Protein AF-A0A534LWC5-F1 (afdb_monomer)

Structure (mmCIF, N/CA/C/O backbone):
data_AF-A0A534LWC5-F1
#
_entry.id   AF-A0A534LWC5-F1
#
loop_
_atom_site.group_PDB
_atom_site.id
_atom_site.type_symbol
_atom_site.label_atom_id
_atom_site.label_alt_id
_atom_site.label_comp_id
_atom_site.label_asym_id
_atom_site.label_entity_id
_atom_site.label_seq_id
_atom_site.pdbx_PDB_ins_code
_atom_site.Cartn_x
_atom_site.Cartn_y
_atom_site.Cartn_z
_atom_site.occupancy
_atom_site.B_iso_or_equiv
_atom_site.auth_seq_id
_atom_site.auth_comp_id
_atom_site.auth_asym_id
_atom_site.auth_atom_id
_atom_site.pdbx_PDB_model_num
ATOM 1 N N . MET A 1 1 ? -41.044 -26.848 24.454 1.00 25.34 1 MET A N 1
ATOM 2 C CA . MET A 1 1 ? -41.319 -27.778 25.577 1.00 25.34 1 MET A CA 1
ATOM 3 C C . MET A 1 1 ? -40.027 -27.962 26.369 1.00 25.34 1 MET A C 1
ATOM 5 O O . MET A 1 1 ? -39.003 -28.208 25.752 1.00 25.34 1 MET A O 1
ATOM 9 N N . MET A 1 2 ? -40.052 -27.760 27.691 1.00 22.22 2 MET A N 1
ATOM 10 C CA . MET A 1 2 ? -38.874 -27.792 28.579 1.00 22.22 2 MET A CA 1
ATOM 11 C C . MET A 1 2 ? -38.264 -29.193 28.782 1.00 22.22 2 MET A C 1
ATOM 13 O O . MET A 1 2 ? -39.007 -30.155 28.953 1.00 22.22 2 MET A O 1
ATOM 17 N N . ARG A 1 3 ? -36.926 -29.236 28.894 1.00 22.17 3 ARG A N 1
ATOM 18 C CA . ARG A 1 3 ? -36.013 -30.019 29.782 1.00 22.17 3 ARG A CA 1
ATOM 19 C C . ARG A 1 3 ? -34.605 -29.498 29.409 1.00 22.17 3 ARG A C 1
ATOM 21 O O . ARG A 1 3 ? -34.317 -29.458 28.227 1.00 22.17 3 ARG A O 1
ATOM 28 N N . GLY A 1 4 ? -33.718 -28.949 30.239 1.00 23.11 4 GLY A N 1
ATOM 29 C CA . GLY A 1 4 ? -33.165 -29.300 31.551 1.00 23.11 4 GLY A CA 1
ATOM 30 C C . GLY A 1 4 ? -31.747 -28.668 31.621 1.00 23.11 4 GLY A C 1
ATOM 31 O O . GLY A 1 4 ? -31.128 -28.451 30.584 1.00 23.11 4 GLY A O 1
ATOM 32 N N . ARG A 1 5 ? -31.243 -28.314 32.814 1.00 31.66 5 ARG A N 1
ATOM 33 C CA . ARG A 1 5 ? -29.909 -27.701 33.056 1.00 31.66 5 ARG A CA 1
ATOM 34 C C . ARG A 1 5 ? -28.745 -28.508 32.442 1.00 31.66 5 ARG A C 1
ATOM 36 O O . ARG A 1 5 ? -28.634 -29.680 32.778 1.00 31.66 5 ARG A O 1
ATOM 43 N N . SER A 1 6 ? -27.770 -27.840 31.806 1.00 25.55 6 SER A N 1
ATOM 44 C CA . SER A 1 6 ? -26.346 -27.907 32.208 1.00 25.55 6 SER A CA 1
ATOM 45 C C . SER A 1 6 ? -25.444 -26.915 31.453 1.00 25.55 6 SER A C 1
ATOM 47 O O . SER A 1 6 ? -25.399 -26.951 30.233 1.00 25.55 6 SER A O 1
ATOM 49 N N . ARG A 1 7 ? -24.648 -26.173 32.238 1.00 26.48 7 ARG A N 1
ATOM 50 C CA . ARG A 1 7 ? -23.265 -25.708 31.993 1.00 26.48 7 ARG A CA 1
ATOM 51 C C . ARG A 1 7 ? -23.003 -24.691 30.874 1.00 26.48 7 ARG A C 1
ATOM 53 O O . ARG A 1 7 ? -23.405 -24.845 29.734 1.00 26.48 7 ARG A O 1
ATOM 60 N N . GLY A 1 8 ? -22.276 -23.646 31.275 1.00 35.59 8 GLY A N 1
ATOM 61 C CA . GLY A 1 8 ? -21.907 -22.507 30.453 1.00 35.59 8 GLY A CA 1
ATOM 62 C C . GLY A 1 8 ? -21.145 -22.894 29.193 1.00 35.59 8 GLY A C 1
ATOM 63 O O . GLY A 1 8 ? -20.135 -23.589 29.252 1.00 35.59 8 GLY A O 1
ATOM 64 N N . GLY A 1 9 ? -21.626 -22.371 28.076 1.00 23.31 9 GLY A N 1
ATOM 65 C CA . GLY A 1 9 ? -20.808 -22.012 26.933 1.00 23.31 9 GLY A CA 1
ATOM 66 C C . GLY A 1 9 ? -20.885 -20.497 26.813 1.00 23.31 9 GLY A C 1
ATOM 67 O O . GLY A 1 9 ? -21.980 -19.936 26.869 1.00 23.31 9 GLY A O 1
ATOM 68 N N . ARG A 1 10 ? -19.733 -19.830 26.710 1.00 31.91 10 ARG A N 1
ATOM 69 C CA . ARG A 1 10 ? -19.689 -18.487 26.128 1.00 31.91 10 ARG A CA 1
ATOM 70 C C . ARG A 1 10 ? -20.277 -18.606 24.724 1.00 31.91 10 ARG A C 1
ATOM 72 O O . ARG A 1 10 ? -19.839 -19.472 23.970 1.00 31.91 10 ARG A O 1
ATOM 79 N N . ALA A 1 11 ? -21.269 -17.784 24.406 1.00 27.56 11 ALA A N 1
ATOM 80 C CA . ALA A 1 11 ? -21.652 -17.580 23.022 1.00 27.56 11 ALA A CA 1
ATOM 81 C C . ALA A 1 11 ? -20.527 -16.766 22.372 1.00 27.56 11 ALA A C 1
ATOM 83 O O . ALA A 1 11 ? -20.359 -15.586 22.662 1.00 27.56 11 ALA A O 1
ATOM 84 N N . GLU A 1 12 ? -19.695 -17.436 21.583 1.00 35.50 12 GLU A N 1
ATOM 85 C CA . GLU A 1 12 ? -18.938 -16.802 20.510 1.00 35.50 12 GLU A CA 1
ATOM 86 C C . GLU A 1 12 ? -19.719 -17.127 19.235 1.00 35.50 12 GLU A C 1
ATOM 88 O O . GLU A 1 12 ? -19.621 -18.227 18.691 1.00 35.50 12 GLU A O 1
ATOM 93 N N . THR A 1 13 ? -20.591 -16.210 18.826 1.00 29.59 13 THR A N 1
ATOM 94 C CA . THR A 1 13 ? -21.309 -16.253 17.548 1.00 29.59 13 THR A CA 1
ATOM 95 C C . THR A 1 13 ? -20.992 -14.975 16.775 1.00 29.59 13 THR A C 1
ATOM 97 O O . THR A 1 13 ? -20.986 -13.907 17.383 1.00 29.59 13 THR A O 1
ATOM 100 N N . PRO A 1 14 ? -20.704 -15.043 15.462 1.00 34.41 14 PRO A N 1
ATOM 101 C CA . PRO A 1 14 ? -20.518 -13.856 14.645 1.00 34.41 14 PRO A CA 1
ATOM 102 C C . PRO A 1 14 ? -21.869 -13.445 14.044 1.00 34.41 14 PRO A C 1
ATOM 104 O O . PRO A 1 14 ? -22.273 -13.990 13.021 1.00 34.41 14 PRO A O 1
ATOM 107 N N . VAL A 1 15 ? -22.564 -12.511 14.696 1.00 31.22 15 VAL A N 1
ATOM 108 C CA . VAL A 1 15 ? -23.631 -11.654 14.138 1.00 31.22 15 VAL A CA 1
ATOM 109 C C . VAL A 1 15 ? -23.507 -10.280 14.834 1.00 31.22 15 VAL A C 1
ATOM 111 O O . VAL A 1 15 ? -23.062 -10.206 15.978 1.00 31.22 15 VAL A O 1
ATOM 114 N N . SER A 1 16 ? -23.734 -9.181 14.112 1.00 44.19 16 SER A N 1
ATOM 115 C CA . SER A 1 16 ? -23.269 -7.824 14.457 1.00 44.19 16 SER A CA 1
ATOM 116 C C . SER A 1 16 ? -24.207 -7.062 15.405 1.00 44.19 16 SER A C 1
ATOM 118 O O . SER A 1 16 ? -24.909 -6.160 14.975 1.00 44.19 16 SER A O 1
ATOM 120 N N . THR A 1 17 ? -24.161 -7.317 16.713 1.00 48.09 17 THR A N 1
ATOM 121 C CA . THR A 1 17 ? -25.024 -6.586 17.682 1.00 48.09 17 THR A CA 1
ATOM 122 C C . THR A 1 17 ? -24.280 -5.512 18.489 1.00 48.09 17 THR A C 1
ATOM 124 O O . THR A 1 17 ? -24.881 -4.670 19.158 1.00 48.09 17 THR A O 1
ATOM 127 N N . LEU A 1 18 ? -22.950 -5.470 18.391 1.00 41.34 18 LEU A N 1
ATOM 128 C CA . LEU A 1 18 ? -22.113 -4.499 19.093 1.00 41.34 18 LEU A CA 1
ATOM 129 C C . LEU A 1 18 ? -20.899 -4.129 18.241 1.00 41.34 18 LEU A C 1
ATOM 131 O O . LEU A 1 18 ? -20.019 -4.960 18.017 1.00 41.34 18 LEU A O 1
ATOM 135 N N . LEU A 1 19 ? -20.796 -2.861 17.836 1.00 49.31 19 LEU A N 1
ATOM 136 C CA . LEU A 1 19 ? -19.530 -2.329 17.338 1.00 49.31 19 LEU A CA 1
ATOM 137 C C . LEU A 1 19 ? -18.789 -1.666 18.497 1.00 49.31 19 LEU A C 1
ATOM 139 O O . LEU A 1 19 ? -19.265 -0.687 19.070 1.00 49.31 19 LEU A O 1
ATOM 143 N N . VAL A 1 20 ? -17.605 -2.186 18.811 1.00 43.06 20 VAL A N 1
ATOM 144 C CA . VAL A 1 20 ? -16.616 -1.473 19.618 1.00 43.06 20 VAL A CA 1
ATOM 145 C C . VAL A 1 20 ? -15.654 -0.818 18.639 1.00 43.06 20 VAL A C 1
ATOM 147 O O . VAL A 1 20 ? -14.980 -1.510 17.883 1.00 43.06 20 VAL A O 1
ATOM 150 N N . LEU A 1 21 ? -15.600 0.511 18.619 1.00 40.47 21 LEU A N 1
ATOM 151 C CA . LEU A 1 21 ? -14.623 1.246 17.816 1.00 40.47 21 LEU A CA 1
ATOM 152 C C . LEU A 1 21 ? -13.757 2.123 18.723 1.00 40.47 21 LEU A C 1
ATOM 154 O O . LEU A 1 21 ? -14.188 2.595 19.776 1.00 40.47 21 LEU A O 1
ATOM 158 N N . VAL A 1 22 ? -12.508 2.308 18.302 1.00 43.78 22 VAL A N 1
ATOM 159 C CA . VAL A 1 22 ? -11.495 3.148 18.940 1.00 43.78 22 VAL A CA 1
ATOM 160 C C . VAL A 1 22 ? -11.312 4.458 18.162 1.00 43.78 22 VAL A C 1
ATOM 162 O O . VAL A 1 22 ? -11.326 4.455 16.937 1.00 43.78 22 VAL A O 1
ATOM 165 N N . ALA A 1 23 ? -11.011 5.509 18.938 1.00 37.34 23 ALA A N 1
ATOM 166 C CA . ALA A 1 23 ? -10.402 6.810 18.618 1.00 37.34 23 ALA A CA 1
ATOM 167 C C . ALA A 1 23 ? -11.341 8.027 18.475 1.00 37.34 23 ALA A C 1
ATOM 169 O O . ALA A 1 23 ? -11.686 8.457 17.380 1.00 37.34 23 ALA A O 1
ATOM 170 N N . ILE A 1 24 ? -11.558 8.724 19.599 1.00 32.78 24 ILE A N 1
ATOM 171 C CA . ILE A 1 24 ? -11.351 10.180 19.612 1.00 32.78 24 ILE A CA 1
ATOM 172 C C . ILE A 1 24 ? -9.961 10.412 20.206 1.00 32.78 24 ILE A C 1
ATOM 174 O O . ILE A 1 24 ? -9.744 10.220 21.401 1.00 32.78 24 ILE A O 1
ATOM 178 N N . LEU A 1 25 ? -9.013 10.818 19.363 1.00 31.30 25 LEU A N 1
ATOM 179 C CA . LEU A 1 25 ? -7.754 11.397 19.813 1.00 31.30 25 LEU A CA 1
ATOM 180 C C . LEU A 1 25 ? -8.049 12.866 20.160 1.00 31.30 25 LEU A C 1
ATOM 182 O O . LEU A 1 25 ? -8.109 13.709 19.268 1.00 31.30 25 LEU A O 1
ATOM 186 N N . THR A 1 26 ? -8.290 13.203 21.429 1.00 30.58 26 THR A N 1
ATOM 187 C CA . THR A 1 26 ? -8.326 14.621 21.822 1.00 30.58 26 THR A CA 1
ATOM 188 C C . THR A 1 26 ? -6.898 15.156 21.811 1.00 30.58 26 THR A C 1
ATOM 190 O O . THR A 1 26 ? -6.155 14.984 22.776 1.00 30.58 26 THR A O 1
ATOM 193 N N . VAL A 1 27 ? -6.496 15.790 20.708 1.00 28.80 27 VAL A N 1
ATOM 194 C CA . VAL A 1 27 ? -5.288 16.619 20.664 1.00 28.80 27 VAL A CA 1
ATOM 195 C C . VAL A 1 27 ? -5.592 17.901 21.437 1.00 28.80 27 VAL A C 1
ATOM 197 O O . VAL A 1 27 ? -6.169 18.841 20.898 1.00 28.80 27 VAL A O 1
ATOM 200 N N . LEU A 1 28 ? -5.226 17.948 22.717 1.00 26.78 28 LEU A N 1
ATOM 201 C CA . LEU A 1 28 ? -5.046 19.221 23.413 1.00 26.78 28 LEU A CA 1
ATOM 202 C C . LEU A 1 28 ? -3.687 19.781 22.986 1.00 26.78 28 LEU A C 1
ATOM 204 O O . LEU A 1 28 ? -2.667 19.517 23.616 1.00 26.78 28 LEU A O 1
ATOM 208 N N . ALA A 1 29 ? -3.668 20.524 21.881 1.00 25.77 29 ALA A N 1
ATOM 209 C CA . ALA A 1 29 ? -2.580 21.455 21.615 1.00 25.77 29 ALA A CA 1
ATOM 210 C C . ALA A 1 29 ? -2.836 22.731 22.443 1.00 25.77 29 ALA A C 1
ATOM 212 O O . ALA A 1 29 ? -3.968 23.225 22.437 1.00 25.77 29 ALA A O 1
ATOM 213 N N . PRO A 1 30 ? -1.840 23.287 23.156 1.00 26.28 30 PRO A N 1
ATOM 214 C CA . PRO A 1 30 ? -1.983 24.599 23.768 1.00 26.28 30 PRO A CA 1
ATOM 215 C C . PRO A 1 30 ? -2.089 25.644 22.651 1.00 26.28 30 PRO A C 1
ATOM 217 O O . PRO A 1 30 ? -1.119 25.924 21.948 1.00 26.28 30 PRO A O 1
ATOM 220 N N . ILE A 1 31 ? -3.287 26.193 22.458 1.00 31.61 31 ILE A N 1
ATOM 221 C CA . ILE A 1 31 ? -3.511 27.322 21.555 1.00 31.61 31 ILE A CA 1
ATOM 222 C C . ILE A 1 31 ? -2.973 28.566 22.261 1.00 31.61 31 ILE A C 1
ATOM 224 O O . ILE A 1 31 ? -3.487 28.969 23.302 1.00 31.61 31 ILE A O 1
ATOM 228 N N . ALA A 1 32 ? -1.925 29.159 21.691 1.00 29.19 32 ALA A N 1
ATOM 229 C CA . ALA A 1 32 ? -1.548 30.530 21.988 1.00 29.19 32 ALA A CA 1
ATOM 230 C C . ALA A 1 32 ? -2.697 31.454 21.556 1.00 29.19 32 ALA A C 1
ATOM 232 O O . ALA A 1 32 ? -3.181 31.366 20.426 1.00 29.19 32 ALA A O 1
ATOM 233 N N . GLU A 1 33 ? -3.148 32.305 22.476 1.00 28.95 33 GLU A N 1
ATOM 234 C CA . GLU A 1 33 ? -4.216 33.276 22.260 1.00 28.95 33 GLU A CA 1
ATOM 235 C C . GLU A 1 33 ? -3.914 34.179 21.056 1.00 28.95 33 GLU A C 1
ATOM 237 O O . GLU A 1 33 ? -2.937 34.927 21.042 1.00 28.95 33 GLU A O 1
ATOM 242 N N . ALA A 1 34 ? -4.807 34.159 20.069 1.00 27.73 34 ALA A N 1
ATOM 243 C CA . ALA A 1 34 ? -4.979 35.251 19.126 1.00 27.73 34 ALA A CA 1
ATOM 244 C C . ALA A 1 34 ? -6.463 35.625 19.120 1.00 27.73 34 ALA A C 1
ATOM 246 O O . ALA A 1 34 ? -7.342 34.822 18.810 1.00 27.73 34 ALA A O 1
ATOM 247 N N . THR A 1 35 ? -6.730 36.850 19.548 1.00 31.22 35 THR A N 1
ATOM 248 C CA . THR A 1 35 ? -8.044 37.477 19.635 1.00 31.22 35 THR A CA 1
ATOM 249 C C . THR A 1 35 ? -8.612 37.742 18.241 1.00 31.22 35 THR A C 1
ATOM 251 O O . THR A 1 35 ? -7.922 38.348 17.429 1.00 31.22 35 THR A O 1
ATOM 254 N N . MET A 1 36 ? -9.870 37.347 17.972 1.00 28.81 36 MET A N 1
ATOM 255 C CA . MET A 1 36 ? -10.819 38.072 17.099 1.00 28.81 36 MET A CA 1
ATOM 256 C C . MET A 1 36 ? -12.230 37.426 17.041 1.00 28.81 36 MET A C 1
ATOM 258 O O . MET A 1 36 ? -12.385 36.215 17.129 1.00 28.81 36 MET A O 1
ATOM 262 N N . SER A 1 37 ? -13.242 38.299 16.931 1.00 29.31 37 SER A N 1
ATOM 263 C CA . SER A 1 37 ? -14.709 38.173 17.119 1.00 29.31 37 SER A CA 1
ATOM 264 C C . SER A 1 37 ? -15.514 37.171 16.244 1.00 29.31 37 SER A C 1
ATOM 266 O O . SER A 1 37 ? -15.012 36.711 15.222 1.00 29.31 37 SER A O 1
ATOM 268 N N . P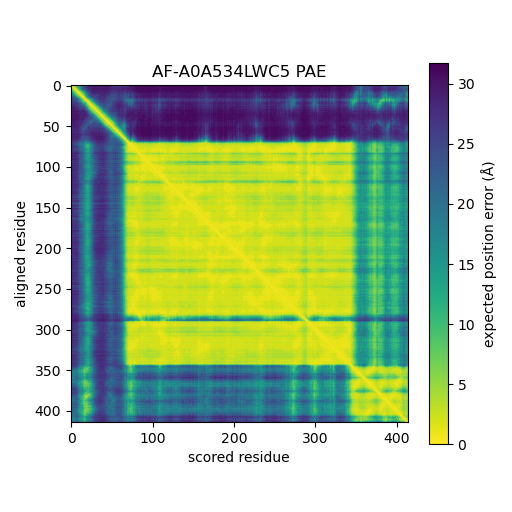RO A 1 38 ? -16.798 36.872 16.589 1.00 32.88 38 PRO A N 1
ATOM 269 C CA . PRO A 1 38 ? -17.558 35.740 16.040 1.00 32.88 38 PRO A CA 1
ATOM 270 C C . PRO A 1 38 ? -18.474 36.097 14.848 1.00 32.88 38 PRO A C 1
ATOM 272 O O . PRO A 1 38 ? -18.996 37.214 14.789 1.00 32.88 38 PRO A O 1
ATOM 275 N N . PRO A 1 39 ? -18.812 35.125 13.975 1.00 31.69 39 PRO A N 1
ATOM 276 C CA . PRO A 1 39 ? -20.043 35.147 13.184 1.00 31.69 39 PRO A CA 1
ATOM 277 C C . PRO A 1 39 ? -21.049 34.056 13.615 1.00 31.69 39 PRO A C 1
ATOM 279 O O . PRO A 1 39 ? -20.679 32.967 14.046 1.00 31.69 39 PRO A O 1
ATOM 282 N N . GLY A 1 40 ? -22.340 34.395 13.513 1.00 30.73 40 GLY A N 1
ATOM 283 C CA . GLY A 1 40 ? -23.493 33.650 14.039 1.00 30.73 40 GLY A CA 1
ATOM 284 C C . GLY A 1 40 ? -23.915 32.369 13.290 1.00 30.73 40 GLY A C 1
ATOM 285 O O . GLY A 1 40 ? -23.222 31.899 12.388 1.00 30.73 40 GLY A O 1
ATOM 286 N N . PRO A 1 41 ? -25.069 31.781 13.668 1.00 30.84 41 PRO A N 1
ATOM 287 C CA . PRO A 1 41 ? -25.407 30.401 13.340 1.00 30.84 41 PRO A CA 1
ATOM 288 C C . PRO A 1 41 ? -25.980 30.267 11.924 1.00 30.84 41 PRO A C 1
ATOM 290 O O . PRO A 1 41 ? -26.928 30.961 11.553 1.00 30.84 41 PRO A O 1
ATOM 293 N N . ARG A 1 42 ? -25.452 29.319 11.141 1.00 29.66 42 ARG A N 1
ATOM 294 C CA . ARG A 1 42 ? -26.101 28.806 9.926 1.00 29.66 42 ARG A CA 1
ATOM 295 C C . ARG A 1 42 ? -26.409 27.322 10.094 1.00 29.66 42 ARG A C 1
ATOM 297 O O . ARG A 1 42 ? -25.538 26.534 10.443 1.00 29.66 42 ARG A O 1
ATOM 304 N N . ALA A 1 43 ? -27.675 26.990 9.859 1.00 30.78 43 ALA A N 1
ATOM 305 C CA . ALA A 1 43 ? -28.228 25.646 9.882 1.00 30.78 43 ALA A CA 1
ATOM 306 C C . ALA A 1 43 ? -27.622 24.765 8.775 1.00 30.78 43 ALA A C 1
ATOM 308 O O . ALA A 1 43 ? -27.444 25.221 7.644 1.00 30.78 43 ALA A O 1
ATOM 309 N N . ALA A 1 44 ? -27.346 23.503 9.103 1.00 27.27 44 ALA A N 1
ATOM 310 C CA . ALA A 1 44 ? -26.957 22.472 8.146 1.00 27.27 44 ALA A CA 1
ATOM 311 C C . ALA A 1 44 ? -28.206 21.780 7.558 1.00 27.27 44 ALA A C 1
ATOM 313 O O . ALA A 1 44 ? -29.181 21.578 8.289 1.00 27.27 44 ALA A O 1
ATOM 314 N N . PRO A 1 45 ? -28.208 21.402 6.265 1.00 24.70 45 PRO A N 1
ATOM 315 C CA . PRO A 1 45 ? -29.294 20.635 5.669 1.00 24.70 45 PRO A CA 1
ATOM 316 C C . PRO A 1 45 ? -29.193 19.154 6.067 1.00 24.70 45 PRO A C 1
ATOM 318 O O . PRO A 1 45 ? -28.111 18.571 6.085 1.00 24.70 45 PRO A O 1
ATOM 321 N N . ILE A 1 46 ? -30.340 18.547 6.373 1.00 23.33 46 ILE A N 1
ATOM 322 C CA . ILE A 1 46 ? -30.491 17.112 6.634 1.00 23.33 46 ILE A CA 1
ATOM 323 C C . ILE A 1 46 ? -30.762 16.421 5.293 1.00 23.33 46 ILE A C 1
ATOM 325 O O . ILE A 1 46 ? -31.760 16.720 4.639 1.00 23.33 46 ILE A O 1
ATOM 329 N N . ALA A 1 47 ? -29.899 15.487 4.896 1.00 21.23 47 ALA A N 1
ATOM 330 C CA . ALA A 1 47 ? -30.176 14.554 3.809 1.00 21.23 47 ALA A CA 1
ATOM 331 C C . ALA A 1 47 ? -30.733 13.250 4.403 1.00 21.23 47 ALA A C 1
ATOM 333 O O . ALA A 1 47 ? -30.018 12.520 5.087 1.00 21.23 47 ALA A O 1
ATOM 334 N N . LEU A 1 48 ? -32.019 12.975 4.162 1.00 23.67 48 LEU A N 1
ATOM 335 C CA . LEU A 1 48 ? -32.630 11.666 4.402 1.00 23.67 48 LEU A CA 1
ATOM 336 C C . LEU A 1 48 ? -32.278 10.731 3.237 1.00 23.67 48 LEU A C 1
ATOM 338 O O . LEU A 1 48 ? -32.622 11.033 2.094 1.00 23.67 48 LEU A O 1
ATOM 342 N N . LEU A 1 49 ? -31.712 9.560 3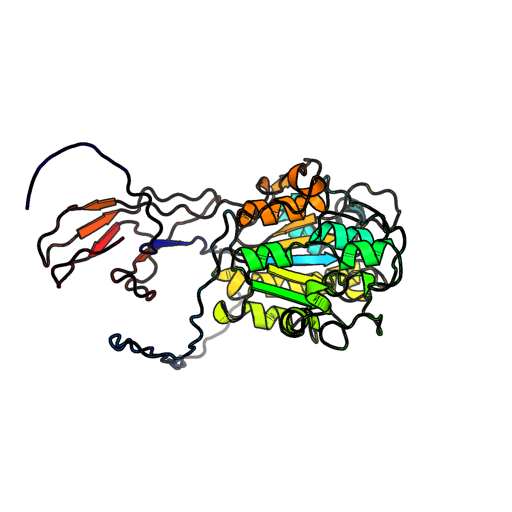.532 1.00 21.34 49 LEU A N 1
ATOM 343 C CA . LEU A 1 49 ? -31.873 8.377 2.687 1.00 21.34 49 LEU A CA 1
ATOM 344 C C . LEU A 1 49 ? -32.596 7.291 3.486 1.00 21.34 49 LEU A C 1
ATOM 346 O O . LEU A 1 49 ? -32.208 6.946 4.596 1.00 21.34 49 LEU A O 1
ATOM 350 N N . SER A 1 50 ? -33.684 6.802 2.894 1.00 24.27 50 SER A N 1
ATOM 351 C CA . SER A 1 50 ? -34.554 5.741 3.388 1.00 24.27 50 SER A CA 1
ATOM 352 C C . SER A 1 50 ? -34.316 4.489 2.552 1.00 24.27 50 SER A C 1
ATOM 354 O O . SER A 1 50 ? -34.312 4.567 1.324 1.00 24.27 50 SER A O 1
ATOM 356 N N . THR A 1 51 ? -34.213 3.334 3.202 1.00 24.53 51 THR A N 1
ATOM 357 C CA . THR A 1 51 ? -34.458 2.036 2.571 1.00 24.53 51 THR A CA 1
ATOM 358 C C . THR A 1 51 ? -35.617 1.364 3.308 1.00 24.53 51 THR A C 1
ATOM 360 O O . THR A 1 51 ? -35.610 1.203 4.524 1.00 24.53 51 THR A O 1
ATOM 363 N N . ARG A 1 52 ? -36.691 1.055 2.571 1.00 25.86 52 ARG A N 1
ATOM 364 C CA . ARG A 1 52 ? -37.842 0.280 3.056 1.00 25.86 52 ARG A CA 1
ATOM 365 C C . ARG A 1 52 ? -37.565 -1.203 2.820 1.00 25.86 52 ARG A C 1
ATOM 367 O O . ARG A 1 52 ? -37.352 -1.587 1.674 1.00 25.86 52 ARG A O 1
ATOM 374 N N . GLY A 1 53 ? -37.669 -2.033 3.855 1.00 25.50 53 GLY A N 1
ATOM 375 C CA . GLY A 1 53 ? -37.823 -3.480 3.700 1.00 25.50 53 GLY A CA 1
ATOM 376 C C . GLY A 1 53 ? -39.290 -3.838 3.453 1.00 25.50 53 GLY A C 1
ATOM 377 O O . GLY A 1 53 ? -40.143 -3.576 4.301 1.00 25.50 53 GLY A O 1
ATOM 378 N N . VAL A 1 54 ? -39.601 -4.424 2.294 1.00 25.19 54 VAL A N 1
ATOM 379 C CA . VAL A 1 54 ? -40.875 -5.118 2.040 1.00 25.19 54 VAL A CA 1
ATOM 380 C C . VAL A 1 54 ? -40.618 -6.624 2.070 1.00 25.19 54 VAL A C 1
ATOM 382 O O . VAL A 1 54 ? -39.585 -7.099 1.608 1.00 25.19 54 VAL A O 1
ATOM 385 N N . ARG A 1 55 ? -41.582 -7.342 2.658 1.00 26.55 55 ARG A N 1
ATOM 386 C CA . ARG A 1 55 ? -41.684 -8.801 2.799 1.00 26.55 55 ARG A CA 1
ATOM 387 C C . ARG A 1 55 ? -41.342 -9.567 1.517 1.00 26.55 55 ARG A C 1
ATOM 389 O O . ARG A 1 55 ? -41.768 -9.183 0.434 1.00 26.55 55 ARG A O 1
ATOM 396 N N . ALA A 1 56 ? -40.656 -10.691 1.705 1.00 27.14 56 ALA A N 1
ATOM 397 C CA . ALA A 1 56 ? -40.292 -11.645 0.669 1.00 27.14 56 ALA A CA 1
ATOM 398 C C . ALA A 1 56 ? -41.514 -12.350 0.051 1.00 27.14 56 ALA A C 1
ATOM 400 O O . ALA A 1 56 ? -42.321 -12.927 0.778 1.00 27.14 56 ALA A O 1
ATOM 401 N N . ASP A 1 57 ? -41.554 -12.359 -1.280 1.00 26.73 57 ASP A N 1
ATOM 402 C CA . ASP A 1 57 ? -42.100 -13.430 -2.120 1.00 26.73 57 ASP A CA 1
ATOM 403 C C . ASP A 1 57 ? -41.059 -13.741 -3.219 1.00 26.73 57 ASP A C 1
ATOM 405 O O . ASP A 1 57 ? -40.232 -12.878 -3.536 1.00 26.73 57 ASP A O 1
ATOM 409 N N . PRO A 1 58 ? -41.029 -14.963 -3.785 1.00 37.84 58 PRO A N 1
ATOM 410 C CA . PRO A 1 58 ? -39.865 -15.456 -4.507 1.00 37.84 58 PRO A CA 1
ATOM 411 C C . PRO A 1 58 ? -39.989 -15.204 -6.013 1.00 37.84 58 PRO A C 1
ATOM 413 O O . PRO A 1 58 ? -40.545 -16.036 -6.717 1.00 37.84 58 PRO A O 1
ATOM 416 N N . PHE A 1 59 ? -39.428 -14.104 -6.522 1.00 25.62 59 PHE A N 1
ATOM 417 C CA . PHE A 1 59 ? -39.015 -13.999 -7.928 1.00 25.62 59 PHE A CA 1
ATOM 418 C C . PHE A 1 59 ? -37.772 -13.110 -8.086 1.00 25.62 59 PHE A C 1
ATOM 420 O O . PHE A 1 59 ? -37.623 -12.082 -7.434 1.00 25.62 59 PHE A O 1
ATOM 427 N N . ASP A 1 60 ? -36.894 -13.588 -8.963 1.00 36.91 60 ASP A N 1
ATOM 428 C CA . ASP A 1 60 ? -35.667 -13.009 -9.511 1.00 36.91 60 ASP A CA 1
ATOM 429 C C . ASP A 1 60 ? -35.686 -11.480 -9.709 1.00 36.91 60 ASP A C 1
ATOM 431 O O . ASP A 1 60 ? -36.483 -10.979 -10.497 1.00 36.91 60 ASP A O 1
ATOM 435 N N . THR A 1 61 ? -34.763 -10.767 -9.046 1.00 24.66 61 THR A N 1
ATOM 436 C CA . THR A 1 61 ? -34.080 -9.582 -9.595 1.00 24.66 61 THR A CA 1
ATOM 437 C C . THR A 1 61 ? -32.770 -9.326 -8.849 1.00 24.66 61 THR A C 1
ATOM 439 O O . THR A 1 61 ? -32.746 -9.120 -7.635 1.00 24.66 61 THR A O 1
ATOM 442 N N . SER A 1 62 ? -31.685 -9.270 -9.613 1.00 33.75 62 SER A N 1
ATOM 443 C CA . SER A 1 62 ? -30.392 -8.674 -9.284 1.00 33.75 62 SER A CA 1
ATOM 444 C C . SER A 1 62 ? -30.520 -7.287 -8.632 1.00 33.75 62 SER A C 1
ATOM 446 O O . SER A 1 62 ? -30.934 -6.326 -9.282 1.00 33.75 62 SER A O 1
ATOM 448 N N . GLY A 1 63 ? -30.104 -7.183 -7.368 1.00 23.39 63 GLY A N 1
ATOM 449 C CA . GLY A 1 63 ? -29.945 -5.938 -6.619 1.00 23.39 63 GLY A CA 1
ATOM 450 C C . GLY A 1 63 ? -28.640 -5.980 -5.825 1.00 23.39 63 GLY A C 1
ATOM 451 O O . GLY A 1 63 ? -28.404 -6.909 -5.059 1.00 23.39 63 GLY A O 1
ATOM 452 N N . VAL A 1 64 ? -27.771 -4.996 -6.058 1.00 27.20 64 VAL A N 1
ATOM 453 C CA . VAL A 1 64 ? -26.461 -4.847 -5.411 1.00 27.20 64 VAL A CA 1
ATOM 454 C C . VAL A 1 64 ? -26.669 -4.554 -3.924 1.00 27.20 64 VAL A C 1
ATOM 456 O O . VAL A 1 64 ? -26.950 -3.422 -3.539 1.00 27.20 64 VAL A O 1
ATOM 459 N N . GLY A 1 65 ? -26.538 -5.581 -3.086 1.00 25.05 65 GLY A N 1
ATOM 460 C CA . GLY A 1 65 ? -26.288 -5.407 -1.661 1.00 25.05 65 GLY A CA 1
ATOM 461 C C . GLY A 1 65 ? -24.840 -4.969 -1.480 1.00 25.05 65 GLY A C 1
ATOM 462 O O . GLY A 1 65 ? -23.926 -5.719 -1.817 1.00 25.05 65 GLY A O 1
ATOM 463 N N . ILE A 1 66 ? -24.613 -3.749 -0.991 1.00 31.70 66 ILE A N 1
ATOM 464 C CA . ILE A 1 66 ? -23.274 -3.314 -0.583 1.00 31.70 66 ILE A CA 1
ATOM 465 C C . ILE A 1 66 ? -22.993 -3.964 0.771 1.00 31.70 66 ILE A C 1
ATOM 467 O O . ILE A 1 66 ? -23.280 -3.402 1.824 1.00 31.70 66 ILE A O 1
ATOM 471 N N . THR A 1 67 ? -22.479 -5.189 0.737 1.00 33.22 67 THR A N 1
ATOM 472 C CA . THR A 1 67 ? -21.852 -5.816 1.898 1.00 33.22 67 THR A CA 1
ATOM 473 C C . THR A 1 67 ? -20.477 -5.180 2.071 1.00 33.22 67 THR A C 1
ATOM 475 O O . THR A 1 67 ? -19.651 -5.255 1.159 1.00 33.22 67 THR A O 1
ATOM 478 N N . SER A 1 68 ? -20.205 -4.561 3.222 1.00 45.75 68 SER A N 1
ATOM 479 C CA . SER A 1 68 ? -18.821 -4.332 3.646 1.00 45.75 68 SER A CA 1
ATOM 480 C C . SER A 1 68 ? -18.089 -5.676 3.582 1.00 45.75 68 SER A C 1
ATOM 482 O O . SER A 1 68 ? -18.588 -6.649 4.149 1.00 45.75 68 SER A O 1
ATOM 484 N N . GLY A 1 69 ? -16.973 -5.753 2.849 1.00 55.53 69 GLY A N 1
ATOM 485 C CA . GLY A 1 69 ? -16.182 -6.985 2.733 1.00 55.53 69 GLY A CA 1
ATOM 486 C C . GLY A 1 69 ? -15.776 -7.545 4.107 1.00 55.53 69 GLY A C 1
ATOM 487 O O . GLY A 1 69 ? -15.872 -6.828 5.109 1.00 55.53 69 GLY A O 1
ATOM 488 N N . PRO A 1 70 ? -15.340 -8.813 4.186 1.00 72.06 70 PRO A N 1
ATOM 489 C CA . PRO A 1 70 ? -15.008 -9.436 5.462 1.00 72.06 70 PRO A CA 1
ATOM 490 C C . PRO A 1 70 ? -13.949 -8.635 6.231 1.00 72.06 70 PRO A C 1
ATOM 492 O O . PRO A 1 70 ? -12.975 -8.140 5.661 1.00 72.06 70 PRO A O 1
ATOM 495 N N . SER A 1 71 ? -14.162 -8.502 7.541 1.00 84.31 71 SER A N 1
ATOM 496 C CA . SER A 1 71 ? -13.246 -7.788 8.431 1.00 84.31 71 SER A CA 1
ATOM 497 C C . SER A 1 71 ? -11.922 -8.542 8.566 1.00 84.31 71 SER A C 1
ATOM 499 O O . SER A 1 71 ? -11.908 -9.773 8.627 1.00 84.31 71 SER A O 1
ATOM 501 N N . GLY A 1 72 ? -10.810 -7.808 8.613 1.00 89.31 72 GLY A N 1
ATOM 502 C CA . GLY A 1 72 ? -9.490 -8.390 8.858 1.00 89.31 72 GLY A CA 1
ATOM 503 C C . GLY A 1 72 ? -9.155 -8.495 10.348 1.00 89.31 72 GLY A C 1
ATOM 504 O O . GLY A 1 72 ? -9.819 -7.907 11.207 1.00 89.31 72 GLY A O 1
ATOM 505 N N . LEU A 1 73 ? -8.082 -9.212 10.678 1.00 89.44 73 LEU A N 1
ATOM 506 C CA . LEU A 1 73 ? -7.547 -9.348 12.037 1.00 89.44 73 LEU A CA 1
ATOM 507 C C . LEU A 1 73 ? -6.996 -8.022 12.572 1.00 89.44 73 LEU A C 1
ATOM 509 O O . LEU A 1 73 ? -7.256 -7.649 13.715 1.00 89.44 73 LEU A O 1
ATOM 513 N N . PHE A 1 74 ? -6.296 -7.264 11.729 1.00 90.06 74 PHE A N 1
ATOM 514 C CA . PHE A 1 74 ? -5.640 -6.009 12.091 1.00 90.06 74 PHE A CA 1
ATOM 515 C C . PHE A 1 74 ? -6.355 -4.805 11.475 1.00 90.06 74 PHE A C 1
ATOM 517 O O . PHE A 1 74 ? -6.741 -3.889 12.199 1.00 90.06 74 PHE A O 1
ATOM 524 N N . PHE A 1 75 ? -6.674 -4.845 10.184 1.00 92.62 75 PHE A N 1
ATOM 525 C CA . PHE A 1 75 ? -7.376 -3.776 9.468 1.00 92.62 75 PHE A CA 1
ATOM 526 C C . PHE A 1 75 ? -8.405 -4.325 8.473 1.00 92.62 75 PHE A C 1
ATOM 528 O O . PHE A 1 75 ? -8.272 -5.430 7.957 1.00 92.62 75 PHE A O 1
ATOM 535 N N . ASP A 1 76 ? -9.412 -3.514 8.168 1.00 93.81 76 ASP A N 1
ATOM 536 C CA . ASP A 1 76 ? -10.426 -3.791 7.143 1.00 93.81 76 ASP A CA 1
ATOM 537 C C . ASP A 1 76 ? -10.066 -3.135 5.802 1.00 93.81 76 ASP A C 1
ATOM 539 O O . ASP A 1 76 ? -10.490 -3.596 4.739 1.00 93.81 76 ASP A O 1
ATOM 543 N N . TYR A 1 77 ? -9.261 -2.068 5.867 1.00 97.50 77 TYR A N 1
ATOM 544 C CA . TYR A 1 77 ? -8.799 -1.283 4.727 1.00 97.50 77 TYR A CA 1
ATOM 545 C C . TYR A 1 77 ? -7.292 -1.058 4.814 1.00 97.50 77 TYR A C 1
ATOM 547 O O . TYR A 1 77 ? -6.774 -0.698 5.872 1.00 97.50 77 TYR A O 1
ATOM 555 N N . VAL A 1 78 ? -6.586 -1.198 3.698 1.00 98.69 78 VAL A N 1
ATOM 556 C CA . VAL A 1 78 ? -5.173 -0.827 3.602 1.00 98.69 78 VAL A CA 1
ATOM 557 C C . VAL A 1 78 ? -4.903 -0.052 2.326 1.00 98.69 78 VAL A C 1
ATOM 559 O O . VAL A 1 78 ? -5.383 -0.417 1.253 1.00 98.69 78 VAL A O 1
ATOM 562 N N . VAL A 1 79 ? -4.127 1.020 2.457 1.00 98.94 79 VAL A N 1
ATOM 563 C CA . VAL A 1 79 ? -3.467 1.678 1.329 1.00 98.94 79 VAL A CA 1
ATOM 564 C C . VAL A 1 79 ? -2.003 1.258 1.348 1.00 98.94 79 VAL A C 1
ATOM 566 O O . VAL A 1 79 ? -1.332 1.428 2.362 1.00 98.94 79 VAL A O 1
ATOM 569 N N . THR A 1 80 ? -1.508 0.717 0.243 1.00 98.88 80 THR A N 1
ATOM 570 C CA . THR A 1 80 ? -0.092 0.424 0.019 1.00 98.88 80 THR A CA 1
ATOM 571 C C . THR A 1 80 ? 0.449 1.404 -1.010 1.00 98.88 80 THR A C 1
ATOM 573 O O . THR A 1 80 ? -0.049 1.448 -2.131 1.00 98.88 80 THR A O 1
ATOM 576 N N . ILE A 1 81 ? 1.452 2.188 -0.621 1.00 98.94 81 ILE A N 1
ATOM 577 C CA . ILE A 1 81 ? 2.195 3.089 -1.501 1.00 98.94 81 ILE A CA 1
ATOM 578 C C . ILE A 1 81 ? 3.586 2.497 -1.706 1.00 98.94 81 ILE A C 1
ATOM 580 O O . ILE A 1 81 ? 4.290 2.230 -0.725 1.00 98.94 81 ILE A O 1
ATOM 584 N N . VAL A 1 82 ? 3.974 2.301 -2.963 1.00 98.75 82 VAL A N 1
ATOM 585 C CA . VAL A 1 82 ? 5.324 1.851 -3.320 1.00 98.75 82 VAL A CA 1
ATOM 586 C C . VAL A 1 82 ? 6.055 2.983 -4.020 1.00 98.75 82 VAL A C 1
ATOM 588 O O . VAL A 1 82 ? 5.575 3.521 -5.013 1.00 98.75 82 VAL A O 1
ATOM 591 N N . MET A 1 83 ? 7.183 3.359 -3.429 1.00 98.38 83 MET A N 1
ATOM 592 C CA . MET A 1 83 ? 8.106 4.388 -3.896 1.00 98.38 83 MET A CA 1
ATOM 593 C C . MET A 1 83 ? 9.347 3.728 -4.514 1.00 98.38 83 MET A C 1
ATOM 595 O O . MET A 1 83 ? 9.535 2.517 -4.392 1.00 98.38 83 MET A O 1
ATOM 599 N N . GLU A 1 84 ? 10.230 4.518 -5.118 1.00 95.31 84 GLU A N 1
ATOM 600 C CA . GLU A 1 84 ? 11.343 3.998 -5.910 1.00 95.31 84 GLU A CA 1
ATOM 601 C C . GLU A 1 84 ? 12.727 4.262 -5.315 1.00 95.31 84 GLU A C 1
ATOM 603 O O . GLU A 1 84 ? 13.097 5.391 -4.964 1.00 95.31 84 GLU A O 1
ATOM 608 N N . ASN A 1 85 ? 13.555 3.216 -5.324 1.00 89.81 85 ASN A N 1
ATOM 609 C CA . ASN A 1 85 ? 15.010 3.307 -5.358 1.00 89.81 85 ASN A CA 1
ATOM 610 C C . ASN A 1 85 ? 15.652 4.116 -4.212 1.00 89.81 85 ASN A C 1
ATOM 612 O O . ASN A 1 85 ? 16.470 5.011 -4.477 1.00 89.81 85 ASN A O 1
ATOM 616 N N . LYS A 1 86 ? 15.282 3.847 -2.947 1.00 93.50 86 LYS A N 1
ATOM 617 C CA . LYS A 1 86 ? 15.882 4.496 -1.761 1.00 93.50 86 LYS A CA 1
ATOM 618 C C . LYS A 1 86 ? 16.091 3.547 -0.586 1.00 93.50 86 LYS A C 1
ATOM 620 O O . LYS A 1 86 ? 15.150 3.003 -0.000 1.00 93.50 86 LYS A O 1
ATOM 625 N N . GLY A 1 87 ? 17.341 3.495 -0.135 1.00 94.00 87 GLY A N 1
ATOM 626 C CA . GLY A 1 87 ? 17.675 2.982 1.184 1.00 94.00 87 GLY A CA 1
ATOM 627 C C . GLY A 1 87 ? 17.122 3.874 2.299 1.00 94.00 87 GLY A C 1
ATOM 628 O O . GLY A 1 87 ? 16.912 5.080 2.142 1.00 94.00 87 GLY A O 1
ATOM 629 N N . ILE A 1 88 ? 16.946 3.297 3.485 1.00 95.19 88 ILE A N 1
ATOM 630 C CA . ILE A 1 88 ? 16.357 3.967 4.649 1.00 95.19 88 ILE A CA 1
ATOM 631 C C . ILE A 1 88 ? 17.092 5.264 5.024 1.00 95.19 88 ILE A C 1
ATOM 633 O O . ILE A 1 88 ? 16.452 6.246 5.397 1.00 95.19 88 ILE A O 1
ATOM 637 N N . CYS A 1 89 ? 18.419 5.310 4.868 1.00 94.44 89 CYS A N 1
ATOM 638 C CA . CYS A 1 89 ? 19.229 6.490 5.186 1.00 94.44 89 CYS A CA 1
ATOM 639 C C . CYS A 1 89 ? 19.312 7.538 4.077 1.00 94.44 89 CYS A C 1
ATOM 641 O O . CYS A 1 89 ? 19.821 8.626 4.322 1.00 94.44 89 CYS A O 1
ATOM 643 N N . GLU A 1 90 ? 18.765 7.267 2.895 1.00 94.56 90 GLU A N 1
ATOM 644 C CA . GLU A 1 90 ? 18.526 8.313 1.895 1.00 94.56 90 GLU A CA 1
ATOM 645 C C . GLU A 1 90 ? 17.255 9.109 2.219 1.00 94.56 90 GLU A C 1
ATOM 647 O O . GLU A 1 90 ? 17.134 10.277 1.847 1.00 94.56 90 GLU A O 1
ATOM 652 N N . ILE A 1 91 ? 16.333 8.497 2.968 1.00 96.81 91 ILE A N 1
ATOM 653 C CA . ILE A 1 91 ? 15.092 9.120 3.429 1.00 96.81 91 ILE A CA 1
ATOM 654 C C . ILE A 1 91 ? 15.300 9.793 4.787 1.00 96.81 91 ILE A C 1
ATOM 656 O O . ILE A 1 91 ? 15.108 11.003 4.923 1.00 96.81 91 ILE A O 1
ATOM 660 N N . LEU A 1 92 ? 15.728 9.031 5.797 1.00 97.12 92 LEU A N 1
ATOM 661 C CA . LEU A 1 92 ? 15.775 9.512 7.175 1.00 97.12 92 LEU A CA 1
ATOM 662 C C . LEU A 1 92 ? 16.839 10.596 7.377 1.00 97.12 92 LEU A C 1
ATOM 664 O O . LEU A 1 92 ? 18.041 10.336 7.281 1.00 97.12 92 LEU A O 1
ATOM 668 N N . THR A 1 93 ? 16.410 11.789 7.795 1.00 97.94 93 THR A N 1
ATOM 669 C CA . THR A 1 93 ? 17.324 12.902 8.109 1.00 97.94 93 THR A CA 1
ATOM 670 C C . THR A 1 93 ? 18.262 12.580 9.275 1.00 97.94 93 THR A C 1
ATOM 672 O O . THR A 1 93 ? 19.346 13.148 9.381 1.00 97.94 93 THR A O 1
ATOM 675 N N . THR A 1 94 ? 17.910 11.599 10.112 1.00 94.94 94 THR A N 1
ATOM 676 C CA . THR A 1 94 ? 18.736 11.119 11.230 1.00 94.94 94 THR A CA 1
ATOM 677 C C . THR A 1 94 ? 19.969 10.320 10.805 1.00 94.94 94 THR A C 1
ATOM 679 O O . THR A 1 94 ? 20.832 10.075 11.644 1.00 94.94 94 THR A O 1
ATOM 682 N N . CYS A 1 95 ? 20.065 9.886 9.544 1.00 93.12 95 CYS A N 1
ATOM 683 C CA . CYS A 1 95 ? 21.254 9.199 9.028 1.00 93.12 95 CYS A CA 1
ATOM 684 C C . CYS A 1 95 ? 21.697 9.670 7.632 1.00 93.12 95 CYS A C 1
ATOM 686 O O . CYS A 1 95 ? 22.352 8.921 6.913 1.00 93.12 95 CYS A O 1
ATOM 688 N N . GLY A 1 96 ? 21.411 10.934 7.291 1.00 91.44 96 GLY A N 1
ATOM 689 C CA . GLY A 1 96 ? 21.949 11.604 6.098 1.00 91.44 96 GLY A CA 1
ATOM 690 C C . GLY A 1 96 ? 20.943 11.859 4.974 1.00 91.44 96 GLY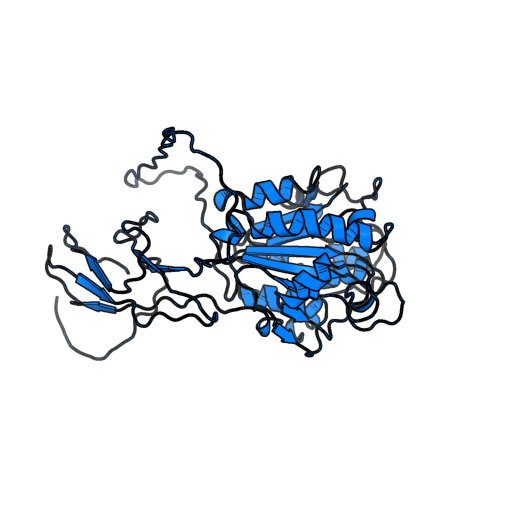 A C 1
ATOM 691 O O . GLY A 1 96 ? 21.315 12.451 3.963 1.00 91.44 96 GLY A O 1
ATOM 692 N N . GLY A 1 97 ? 19.686 11.451 5.155 1.00 95.19 97 GLY A N 1
ATOM 693 C CA . GLY A 1 97 ? 18.615 11.663 4.191 1.00 95.19 97 GLY A CA 1
ATOM 694 C C . GLY A 1 97 ? 18.066 13.089 4.185 1.00 95.19 97 GLY A C 1
ATOM 695 O O . GLY A 1 97 ? 18.381 13.911 5.048 1.00 95.19 97 GLY A O 1
ATOM 696 N N . ALA A 1 98 ? 17.216 13.379 3.201 1.00 95.75 98 ALA A N 1
ATOM 697 C CA . ALA A 1 98 ? 16.675 14.719 2.956 1.00 95.75 98 ALA A CA 1
ATOM 698 C C . ALA A 1 98 ? 15.136 14.773 2.965 1.00 95.75 98 ALA A C 1
ATOM 700 O O . ALA A 1 98 ? 14.559 15.690 2.385 1.00 95.75 98 ALA A O 1
ATOM 701 N N . ALA A 1 99 ? 14.478 13.803 3.609 1.00 98.38 99 ALA A N 1
ATOM 702 C CA . ALA A 1 99 ? 13.021 13.691 3.666 1.00 98.38 99 ALA A CA 1
ATOM 703 C C . ALA A 1 99 ? 12.488 14.008 5.082 1.00 98.38 99 ALA A C 1
ATOM 705 O O . ALA A 1 99 ? 12.254 13.089 5.881 1.00 98.38 99 ALA A O 1
ATOM 706 N N . PRO A 1 100 ? 12.371 15.291 5.480 1.00 98.56 100 PRO A N 1
ATOM 707 C CA . PRO A 1 100 ? 11.900 15.655 6.815 1.00 98.56 100 PRO A CA 1
ATOM 708 C C . PRO A 1 100 ? 10.484 15.150 7.118 1.00 98.56 100 PRO A C 1
ATOM 710 O O . PRO A 1 100 ? 10.246 14.715 8.249 1.00 98.56 100 PRO A O 1
ATOM 713 N N . TYR A 1 101 ? 9.564 15.150 6.147 1.00 98.81 101 TYR A N 1
ATOM 714 C CA . TYR A 1 101 ? 8.205 14.656 6.372 1.00 98.81 101 TYR A CA 1
ATOM 715 C C . TYR A 1 101 ? 8.190 13.145 6.617 1.00 98.81 101 TYR A C 1
ATOM 717 O O . TYR A 1 101 ? 7.685 12.697 7.649 1.00 98.81 101 TYR A O 1
ATOM 725 N N . LEU A 1 102 ? 8.811 12.355 5.739 1.00 98.75 102 LEU A N 1
ATOM 726 C CA . LEU A 1 102 ? 8.912 10.903 5.914 1.00 98.75 102 LEU A CA 1
ATOM 727 C C . LEU A 1 102 ? 9.705 10.530 7.177 1.00 98.75 102 LEU A C 1
ATOM 729 O O . LEU A 1 102 ? 9.394 9.533 7.833 1.00 98.75 102 LEU A O 1
ATOM 733 N N . THR A 1 103 ? 10.681 11.342 7.588 1.00 98.69 103 THR A N 1
ATOM 734 C CA . THR A 1 103 ? 11.360 11.147 8.880 1.00 98.69 103 THR A CA 1
ATOM 735 C C . THR A 1 103 ? 10.403 11.348 10.055 1.00 98.69 103 THR A C 1
ATOM 737 O O . THR A 1 103 ? 10.376 10.520 10.967 1.00 98.69 103 THR A O 1
ATOM 740 N N . SER A 1 104 ? 9.596 12.414 10.037 1.00 98.31 104 SER A N 1
ATOM 741 C CA . SER A 1 104 ? 8.576 12.651 11.067 1.00 98.31 104 SER A CA 1
ATOM 742 C C . SER A 1 104 ? 7.552 11.520 11.100 1.00 98.31 104 SER A C 1
ATOM 744 O O . SER A 1 104 ? 7.267 10.981 12.166 1.00 98.31 104 SER A O 1
ATOM 746 N N . LEU A 1 105 ? 7.068 11.092 9.931 1.00 98.38 105 LEU A N 1
ATOM 747 C CA . LEU A 1 105 ? 6.110 9.998 9.815 1.00 98.38 105 LEU A CA 1
ATOM 748 C C . LEU A 1 105 ? 6.652 8.706 10.436 1.00 98.38 105 LEU A C 1
ATOM 750 O O . LEU A 1 105 ? 5.940 8.050 11.194 1.00 98.38 105 LEU A O 1
ATOM 754 N N . ALA A 1 106 ? 7.916 8.366 10.172 1.00 97.38 106 ALA A N 1
ATOM 755 C CA . ALA A 1 106 ? 8.570 7.196 10.754 1.00 97.38 106 ALA A CA 1
ATOM 756 C C . ALA A 1 106 ? 8.726 7.288 12.280 1.00 97.38 106 ALA A C 1
ATOM 758 O O . ALA A 1 106 ? 8.672 6.265 12.960 1.00 97.38 106 ALA A O 1
ATOM 759 N N . ASN A 1 107 ? 8.923 8.492 12.827 1.00 95.12 107 ASN A N 1
ATOM 760 C CA . ASN A 1 107 ? 9.001 8.703 14.273 1.00 95.12 107 ASN A CA 1
ATOM 761 C C . ASN A 1 107 ? 7.638 8.539 14.958 1.00 95.12 107 ASN A C 1
ATOM 763 O O . ASN A 1 107 ? 7.586 8.027 16.075 1.00 95.12 107 ASN A O 1
ATOM 767 N N . ASP A 1 108 ? 6.555 8.926 14.285 1.00 91.50 108 ASP A N 1
ATOM 768 C CA . ASP A 1 108 ? 5.192 8.858 14.824 1.00 91.50 108 ASP A CA 1
ATOM 769 C C . ASP A 1 108 ? 4.500 7.513 14.567 1.00 91.50 108 ASP A C 1
ATOM 771 O O . ASP A 1 108 ? 3.460 7.223 15.161 1.00 91.50 108 ASP A O 1
ATOM 775 N N . SER A 1 109 ? 5.078 6.673 13.710 1.00 95.88 109 SER A N 1
ATOM 776 C CA . SER A 1 109 ? 4.463 5.444 13.202 1.00 95.88 109 SER A CA 1
ATOM 777 C C . SER A 1 109 ? 5.329 4.212 13.507 1.00 95.88 109 SER A C 1
ATOM 779 O O . SER A 1 109 ? 6.195 4.248 14.384 1.00 95.88 109 SER A O 1
ATOM 781 N N . GLY A 1 110 ? 5.069 3.096 12.826 1.00 96.38 110 GLY A N 1
ATOM 782 C CA . GLY A 1 110 ? 5.842 1.870 12.951 1.00 96.38 110 GLY A CA 1
ATOM 783 C C . GLY A 1 110 ? 6.890 1.749 11.844 1.00 96.38 110 GLY A C 1
ATOM 784 O O . GLY A 1 110 ? 6.514 1.540 10.697 1.00 96.38 110 G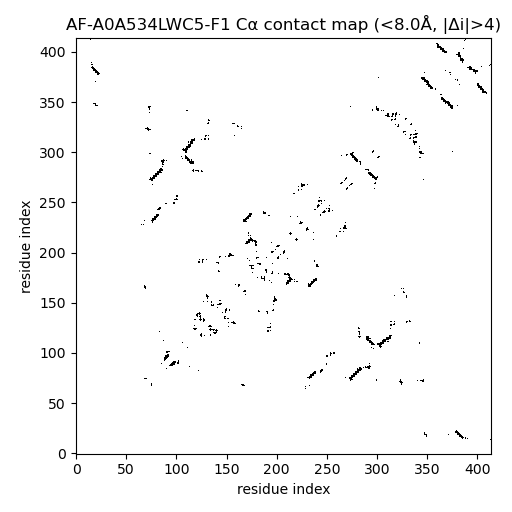LY A O 1
ATOM 785 N N . LEU A 1 111 ? 8.184 1.833 12.167 1.00 98.25 111 LEU A N 1
ATOM 786 C CA . LEU A 1 111 ? 9.293 1.761 11.201 1.00 98.25 111 LEU A CA 1
ATOM 787 C C . LEU A 1 111 ? 10.032 0.414 11.248 1.00 98.25 111 LEU A C 1
ATOM 789 O O . LEU A 1 111 ? 10.566 0.018 12.292 1.00 98.25 111 LEU A O 1
ATOM 793 N N . ALA A 1 112 ? 10.118 -0.267 10.105 1.00 98.06 112 ALA A N 1
ATOM 794 C CA . ALA A 1 112 ? 11.012 -1.406 9.933 1.00 98.06 112 ALA A CA 1
ATOM 795 C C . ALA A 1 112 ? 12.435 -0.902 9.676 1.00 98.06 112 ALA A C 1
ATOM 797 O O . ALA A 1 112 ? 12.676 -0.154 8.732 1.00 98.06 112 ALA A O 1
ATOM 798 N N . THR A 1 113 ? 13.385 -1.284 10.530 1.00 96.62 113 THR A N 1
ATOM 799 C CA . THR A 1 113 ? 14.788 -0.857 10.396 1.00 96.62 113 THR A CA 1
ATOM 800 C C . THR A 1 113 ? 15.654 -1.873 9.658 1.00 96.62 113 THR A C 1
ATOM 802 O O . THR A 1 113 ? 16.792 -1.550 9.334 1.00 96.62 113 THR A O 1
ATOM 805 N N . HIS A 1 114 ? 15.121 -3.075 9.410 1.00 95.94 114 HIS A N 1
ATOM 806 C CA . HIS A 1 114 ? 15.777 -4.198 8.733 1.00 95.94 114 HIS A CA 1
ATOM 807 C C . HIS A 1 114 ? 14.852 -4.799 7.659 1.00 95.94 114 HIS A C 1
ATOM 809 O O . HIS A 1 114 ? 14.451 -5.956 7.749 1.00 95.94 114 HIS A O 1
ATOM 815 N N . PHE A 1 115 ? 14.443 -3.975 6.690 1.00 97.31 115 PHE A N 1
ATOM 816 C CA . PHE A 1 115 ? 13.577 -4.384 5.581 1.00 97.31 115 PHE A CA 1
ATOM 817 C C . PHE A 1 115 ? 14.368 -4.416 4.274 1.00 97.31 115 PHE A C 1
ATOM 819 O O . PHE A 1 115 ? 14.819 -3.363 3.845 1.00 97.31 115 PHE A O 1
ATOM 826 N N . THR A 1 116 ? 14.520 -5.562 3.621 1.00 95.69 116 THR A N 1
ATOM 827 C CA . THR A 1 116 ? 15.333 -5.706 2.402 1.00 95.69 116 THR A CA 1
ATOM 828 C C . THR A 1 116 ? 14.475 -5.893 1.152 1.00 95.69 116 THR A C 1
ATOM 830 O O . THR A 1 116 ? 13.347 -6.374 1.227 1.00 95.69 116 THR A O 1
ATOM 833 N N . GLN A 1 117 ? 15.014 -5.571 -0.023 1.00 93.75 117 GLN A N 1
ATOM 834 C CA . GLN A 1 117 ? 14.374 -5.943 -1.289 1.00 93.75 117 GLN A CA 1
ATOM 835 C C . GLN A 1 117 ? 14.416 -7.458 -1.524 1.00 93.75 117 GLN A C 1
ATOM 837 O O . GLN A 1 117 ? 15.364 -8.123 -1.098 1.00 93.75 117 GLN A O 1
ATOM 842 N N . CYS A 1 118 ? 13.427 -8.013 -2.227 1.00 92.88 118 CYS A N 1
ATOM 843 C CA . CYS A 1 118 ? 13.459 -9.431 -2.596 1.00 92.88 118 CYS A CA 1
ATOM 844 C C . CYS A 1 118 ? 14.439 -9.710 -3.751 1.00 92.88 118 CYS A C 1
ATOM 846 O O . CYS A 1 118 ? 14.958 -10.821 -3.880 1.00 92.88 118 CYS A O 1
ATOM 848 N N . SER A 1 119 ? 14.630 -8.741 -4.654 1.00 90.56 119 SER A N 1
ATOM 849 C CA . SER A 1 119 ? 15.336 -8.936 -5.918 1.00 90.56 119 SER A CA 1
ATOM 850 C C . SER A 1 119 ? 15.735 -7.596 -6.549 1.00 90.56 119 SER A C 1
ATOM 852 O O . SER A 1 119 ? 15.578 -6.539 -5.950 1.00 90.56 119 SER A O 1
ATOM 854 N N . VAL A 1 120 ? 16.293 -7.658 -7.754 1.00 89.00 120 VAL A N 1
ATOM 855 C CA . VAL A 1 120 ? 16.548 -6.519 -8.647 1.00 89.00 120 VAL A CA 1
ATOM 856 C C . VAL A 1 120 ? 16.290 -6.988 -10.082 1.00 89.00 120 VAL A C 1
ATOM 858 O O . VAL A 1 120 ? 16.549 -8.162 -10.378 1.00 89.00 120 VAL A O 1
ATOM 861 N N . PRO A 1 121 ? 15.829 -6.128 -11.006 1.00 93.31 121 PRO A N 1
ATOM 862 C CA . PRO A 1 121 ? 15.491 -4.703 -10.846 1.00 93.31 121 PRO A CA 1
ATOM 863 C C . PRO A 1 121 ? 14.057 -4.477 -10.321 1.00 93.31 121 PRO A C 1
ATOM 865 O O . PRO A 1 121 ? 13.343 -5.452 -10.082 1.00 93.31 121 PRO A O 1
ATOM 868 N N . SER A 1 122 ? 13.611 -3.215 -10.249 1.00 95.06 122 SER A N 1
ATOM 869 C CA . SER A 1 122 ? 12.270 -2.774 -9.818 1.00 95.06 122 SER A CA 1
ATOM 870 C C . SER A 1 122 ? 11.127 -3.736 -10.127 1.00 95.06 122 SER A C 1
ATOM 872 O O . SER A 1 122 ? 10.451 -4.177 -9.201 1.00 95.06 122 SER A O 1
ATOM 874 N N . LEU A 1 123 ? 10.923 -4.132 -11.395 1.00 97.69 123 LEU A N 1
ATOM 875 C CA . LEU A 1 123 ? 9.825 -5.034 -11.785 1.00 97.69 123 LEU A CA 1
ATOM 876 C C . LEU A 1 123 ? 9.732 -6.269 -10.873 1.00 97.69 123 LEU A C 1
ATOM 878 O O . LEU A 1 123 ? 8.646 -6.646 -10.433 1.00 97.69 123 LEU A O 1
ATOM 882 N N . SER A 1 124 ? 10.872 -6.879 -10.560 1.00 96.88 124 SER A N 1
ATOM 883 C CA . SER A 1 124 ? 10.940 -8.069 -9.716 1.00 96.88 124 SER A CA 1
ATOM 884 C C . SER A 1 124 ? 10.420 -7.807 -8.304 1.00 96.88 124 SER A C 1
ATOM 886 O O . SER A 1 124 ? 9.731 -8.660 -7.752 1.00 96.88 124 SER A O 1
ATOM 888 N N . ASN A 1 125 ? 10.676 -6.624 -7.747 1.00 97.06 125 ASN A N 1
ATOM 889 C CA . ASN A 1 125 ? 10.205 -6.219 -6.423 1.00 97.06 125 ASN A CA 1
ATOM 890 C C . ASN A 1 125 ? 8.685 -5.990 -6.392 1.00 97.06 125 ASN A C 1
ATOM 892 O O . ASN A 1 125 ? 8.009 -6.479 -5.484 1.00 97.06 125 ASN A O 1
ATOM 896 N N . TYR A 1 126 ? 8.108 -5.370 -7.428 1.00 98.44 126 TYR A N 1
ATOM 897 C CA . TYR A 1 126 ? 6.645 -5.250 -7.558 1.00 98.44 126 TYR A CA 1
ATOM 898 C C . TYR A 1 126 ? 5.958 -6.618 -7.686 1.00 98.44 126 TYR A C 1
ATOM 900 O O . TYR A 1 126 ? 4.894 -6.837 -7.095 1.00 98.44 126 TYR A O 1
ATOM 908 N N . LEU A 1 127 ? 6.565 -7.562 -8.416 1.00 98.69 127 LEU A N 1
ATOM 909 C CA . LEU A 1 127 ? 6.071 -8.940 -8.516 1.00 98.69 127 LEU A CA 1
ATOM 910 C C . LEU A 1 127 ? 6.214 -9.690 -7.183 1.00 98.69 127 LEU A C 1
ATOM 912 O O . LEU A 1 127 ? 5.301 -10.411 -6.788 1.00 98.69 127 LEU A O 1
ATOM 916 N N . CYS A 1 128 ? 7.280 -9.462 -6.414 1.00 98.12 128 CYS A N 1
ATOM 917 C CA . CYS A 1 128 ? 7.388 -10.008 -5.061 1.00 98.12 128 CYS A CA 1
ATOM 918 C C . CYS A 1 128 ? 6.302 -9.480 -4.125 1.00 98.12 128 CYS A C 1
ATOM 920 O O . CYS A 1 128 ? 5.705 -10.274 -3.405 1.00 98.12 128 CYS A O 1
ATOM 922 N N . LEU A 1 129 ? 6.003 -8.179 -4.176 1.00 98.38 129 LEU A N 1
ATOM 923 C CA . LEU A 1 129 ? 4.967 -7.536 -3.362 1.00 98.38 129 LEU A CA 1
ATOM 924 C C . LEU A 1 129 ? 3.540 -7.990 -3.695 1.00 98.38 129 LEU A C 1
ATOM 926 O O . LEU A 1 129 ? 2.635 -7.752 -2.900 1.00 98.38 129 LEU A O 1
ATOM 930 N N . THR A 1 130 ? 3.310 -8.600 -4.862 1.00 98.62 130 THR A N 1
ATOM 931 C CA . THR A 1 130 ? 1.949 -8.916 -5.337 1.00 98.62 130 THR A CA 1
ATOM 932 C C . THR A 1 130 ? 1.735 -10.367 -5.766 1.00 98.62 130 THR A C 1
ATOM 934 O O . THR A 1 130 ? 0.586 -10.792 -5.877 1.00 98.62 130 THR A O 1
ATOM 937 N N . ALA A 1 131 ? 2.797 -11.150 -5.959 1.00 98.31 131 ALA A N 1
ATOM 938 C CA . ALA A 1 131 ? 2.739 -12.564 -6.328 1.00 98.31 131 ALA A CA 1
ATOM 939 C C . ALA A 1 131 ? 3.739 -13.466 -5.574 1.00 98.31 131 ALA A C 1
ATOM 941 O O . ALA A 1 131 ? 3.909 -14.637 -5.923 1.00 98.31 131 ALA A O 1
ATOM 942 N N . ALA A 1 132 ? 4.421 -12.928 -4.557 1.00 98.00 132 ALA A N 1
ATOM 943 C CA . ALA A 1 132 ? 5.420 -13.629 -3.753 1.00 98.00 132 ALA A CA 1
ATOM 944 C C . ALA A 1 132 ? 6.535 -14.289 -4.585 1.00 98.00 132 ALA A C 1
ATOM 946 O O . ALA A 1 132 ? 7.075 -15.333 -4.220 1.00 98.00 132 ALA A O 1
ATOM 947 N N . SER A 1 133 ? 6.876 -13.720 -5.742 1.00 98.19 133 SER A N 1
ATOM 948 C CA . SER A 1 133 ? 7.914 -14.246 -6.627 1.00 98.19 133 SER A CA 1
ATOM 949 C C . SER A 1 133 ? 8.429 -13.157 -7.559 1.00 98.19 133 SER A C 1
ATOM 951 O O . SER A 1 133 ? 7.643 -12.390 -8.103 1.00 98.19 133 SER A O 1
ATOM 953 N N . SER A 1 134 ? 9.738 -13.139 -7.814 1.00 97.12 134 SER A N 1
ATOM 954 C CA . SER A 1 134 ? 10.315 -12.356 -8.916 1.00 97.12 134 SER A CA 1
ATOM 955 C C . SER A 1 134 ? 10.137 -13.036 -10.276 1.00 97.12 134 SER A C 1
ATOM 957 O O . SER A 1 134 ? 10.469 -12.458 -11.306 1.00 97.12 134 SER A O 1
ATOM 959 N N . PHE A 1 135 ? 9.698 -14.301 -10.287 1.00 98.00 135 PHE A N 1
ATOM 960 C CA . PHE A 1 135 ? 9.638 -15.178 -11.462 1.00 98.00 135 PHE A CA 1
ATOM 961 C C . PHE A 1 135 ? 10.972 -15.326 -12.211 1.00 98.00 135 PHE A C 1
ATOM 963 O O . PHE A 1 135 ? 10.999 -15.738 -13.370 1.00 98.00 135 PHE A O 1
ATOM 970 N N . GLY A 1 136 ? 12.089 -15.003 -11.549 1.00 96.75 136 GLY A N 1
ATOM 971 C CA . GLY A 1 136 ? 13.407 -14.967 -12.176 1.00 96.75 136 GLY A CA 1
ATOM 972 C C . GLY A 1 136 ? 13.590 -13.801 -13.149 1.00 96.75 136 GLY A C 1
ATOM 973 O O . GLY A 1 136 ? 14.468 -13.873 -14.005 1.00 96.75 136 GLY A O 1
ATOM 974 N N . CYS A 1 137 ? 12.778 -12.744 -13.054 1.00 96.75 137 CYS A N 1
ATOM 975 C CA . CYS A 1 137 ? 12.990 -11.540 -13.842 1.00 96.75 137 CYS A CA 1
ATOM 976 C C . CYS A 1 137 ? 14.298 -10.851 -13.440 1.00 96.75 137 CYS A C 1
ATOM 978 O O . CYS A 1 137 ? 14.538 -10.547 -12.275 1.00 96.75 137 CYS A O 1
ATOM 980 N N . THR A 1 138 ? 15.150 -10.604 -14.433 1.00 95.25 138 THR A N 1
ATOM 981 C CA . THR A 1 138 ? 16.436 -9.903 -14.275 1.00 95.25 138 THR A CA 1
ATOM 982 C C . THR A 1 138 ? 16.483 -8.604 -15.081 1.00 95.25 138 THR A C 1
ATOM 984 O O . THR A 1 138 ? 17.536 -7.985 -15.209 1.00 95.25 138 THR A O 1
ATOM 987 N N . ALA A 1 139 ? 15.358 -8.211 -15.680 1.00 95.12 139 ALA A N 1
ATOM 988 C CA . ALA A 1 139 ? 15.205 -7.013 -16.491 1.00 95.12 139 ALA A CA 1
ATOM 989 C C . ALA A 1 139 ? 13.794 -6.436 -16.313 1.00 95.12 139 ALA A C 1
ATOM 991 O O . ALA A 1 139 ? 12.855 -7.157 -15.983 1.00 95.12 139 ALA A O 1
ATOM 992 N N . ASN A 1 140 ? 13.644 -5.138 -16.583 1.00 95.62 140 ASN A N 1
ATOM 993 C CA . ASN A 1 140 ? 12.360 -4.432 -16.564 1.00 95.62 140 ASN A CA 1
ATOM 994 C C . ASN A 1 140 ? 11.594 -4.636 -17.884 1.00 95.62 140 ASN A C 1
ATOM 996 O O . ASN A 1 140 ? 11.298 -3.682 -18.606 1.00 95.62 140 ASN A O 1
ATOM 1000 N N . SER A 1 141 ? 11.347 -5.896 -18.235 1.00 97.06 141 SER A N 1
ATOM 1001 C CA . SER A 1 141 ? 10.667 -6.284 -19.471 1.00 97.06 141 SER A CA 1
ATOM 1002 C C . SER A 1 141 ? 9.193 -5.868 -19.459 1.00 97.06 141 SER A C 1
ATOM 1004 O O . SER A 1 141 ? 8.564 -5.775 -18.405 1.00 97.06 141 SER A O 1
ATOM 1006 N N . HIS A 1 142 ? 8.620 -5.620 -20.638 1.00 98.06 142 HIS A N 1
ATOM 1007 C CA . HIS A 1 142 ? 7.191 -5.309 -20.764 1.00 98.06 142 HIS A CA 1
ATOM 1008 C C . HIS A 1 142 ? 6.333 -6.531 -20.394 1.00 98.06 142 HIS A C 1
ATOM 1010 O O . HIS A 1 142 ? 6.824 -7.665 -20.470 1.00 98.06 142 HIS A O 1
ATOM 1016 N N . PRO A 1 143 ? 5.050 -6.343 -20.042 1.00 98.19 143 PRO A N 1
ATOM 1017 C CA . PRO A 1 143 ? 4.149 -7.460 -19.791 1.00 98.19 143 PRO A CA 1
ATOM 1018 C C . PRO A 1 143 ? 4.161 -8.484 -20.932 1.00 98.19 143 PRO A C 1
ATOM 1020 O O . PRO A 1 143 ? 4.088 -8.118 -22.106 1.00 98.19 143 PRO A O 1
ATOM 1023 N N . ARG A 1 144 ? 4.244 -9.777 -20.582 1.00 96.81 144 ARG A N 1
ATOM 1024 C CA . ARG A 1 144 ? 4.143 -10.906 -21.528 1.00 96.81 144 ARG A CA 1
ATOM 1025 C C . ARG A 1 144 ? 5.147 -10.842 -22.698 1.00 96.81 144 ARG A C 1
ATOM 1027 O O . ARG A 1 144 ? 4.832 -11.247 -23.819 1.00 96.81 144 ARG A O 1
ATOM 1034 N N . SER A 1 145 ? 6.351 -10.325 -22.461 1.00 97.56 145 SER A N 1
ATOM 1035 C CA . SER A 1 145 ? 7.349 -10.110 -23.524 1.00 97.56 145 SER A CA 1
ATOM 1036 C C . SER A 1 145 ? 8.519 -11.095 -23.500 1.00 97.56 145 SER A C 1
ATOM 1038 O O . SER A 1 145 ? 9.159 -11.307 -24.528 1.00 97.56 145 SER A O 1
ATOM 1040 N N . ASP A 1 146 ? 8.766 -11.753 -22.369 1.00 97.88 146 ASP A N 1
ATOM 1041 C CA . ASP A 1 146 ? 9.845 -12.723 -22.185 1.00 97.88 146 ASP A CA 1
ATOM 1042 C C . ASP A 1 146 ? 9.430 -13.870 -21.250 1.00 97.88 146 ASP A C 1
ATOM 1044 O O . ASP A 1 146 ? 8.314 -13.903 -20.737 1.00 97.88 146 ASP A O 1
ATOM 1048 N N . ALA A 1 147 ? 10.322 -14.840 -21.036 1.00 98.12 147 ALA A N 1
ATOM 1049 C CA . ALA A 1 147 ? 10.007 -16.031 -20.250 1.00 98.12 147 ALA A CA 1
ATOM 1050 C C . ALA A 1 147 ? 9.566 -15.713 -18.807 1.00 98.12 147 ALA A C 1
ATOM 1052 O O . ALA A 1 147 ? 8.637 -16.348 -18.308 1.00 98.12 147 ALA A O 1
ATOM 1053 N N . CYS A 1 148 ? 10.193 -14.732 -18.148 1.00 98.00 148 CYS A N 1
ATOM 1054 C CA . CYS A 1 148 ? 9.874 -14.404 -16.759 1.00 98.00 148 CYS A CA 1
ATOM 1055 C C . CYS A 1 148 ? 8.518 -13.682 -16.656 1.00 98.00 148 CYS A C 1
ATOM 1057 O O . CYS A 1 148 ? 7.675 -14.048 -15.837 1.00 98.00 148 CYS A O 1
ATOM 1059 N N . THR A 1 149 ? 8.242 -12.731 -17.555 1.00 98.44 149 THR A N 1
ATOM 1060 C CA . THR A 1 149 ? 6.965 -12.002 -17.594 1.00 98.44 149 THR A CA 1
ATOM 1061 C C . THR A 1 149 ? 5.824 -12.876 -18.109 1.00 98.44 149 THR A C 1
ATOM 1063 O O . THR A 1 149 ? 4.675 -12.659 -17.736 1.00 98.44 149 THR A O 1
ATOM 1066 N N . TRP A 1 150 ? 6.115 -13.919 -18.893 1.00 98.38 150 TRP A N 1
ATOM 1067 C CA . TRP A 1 150 ? 5.164 -14.987 -19.210 1.00 98.38 150 TRP A CA 1
ATOM 1068 C C . TRP A 1 150 ? 4.861 -15.898 -18.018 1.00 98.38 150 TRP A C 1
ATOM 1070 O O . TRP A 1 150 ? 3.726 -16.359 -17.885 1.00 98.38 150 TRP A O 1
ATOM 1080 N N . ALA A 1 151 ? 5.839 -16.166 -17.152 1.00 98.50 151 ALA A N 1
ATOM 1081 C CA . ALA A 1 151 ? 5.589 -16.893 -15.912 1.00 98.50 151 ALA A CA 1
ATOM 1082 C C . ALA A 1 151 ? 4.689 -16.070 -14.975 1.00 98.50 151 ALA A C 1
ATOM 1084 O O . ALA A 1 151 ? 3.684 -16.598 -14.503 1.00 98.50 151 ALA A O 1
ATOM 1085 N N . ALA A 1 152 ? 4.974 -14.772 -14.810 1.00 98.44 152 ALA A N 1
ATOM 1086 C CA . ALA A 1 152 ? 4.108 -13.846 -14.078 1.00 98.44 152 ALA A CA 1
ATOM 1087 C C . ALA A 1 152 ? 2.689 -13.787 -14.676 1.00 98.44 152 ALA A C 1
ATOM 1089 O O . ALA A 1 152 ? 1.709 -13.902 -13.946 1.00 98.44 152 ALA A O 1
ATOM 1090 N N . TRP A 1 153 ? 2.562 -13.730 -16.008 1.00 98.62 153 TRP A N 1
ATOM 1091 C CA . TRP A 1 153 ? 1.269 -13.688 -16.707 1.00 98.62 153 TRP A CA 1
ATOM 1092 C C . TRP A 1 153 ? 0.329 -14.843 -16.360 1.00 98.62 153 TRP A C 1
ATOM 1094 O O . TRP A 1 153 ? -0.888 -14.667 -16.370 1.00 98.62 153 TRP A O 1
ATOM 1104 N N . ASN A 1 154 ? 0.878 -16.014 -16.044 1.00 98.19 154 ASN A N 1
ATOM 1105 C CA . ASN A 1 154 ? 0.105 -17.209 -15.711 1.00 98.19 154 ASN A CA 1
ATOM 1106 C C . ASN A 1 154 ? 0.018 -17.472 -14.198 1.00 98.19 154 ASN A C 1
ATOM 1108 O O . ASN A 1 154 ? -0.496 -18.515 -13.792 1.00 98.19 154 ASN A O 1
ATOM 1112 N N . ALA A 1 155 ? 0.545 -16.573 -13.368 1.00 98.06 155 ALA A N 1
ATOM 1113 C CA . ALA A 1 155 ? 0.641 -16.778 -11.934 1.00 98.06 155 ALA A CA 1
ATOM 1114 C C . ALA A 1 155 ? -0.606 -16.308 -11.180 1.00 98.06 155 ALA A C 1
ATOM 1116 O O . ALA A 1 155 ? -1.243 -15.310 -11.519 1.00 98.06 155 ALA A O 1
ATOM 1117 N N . THR A 1 156 ? -0.894 -17.000 -10.079 1.00 97.75 156 THR A N 1
ATOM 1118 C CA . THR A 1 156 ? -1.793 -16.486 -9.045 1.00 97.75 156 THR A CA 1
ATOM 1119 C C . THR A 1 156 ? -1.119 -15.327 -8.317 1.00 97.75 156 THR A C 1
ATOM 1121 O O . THR A 1 156 ? 0.072 -15.373 -8.021 1.00 97.75 156 THR A O 1
ATOM 1124 N N . ASN A 1 157 ? -1.902 -14.307 -7.993 1.00 98.44 157 ASN A N 1
ATOM 1125 C CA . ASN A 1 157 ? -1.459 -13.086 -7.333 1.00 98.44 157 ASN A CA 1
ATOM 1126 C C . ASN A 1 157 ? -2.395 -12.741 -6.160 1.00 98.44 157 ASN A C 1
ATOM 1128 O O . ASN A 1 157 ? -3.462 -13.345 -5.991 1.00 98.44 157 ASN A O 1
ATOM 1132 N N . ILE A 1 158 ? -2.008 -11.749 -5.360 1.00 98.31 158 ILE A N 1
ATOM 1133 C CA . ILE A 1 158 ? -2.743 -11.315 -4.167 1.00 98.31 158 ILE A CA 1
ATOM 1134 C C . ILE A 1 158 ? -4.175 -10.880 -4.485 1.00 98.31 158 ILE A C 1
ATOM 1136 O O . ILE A 1 158 ? -5.083 -11.144 -3.703 1.00 98.31 158 ILE A O 1
ATOM 1140 N N . VAL A 1 159 ? -4.422 -10.287 -5.658 1.00 98.31 159 VAL A N 1
ATOM 1141 C CA . VAL A 1 159 ? -5.774 -9.880 -6.062 1.00 98.31 159 VAL A CA 1
ATOM 1142 C C . VAL A 1 159 ? -6.696 -11.086 -6.191 1.00 98.31 159 VAL A C 1
ATOM 1144 O O . VAL A 1 159 ? -7.839 -11.020 -5.741 1.00 98.31 159 VAL A O 1
ATOM 1147 N N . SER A 1 160 ? -6.215 -12.195 -6.750 1.00 96.56 160 SER A N 1
ATOM 1148 C CA . SER A 1 160 ? -7.010 -13.423 -6.810 1.00 96.56 160 SER A CA 1
ATOM 1149 C C . SER A 1 160 ? -7.349 -13.947 -5.410 1.00 96.56 160 SER A C 1
ATOM 1151 O O . SER A 1 160 ? -8.504 -14.276 -5.164 1.00 96.56 160 SER A O 1
ATOM 1153 N N . ARG A 1 161 ? -6.410 -13.899 -4.452 1.00 97.38 161 ARG A N 1
ATOM 1154 C CA . ARG A 1 161 ? -6.687 -14.262 -3.048 1.00 97.38 161 ARG A CA 1
ATOM 1155 C C . ARG A 1 161 ? -7.725 -13.360 -2.390 1.00 97.38 161 ARG A C 1
ATOM 1157 O O . ARG A 1 161 ? -8.619 -13.856 -1.713 1.00 97.38 161 ARG A O 1
ATOM 1164 N N . LEU A 1 162 ? -7.623 -12.052 -2.609 1.00 98.00 162 LEU A N 1
ATOM 1165 C CA . LEU A 1 162 ? -8.576 -11.078 -2.083 1.00 98.00 162 LEU A CA 1
ATOM 1166 C C . LEU A 1 162 ? -9.984 -11.336 -2.636 1.00 98.00 162 LEU A C 1
ATOM 1168 O O . LEU A 1 162 ? -10.940 -11.426 -1.871 1.00 98.00 162 LEU A O 1
ATOM 1172 N N . VAL A 1 163 ? -10.112 -11.502 -3.954 1.00 96.44 163 VAL A N 1
ATOM 1173 C CA . VAL A 1 163 ? -11.411 -11.724 -4.606 1.00 96.44 163 VAL A CA 1
ATOM 1174 C C . VAL A 1 163 ? -12.035 -13.056 -4.187 1.00 96.44 163 VAL A C 1
ATOM 1176 O O . VAL A 1 163 ? -13.233 -13.084 -3.908 1.00 96.44 163 VAL A O 1
ATOM 1179 N N . ASP A 1 164 ? -11.248 -14.131 -4.082 1.00 95.56 164 ASP A N 1
ATOM 1180 C CA . ASP A 1 164 ? -11.731 -15.439 -3.612 1.00 95.56 164 ASP A CA 1
ATOM 1181 C C . ASP A 1 164 ? -12.259 -15.374 -2.167 1.00 95.56 164 ASP A C 1
ATOM 1183 O O . ASP A 1 164 ? -13.187 -16.097 -1.807 1.00 95.56 164 ASP A O 1
ATOM 1187 N N . ALA A 1 165 ? -11.711 -14.468 -1.352 1.00 95.56 165 ALA A N 1
ATOM 1188 C CA . ALA A 1 165 ? -12.175 -14.182 0.002 1.00 95.56 165 ALA A CA 1
ATOM 1189 C C . ALA A 1 165 ? -13.332 -13.162 0.062 1.00 95.56 165 ALA A C 1
ATOM 1191 O O . ALA A 1 165 ? -13.744 -12.773 1.150 1.00 95.56 165 ALA A O 1
ATOM 1192 N N . GLY A 1 166 ? -13.866 -12.702 -1.075 1.00 95.62 166 GLY A N 1
ATOM 1193 C CA . GLY A 1 166 ? -14.946 -11.709 -1.117 1.00 95.62 166 GLY A CA 1
ATOM 1194 C C . GLY A 1 166 ? -14.505 -10.274 -0.798 1.00 95.62 166 GLY A C 1
ATOM 1195 O O . GLY A 1 166 ? -15.346 -9.428 -0.493 1.00 95.62 166 GLY A O 1
ATOM 1196 N N . LEU A 1 167 ? -13.203 -9.982 -0.861 1.00 97.44 167 LEU A N 1
ATOM 1197 C CA . LEU A 1 167 ? -12.647 -8.644 -0.656 1.00 97.44 167 LEU A CA 1
ATOM 1198 C C . LEU A 1 167 ? -12.578 -7.859 -1.966 1.00 97.44 167 LEU A C 1
ATOM 1200 O O . LEU A 1 167 ? -12.459 -8.398 -3.070 1.00 97.44 167 LEU A O 1
ATOM 1204 N N . THR A 1 168 ? -12.604 -6.539 -1.828 1.00 97.94 168 THR A N 1
ATOM 1205 C CA . THR A 1 168 ? -12.463 -5.603 -2.945 1.00 97.94 168 THR A CA 1
ATOM 1206 C C . THR A 1 168 ? -11.050 -5.031 -3.007 1.00 97.94 168 THR A C 1
ATOM 1208 O O . THR A 1 168 ? -10.383 -4.851 -1.990 1.00 97.94 168 THR A O 1
ATOM 1211 N N . TRP A 1 169 ? -10.587 -4.703 -4.211 1.00 98.62 169 TRP A N 1
ATOM 1212 C CA . TRP A 1 169 ? -9.247 -4.154 -4.428 1.00 98.62 169 TRP A CA 1
ATOM 1213 C C . TRP A 1 169 ? -9.272 -3.025 -5.456 1.00 98.62 169 TRP A C 1
ATOM 1215 O O . TRP A 1 169 ? -10.177 -2.999 -6.282 1.00 98.62 169 TRP A O 1
ATOM 1225 N N . LYS A 1 170 ? -8.320 -2.097 -5.467 1.00 98.81 170 LYS A N 1
ATOM 1226 C CA . LYS A 1 170 ? -8.182 -1.128 -6.566 1.00 98.81 170 LYS A CA 1
ATOM 1227 C C . LYS A 1 170 ? -6.759 -0.587 -6.632 1.00 98.81 170 LYS A C 1
ATOM 1229 O O . LYS A 1 170 ? -6.181 -0.282 -5.595 1.00 98.81 170 LYS A O 1
ATOM 1234 N N . ALA A 1 171 ? -6.220 -0.458 -7.837 1.00 98.88 171 ALA A N 1
ATOM 1235 C CA . ALA A 1 171 ? -4.892 0.090 -8.072 1.00 98.88 171 ALA A CA 1
ATOM 1236 C C . ALA A 1 171 ? -4.990 1.451 -8.761 1.00 98.88 171 ALA A C 1
ATOM 1238 O O . ALA A 1 171 ? -5.714 1.605 -9.746 1.00 98.88 171 ALA A O 1
ATOM 1239 N N . TYR A 1 172 ? -4.256 2.418 -8.227 1.00 98.88 172 TYR A N 1
ATOM 1240 C CA . TYR A 1 172 ? -4.160 3.790 -8.695 1.00 98.88 172 TYR A CA 1
ATOM 1241 C C . TYR A 1 172 ? -2.718 4.034 -9.140 1.00 98.88 172 TYR A C 1
ATOM 1243 O O . TYR A 1 172 ? -1.783 3.775 -8.386 1.00 98.88 172 TYR A O 1
ATOM 1251 N N . LEU A 1 173 ? -2.528 4.447 -10.388 1.00 98.88 173 LEU A N 1
ATOM 1252 C CA . LEU A 1 173 ? -1.202 4.633 -10.976 1.00 98.88 173 LEU A CA 1
ATOM 1253 C C . LEU A 1 173 ? -1.109 6.067 -11.498 1.00 98.88 173 LEU A C 1
ATOM 1255 O O . LEU A 1 173 ? -1.892 6.453 -12.375 1.00 98.88 173 LEU A O 1
ATOM 1259 N N . GLU A 1 174 ? -0.203 6.879 -10.958 1.00 98.81 174 GLU A N 1
ATOM 1260 C CA . GLU A 1 174 ? 0.004 8.232 -11.480 1.00 98.81 174 GLU A CA 1
ATOM 1261 C C . GLU A 1 174 ? 0.543 8.195 -12.917 1.00 98.81 174 GLU A C 1
ATOM 1263 O O . GLU A 1 174 ? 1.216 7.256 -13.346 1.00 98.81 174 GLU A O 1
ATOM 1268 N N . ALA A 1 175 ? 0.185 9.225 -13.688 1.00 98.38 175 ALA A N 1
ATOM 1269 C CA . ALA A 1 175 ? 0.506 9.387 -15.108 1.00 98.38 175 ALA A CA 1
ATOM 1270 C C . ALA A 1 175 ? 0.046 8.252 -16.054 1.00 98.38 175 ALA A C 1
ATOM 1272 O O . ALA A 1 175 ? 0.247 8.377 -17.265 1.00 98.38 175 ALA A O 1
ATOM 1273 N N . MET A 1 176 ? -0.591 7.181 -15.560 1.00 98.56 176 MET A N 1
ATOM 1274 C CA . MET A 1 176 ? -1.099 6.105 -16.411 1.00 98.56 176 MET A CA 1
ATOM 1275 C C . MET A 1 176 ? -2.150 6.668 -17.386 1.00 98.56 176 MET A C 1
ATOM 1277 O O . MET A 1 176 ? -3.114 7.288 -16.931 1.00 98.56 176 MET A O 1
ATOM 1281 N N . PRO A 1 177 ? -2.006 6.489 -18.714 1.00 97.94 177 PRO A N 1
ATOM 1282 C CA . PRO A 1 177 ? -2.884 7.158 -19.679 1.00 97.94 177 PRO A CA 1
ATOM 1283 C C . PRO A 1 177 ? -4.328 6.663 -19.644 1.00 97.94 177 PRO A C 1
ATOM 1285 O O . PRO A 1 177 ? -5.273 7.449 -19.719 1.00 97.94 177 PRO A O 1
ATOM 1288 N N . THR A 1 178 ? -4.501 5.345 -19.565 1.00 98.00 178 THR A N 1
ATOM 1289 C CA . THR A 1 178 ? -5.801 4.674 -19.601 1.00 98.00 178 THR A CA 1
ATOM 1290 C C . THR A 1 178 ? -5.813 3.485 -18.647 1.00 98.00 178 THR A C 1
ATOM 1292 O O . THR A 1 178 ? -4.764 3.045 -18.179 1.00 98.00 178 THR A O 1
ATOM 1295 N N . ASN A 1 179 ? -7.000 2.976 -18.310 1.00 98.50 179 ASN A N 1
ATOM 1296 C CA . ASN A 1 179 ? -7.109 1.810 -17.434 1.00 98.50 179 ASN A CA 1
ATOM 1297 C C . ASN A 1 179 ? -6.328 0.619 -18.019 1.00 98.50 179 ASN A C 1
ATOM 1299 O O . ASN A 1 179 ? -6.498 0.294 -19.192 1.00 98.50 179 ASN A O 1
ATOM 1303 N N . CYS A 1 180 ? -5.512 -0.034 -17.188 1.00 97.56 180 CYS A N 1
ATOM 1304 C CA . CYS A 1 180 ? -4.565 -1.090 -17.583 1.00 97.56 180 CYS A CA 1
ATOM 1305 C C . CYS A 1 180 ? -3.635 -0.758 -18.746 1.00 97.56 180 CYS A C 1
ATOM 1307 O O . CYS A 1 180 ? -3.327 -1.643 -19.554 1.00 97.56 180 CYS A O 1
ATOM 1309 N N . ASP A 1 181 ? -3.173 0.483 -18.856 1.00 97.81 181 ASP A N 1
ATOM 1310 C CA . ASP A 1 181 ? -2.116 0.741 -19.819 1.00 97.81 181 ASP A CA 1
ATOM 1311 C C . ASP A 1 181 ? -0.912 -0.171 -19.524 1.00 97.81 181 ASP A C 1
ATOM 1313 O O . ASP A 1 181 ? -0.469 -0.308 -18.383 1.00 97.81 181 ASP A O 1
ATOM 1317 N N . SER A 1 182 ? -0.440 -0.865 -20.556 1.00 96.88 182 SER A N 1
ATOM 1318 C CA . SER A 1 182 ? 0.634 -1.865 -20.468 1.00 96.88 182 SER A CA 1
ATOM 1319 C C . SER A 1 182 ? 1.920 -1.376 -21.133 1.00 96.88 182 SER A C 1
ATOM 1321 O O . SER A 1 182 ? 2.825 -2.164 -21.417 1.00 96.88 182 SER A O 1
ATOM 1323 N N . SER A 1 183 ? 2.006 -0.072 -21.399 1.00 97.38 183 SER A N 1
ATOM 1324 C CA . SER A 1 183 ? 3.149 0.581 -22.028 1.00 97.38 183 SER A CA 1
ATOM 1325 C C . SER A 1 183 ? 3.596 1.802 -21.233 1.00 97.38 183 SER A C 1
ATOM 1327 O O . SER A 1 183 ? 2.811 2.449 -20.546 1.00 97.38 183 SER A O 1
ATOM 1329 N N . ASN A 1 184 ? 4.882 2.138 -21.338 1.00 97.94 184 ASN A N 1
ATOM 1330 C CA . ASN A 1 184 ? 5.397 3.378 -20.758 1.00 97.94 184 ASN A CA 1
ATOM 1331 C C . ASN A 1 184 ? 4.773 4.596 -21.454 1.00 97.94 184 ASN A C 1
ATOM 1333 O O . ASN A 1 184 ? 4.626 4.604 -22.679 1.00 97.94 184 ASN A O 1
ATOM 1337 N N . ALA A 1 185 ? 4.478 5.647 -20.691 1.00 97.62 185 ALA A N 1
ATOM 1338 C CA . ALA A 1 185 ? 3.923 6.883 -21.234 1.00 97.62 185 ALA A CA 1
ATOM 1339 C C . ALA A 1 185 ? 4.279 8.093 -20.365 1.00 97.62 185 ALA A C 1
ATOM 1341 O O . ALA A 1 185 ? 3.844 8.207 -19.224 1.00 97.62 185 ALA A O 1
ATOM 1342 N N . GLY A 1 186 ? 5.047 9.042 -20.907 1.00 97.06 186 GLY A N 1
ATOM 1343 C CA . GLY A 1 186 ? 5.493 10.200 -20.129 1.00 97.06 186 GLY A CA 1
ATOM 1344 C C . GLY A 1 186 ? 6.251 9.758 -18.873 1.00 97.06 186 GLY A C 1
ATOM 1345 O O . GLY A 1 186 ? 7.301 9.135 -18.990 1.00 97.06 186 GLY A O 1
ATOM 1346 N N . ARG A 1 187 ? 5.707 10.072 -17.689 1.00 97.75 187 ARG A N 1
ATOM 1347 C CA . ARG A 1 187 ? 6.256 9.664 -16.382 1.00 97.75 187 ARG A CA 1
ATOM 1348 C C . ARG A 1 187 ? 5.686 8.351 -15.839 1.00 97.75 187 ARG A C 1
ATOM 1350 O O . ARG A 1 187 ? 6.074 7.927 -14.758 1.00 97.75 187 ARG A O 1
ATOM 1357 N N . TYR A 1 188 ? 4.775 7.713 -16.566 1.00 98.62 188 TYR A N 1
ATOM 1358 C CA . TYR A 1 188 ? 4.278 6.390 -16.225 1.00 98.62 188 TYR A CA 1
ATOM 1359 C C . TYR A 1 188 ? 5.254 5.316 -16.706 1.00 98.62 188 TYR A C 1
ATOM 1361 O O . TYR A 1 188 ? 5.533 5.209 -17.906 1.00 98.62 188 TYR A O 1
ATOM 1369 N N . ALA A 1 189 ? 5.737 4.505 -15.764 1.00 98.38 189 ALA A N 1
ATOM 1370 C CA . ALA A 1 189 ? 6.577 3.348 -16.025 1.00 98.38 189 ALA A CA 1
ATOM 1371 C C . ALA A 1 189 ? 5.783 2.058 -15.781 1.00 98.38 189 ALA A C 1
ATOM 1373 O O . ALA A 1 189 ? 5.421 1.747 -14.647 1.00 98.38 189 ALA A O 1
ATOM 1374 N N . VAL A 1 190 ? 5.550 1.266 -16.833 1.00 98.44 190 VAL A N 1
ATOM 1375 C CA . VAL A 1 190 ? 4.742 0.036 -16.729 1.00 98.44 190 VAL A CA 1
ATOM 1376 C C . VAL A 1 190 ? 5.336 -0.960 -15.732 1.00 98.44 190 VAL A C 1
ATOM 1378 O O . VAL A 1 190 ? 4.597 -1.636 -15.025 1.00 98.44 190 VAL A O 1
ATOM 1381 N N . LYS A 1 191 ? 6.669 -0.984 -15.597 1.00 98.00 191 LYS A N 1
ATOM 1382 C CA . LYS A 1 191 ? 7.401 -1.819 -14.632 1.00 98.00 191 LYS A CA 1
ATOM 1383 C C . LYS A 1 191 ? 6.992 -1.585 -13.164 1.00 98.00 191 LYS A C 1
ATOM 1385 O O . LYS A 1 191 ? 7.192 -2.486 -12.359 1.00 98.00 191 LYS A O 1
ATOM 1390 N N . HIS A 1 192 ? 6.395 -0.433 -12.829 1.00 98.38 192 HIS A N 1
ATOM 1391 C CA . HIS A 1 192 ? 5.883 -0.118 -11.484 1.00 98.38 192 HIS A CA 1
ATOM 1392 C C . HIS A 1 192 ? 4.383 -0.452 -11.309 1.00 98.38 192 HIS A C 1
ATOM 1394 O O . HIS A 1 192 ? 3.769 -0.127 -10.289 1.00 98.38 192 HIS A O 1
ATOM 1400 N N . ASN A 1 193 ? 3.754 -1.073 -12.313 1.00 98.62 193 ASN A N 1
ATOM 1401 C CA . ASN A 1 193 ? 2.365 -1.524 -12.282 1.00 98.62 193 ASN A CA 1
ATOM 1402 C C . ASN A 1 193 ? 2.315 -3.057 -12.393 1.00 98.62 193 ASN A C 1
ATOM 1404 O O . ASN A 1 193 ? 2.173 -3.587 -13.496 1.00 98.62 193 ASN A O 1
ATOM 1408 N N . PRO A 1 194 ? 2.388 -3.803 -11.278 1.00 98.38 194 PRO A N 1
ATOM 1409 C CA . PRO A 1 194 ? 2.396 -5.263 -11.334 1.00 98.38 194 PRO A CA 1
ATOM 1410 C C . PRO A 1 194 ? 1.085 -5.835 -11.884 1.00 98.38 194 PRO A C 1
ATOM 1412 O O . PRO A 1 194 ? 1.071 -6.917 -12.462 1.00 98.38 194 PRO A O 1
ATOM 1415 N N . PHE A 1 195 ? -0.031 -5.113 -11.755 1.00 98.75 195 PHE A N 1
ATOM 1416 C CA . PHE A 1 195 ? -1.355 -5.635 -12.091 1.00 98.75 195 PHE A CA 1
ATOM 1417 C C . PHE A 1 195 ? -1.543 -5.900 -13.589 1.00 98.75 195 PHE A C 1
ATOM 1419 O O . PHE A 1 195 ? -2.342 -6.760 -13.953 1.00 98.75 195 PHE A O 1
ATOM 1426 N N . VAL A 1 196 ? -0.791 -5.219 -14.461 1.00 98.69 196 VAL A N 1
ATOM 1427 C CA . VAL A 1 196 ? -0.814 -5.487 -15.911 1.00 98.69 196 VAL A CA 1
ATOM 1428 C C . VAL A 1 196 ? 0.106 -6.635 -16.333 1.00 98.69 196 VAL A C 1
ATOM 1430 O O . VAL A 1 196 ? 0.084 -7.025 -17.497 1.00 98.69 196 VAL A O 1
ATOM 1433 N N . TYR A 1 197 ? 0.875 -7.214 -15.404 1.00 98.75 197 TYR A N 1
ATOM 1434 C CA . TYR A 1 197 ? 1.697 -8.403 -15.649 1.00 98.75 197 TYR A CA 1
ATOM 1435 C C . TYR A 1 197 ? 0.952 -9.713 -15.399 1.00 98.75 197 TYR A C 1
ATOM 1437 O O . TYR A 1 197 ? 1.480 -10.755 -15.769 1.00 98.75 197 TYR A O 1
ATOM 1445 N N . TYR A 1 198 ? -0.256 -9.679 -14.829 1.00 98.75 198 TYR A N 1
ATOM 1446 C CA . TYR A 1 198 ? -1.070 -10.865 -14.558 1.00 98.75 198 TYR A CA 1
ATOM 1447 C C . TYR A 1 198 ? -2.185 -11.017 -15.595 1.00 98.75 198 TYR A C 1
ATOM 1449 O O . TYR A 1 198 ? -3.013 -10.121 -15.780 1.00 98.75 198 TYR A O 1
ATOM 1457 N N . GLY A 1 199 ? -2.233 -12.161 -16.278 1.00 98.25 199 GLY A N 1
ATOM 1458 C CA . GLY A 1 199 ? -3.161 -12.392 -17.382 1.00 98.25 199 GLY A CA 1
ATOM 1459 C C . GLY A 1 199 ? -4.625 -12.478 -16.961 1.00 98.25 199 GLY A C 1
ATOM 1460 O O . GLY A 1 199 ? -5.503 -12.084 -17.729 1.00 98.25 199 GLY A O 1
ATOM 1461 N N . ASP A 1 200 ? -4.898 -12.931 -15.738 1.00 97.56 200 ASP A N 1
ATOM 1462 C CA . ASP A 1 200 ? -6.238 -12.951 -15.146 1.00 97.56 200 ASP A CA 1
ATOM 1463 C C . ASP A 1 200 ? -6.778 -11.540 -14.856 1.00 97.56 200 ASP A C 1
ATOM 1465 O O . ASP A 1 200 ? -7.995 -11.354 -14.815 1.00 97.56 200 ASP A O 1
ATOM 1469 N N . LEU A 1 201 ? -5.899 -10.547 -14.680 1.00 98.06 201 LEU A N 1
ATOM 1470 C CA . LEU A 1 201 ? -6.260 -9.141 -14.496 1.00 98.06 201 LEU A CA 1
ATOM 1471 C C . LEU A 1 201 ? -6.293 -8.400 -15.834 1.00 98.06 201 LEU A C 1
ATOM 1473 O O . LEU A 1 201 ? -7.338 -7.877 -16.223 1.00 98.06 201 LEU A O 1
ATOM 1477 N N . ALA A 1 202 ? -5.173 -8.394 -16.559 1.00 97.38 202 ALA A N 1
ATOM 1478 C CA . ALA A 1 202 ? -5.012 -7.657 -17.809 1.00 97.38 202 ALA A CA 1
ATOM 1479 C C . ALA A 1 202 ? -5.914 -8.195 -18.934 1.00 97.38 202 ALA A C 1
ATOM 1481 O O . ALA A 1 202 ? -6.384 -7.434 -19.777 1.00 97.38 202 ALA A O 1
ATOM 1482 N N . GLY A 1 203 ? -6.197 -9.502 -18.940 1.00 97.38 203 GLY A N 1
ATOM 1483 C CA . GLY A 1 203 ? -7.094 -10.145 -19.903 1.00 97.38 203 GLY A CA 1
ATOM 1484 C C . GLY A 1 203 ? -8.584 -10.058 -19.552 1.00 97.38 203 GLY A C 1
ATOM 1485 O O . GLY A 1 203 ? -9.412 -10.536 -20.327 1.00 97.38 203 GLY A O 1
ATOM 1486 N N . ASN A 1 204 ? -8.953 -9.476 -18.405 1.00 98.06 204 ASN A N 1
ATOM 1487 C CA . ASN A 1 204 ? -10.333 -9.415 -17.925 1.00 98.06 204 ASN A CA 1
ATOM 1488 C C . ASN A 1 204 ? -10.804 -7.962 -17.796 1.00 98.06 204 ASN A C 1
ATOM 1490 O O . ASN A 1 204 ? -10.363 -7.245 -16.906 1.00 98.06 204 ASN A O 1
ATOM 1494 N N . ALA A 1 205 ? -11.759 -7.538 -18.629 1.00 97.56 205 ALA A N 1
ATOM 1495 C CA . ALA A 1 205 ? -12.224 -6.147 -18.669 1.00 97.56 205 ALA A CA 1
ATOM 1496 C C . ALA A 1 205 ? -12.720 -5.612 -17.307 1.00 97.56 205 ALA A C 1
ATOM 1498 O O . ALA A 1 205 ? -12.440 -4.467 -16.952 1.00 97.56 205 ALA A O 1
ATOM 1499 N N . THR A 1 206 ? -13.408 -6.437 -16.512 1.00 97.00 206 THR A N 1
ATOM 1500 C CA . THR A 1 206 ? -13.924 -6.038 -15.193 1.00 97.00 206 THR A CA 1
ATOM 1501 C C . THR A 1 206 ? -12.793 -5.820 -14.197 1.00 97.00 206 THR A C 1
ATOM 1503 O O . THR A 1 206 ? -12.760 -4.789 -13.527 1.00 97.00 206 THR A O 1
ATOM 1506 N N . ARG A 1 207 ? -11.841 -6.754 -14.106 1.00 97.75 207 ARG A N 1
ATOM 1507 C CA . ARG A 1 207 ? -10.672 -6.604 -13.223 1.00 97.75 207 ARG A CA 1
ATOM 1508 C C . ARG A 1 207 ? -9.779 -5.464 -13.694 1.00 97.75 207 ARG A C 1
ATOM 1510 O O . ARG A 1 207 ? -9.340 -4.649 -12.890 1.00 97.75 207 ARG A O 1
ATOM 1517 N N . CYS A 1 208 ? -9.616 -5.352 -15.001 1.00 97.69 208 CYS A N 1
ATOM 1518 C CA . CYS A 1 208 ? -8.845 -4.303 -15.617 1.00 97.69 208 CYS A CA 1
ATOM 1519 C C . CYS A 1 208 ? -9.412 -2.897 -15.338 1.00 97.69 208 CYS A C 1
ATOM 1521 O O . CYS A 1 208 ? -8.672 -1.964 -15.036 1.00 97.69 208 CYS A O 1
ATOM 1523 N N . SER A 1 209 ? -10.738 -2.740 -15.293 1.00 98.25 209 SER A N 1
ATOM 1524 C CA . SER A 1 209 ? -11.360 -1.464 -14.908 1.00 98.25 209 SER A CA 1
ATOM 1525 C C . SER A 1 209 ? -11.017 -0.984 -13.483 1.00 98.25 209 SER A C 1
ATOM 1527 O O . SER A 1 209 ? -11.352 0.144 -13.120 1.00 98.25 209 SER A O 1
ATOM 1529 N N . ARG A 1 210 ? -10.352 -1.820 -12.669 1.00 98.56 210 ARG A N 1
ATOM 1530 C CA . ARG A 1 210 ? -9.887 -1.509 -11.308 1.00 98.56 210 ARG A CA 1
ATOM 1531 C C . ARG A 1 210 ? -8.396 -1.155 -11.233 1.00 98.56 210 ARG A C 1
ATOM 1533 O O . ARG A 1 210 ? -7.919 -0.837 -10.148 1.00 98.56 210 ARG A O 1
ATOM 1540 N N . VAL A 1 211 ? -7.686 -1.168 -12.359 1.00 98.81 211 VAL A N 1
ATOM 1541 C CA . VAL A 1 211 ? -6.337 -0.606 -12.512 1.00 98.81 211 VAL A CA 1
ATOM 1542 C C . VAL A 1 211 ? -6.506 0.720 -13.237 1.00 98.81 211 VAL A C 1
ATOM 1544 O O . VAL A 1 211 ? -6.702 0.746 -14.452 1.00 98.81 211 VAL A O 1
ATOM 1547 N N . VAL A 1 212 ? -6.517 1.821 -12.489 1.00 98.81 212 VAL A N 1
ATOM 1548 C CA . VAL A 1 212 ? -6.967 3.129 -12.987 1.00 98.81 212 VAL A CA 1
ATOM 1549 C C . VAL A 1 212 ? -5.887 4.199 -12.855 1.00 98.81 212 VAL A C 1
ATOM 1551 O O . VAL A 1 212 ? -5.040 4.109 -11.962 1.00 98.81 212 VAL A O 1
ATOM 1554 N N . PRO A 1 213 ? -5.905 5.236 -13.709 1.00 98.81 213 PRO A N 1
ATOM 1555 C CA . PRO A 1 213 ? -5.099 6.423 -13.477 1.00 98.81 213 PRO A CA 1
ATOM 1556 C C . PRO A 1 213 ? -5.420 7.012 -12.098 1.00 98.81 213 PRO A C 1
ATOM 1558 O O . PRO A 1 213 ? -6.594 7.139 -11.738 1.00 98.81 213 PRO A O 1
ATOM 1561 N N . ALA A 1 214 ? -4.399 7.397 -11.332 1.00 98.50 214 ALA A N 1
ATOM 1562 C CA . ALA A 1 214 ? -4.589 8.056 -10.034 1.00 98.50 214 ALA A CA 1
ATOM 1563 C C . ALA A 1 214 ? -5.258 9.441 -10.176 1.00 98.50 214 ALA A C 1
ATOM 1565 O O . ALA A 1 214 ? -5.887 9.945 -9.243 1.00 98.50 214 ALA A O 1
ATOM 1566 N N . GLY A 1 215 ? -5.199 10.017 -11.382 1.00 97.38 215 GLY A N 1
ATOM 1567 C CA . GLY A 1 215 ? -5.706 11.349 -11.686 1.00 97.38 215 GLY A CA 1
ATOM 1568 C C . GLY A 1 215 ? -4.774 12.451 -11.170 1.00 97.38 215 GLY A C 1
ATOM 1569 O O . GLY A 1 215 ? -3.745 12.163 -10.565 1.00 97.38 215 GLY A O 1
ATOM 1570 N N . PRO A 1 216 ? -5.100 13.727 -11.428 1.00 95.56 216 PRO A N 1
ATOM 1571 C CA . PRO A 1 216 ? -4.314 14.844 -10.916 1.00 95.56 216 PRO A CA 1
ATOM 1572 C C . PRO A 1 216 ? -4.267 14.818 -9.385 1.00 95.56 216 PRO A C 1
ATOM 1574 O O . PRO A 1 216 ? -5.323 14.752 -8.752 1.00 95.56 216 PRO A O 1
ATOM 1577 N N . SER A 1 217 ? -3.062 14.883 -8.811 1.00 95.56 217 SER A N 1
ATOM 1578 C CA . SER A 1 217 ? -2.843 14.896 -7.354 1.00 95.56 217 SER A CA 1
ATOM 1579 C C 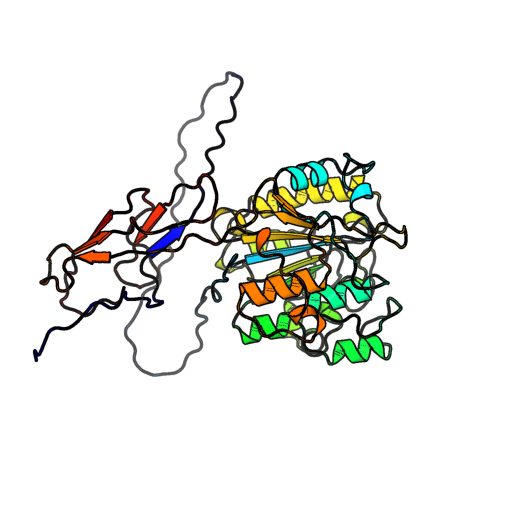. SER A 1 217 ? -3.547 13.743 -6.621 1.00 95.56 217 SER A C 1
ATOM 1581 O O . SER A 1 217 ? -4.142 13.950 -5.565 1.00 95.56 217 SER A O 1
ATOM 1583 N N . ASP A 1 218 ? -3.547 12.553 -7.228 1.00 98.44 218 ASP A N 1
ATOM 1584 C CA . ASP A 1 218 ? -4.119 11.316 -6.676 1.00 98.44 218 ASP A CA 1
ATOM 1585 C C . ASP A 1 218 ? -5.611 11.381 -6.310 1.00 98.44 218 ASP A C 1
ATOM 1587 O O . ASP A 1 218 ? -6.116 10.577 -5.516 1.00 98.44 218 ASP A O 1
ATOM 1591 N N . GLN A 1 219 ? -6.360 12.317 -6.904 1.00 98.00 219 GLN A N 1
ATOM 1592 C CA . GLN A 1 219 ? -7.759 12.555 -6.547 1.00 98.00 219 GLN A CA 1
ATOM 1593 C C . GLN A 1 219 ? -8.641 11.305 -6.706 1.00 98.00 219 GLN A C 1
ATOM 1595 O O . GLN A 1 219 ? -9.635 11.162 -5.994 1.00 98.00 219 GLN A O 1
ATOM 1600 N N . ALA A 1 220 ? -8.305 10.371 -7.604 1.00 98.50 220 ALA A N 1
ATOM 1601 C CA . ALA A 1 220 ? -9.066 9.132 -7.751 1.00 98.50 220 ALA A CA 1
ATOM 1602 C C . ALA A 1 220 ? -8.970 8.232 -6.507 1.00 98.50 220 ALA A C 1
ATOM 1604 O O . ALA A 1 220 ? -9.977 7.624 -6.132 1.00 98.50 220 ALA A O 1
ATOM 1605 N N . LEU A 1 221 ? -7.797 8.164 -5.863 1.00 98.69 221 LEU A N 1
ATOM 1606 C CA . LEU A 1 221 ? -7.618 7.463 -4.589 1.00 98.69 221 LEU A CA 1
ATOM 1607 C C . LEU A 1 221 ? -8.347 8.212 -3.473 1.00 98.69 221 LEU A C 1
ATOM 1609 O O . LEU A 1 221 ? -9.126 7.601 -2.743 1.00 98.69 221 LEU A O 1
ATOM 1613 N N . LEU A 1 222 ? -8.143 9.529 -3.373 1.00 98.62 222 LEU A N 1
ATOM 1614 C CA . LEU A 1 222 ? -8.743 10.353 -2.318 1.00 98.62 222 LEU A CA 1
ATOM 1615 C C . LEU A 1 222 ? -10.280 10.290 -2.345 1.00 98.62 222 LEU A C 1
ATOM 1617 O O . LEU A 1 222 ? -10.895 10.003 -1.321 1.00 98.62 222 LEU A O 1
ATOM 1621 N N . ASN A 1 223 ? -10.898 10.379 -3.528 1.00 97.94 223 ASN A N 1
ATOM 1622 C CA . ASN A 1 223 ? -12.345 10.186 -3.700 1.00 97.94 223 ASN A CA 1
ATOM 1623 C C . ASN A 1 223 ? -12.821 8.792 -3.253 1.00 97.94 223 ASN A C 1
ATOM 1625 O O . ASN A 1 223 ? -13.941 8.631 -2.763 1.00 97.94 223 ASN A O 1
ATOM 1629 N N . GLY A 1 224 ? -11.990 7.765 -3.456 1.00 96.62 224 GLY A N 1
ATOM 1630 C CA . GLY A 1 224 ? -12.267 6.409 -2.985 1.00 96.62 224 GLY A CA 1
ATOM 1631 C C . GLY A 1 224 ? -12.245 6.302 -1.459 1.00 96.62 224 GLY A C 1
ATOM 1632 O O . GLY A 1 224 ? -12.992 5.508 -0.895 1.00 96.62 224 GLY A O 1
ATOM 1633 N N . LEU A 1 225 ? -11.436 7.127 -0.791 1.00 97.88 225 LEU A N 1
ATOM 1634 C CA . LEU A 1 225 ? -11.290 7.160 0.665 1.00 97.88 225 LEU A CA 1
ATOM 1635 C C . LEU A 1 225 ? -12.304 8.085 1.370 1.00 97.88 225 LEU A C 1
ATOM 1637 O O . LEU A 1 225 ? -12.455 8.020 2.594 1.00 97.88 225 LEU A O 1
ATOM 1641 N N . ASP A 1 226 ? -13.031 8.921 0.625 1.00 93.25 226 ASP A N 1
ATOM 1642 C CA . ASP A 1 226 ? -14.015 9.864 1.175 1.00 93.25 226 ASP A CA 1
ATOM 1643 C C . ASP A 1 226 ? -15.319 9.202 1.645 1.00 93.25 226 ASP A C 1
ATOM 1645 O O . ASP A 1 226 ? -16.077 9.806 2.410 1.00 93.25 226 ASP A O 1
ATOM 1649 N N . SER A 1 227 ? -15.588 7.949 1.262 1.00 88.50 227 SER A N 1
ATOM 1650 C CA . SER A 1 227 ? -16.714 7.184 1.807 1.00 88.50 227 SER A CA 1
ATOM 1651 C C . SER A 1 227 ? -16.445 5.682 1.847 1.00 88.50 227 SER A C 1
ATOM 1653 O O . SER A 1 227 ? -15.816 5.121 0.953 1.00 88.50 227 SER A O 1
ATOM 1655 N N . VAL A 1 228 ? -17.003 5.013 2.858 1.00 86.06 228 VAL A N 1
ATOM 1656 C CA . VAL A 1 228 ? -16.911 3.551 3.019 1.00 86.06 228 VAL A CA 1
ATOM 1657 C C . VAL A 1 228 ? -17.563 2.808 1.848 1.00 86.06 228 VAL A C 1
ATOM 1659 O O . VAL A 1 228 ? -17.082 1.756 1.452 1.00 86.06 228 VAL A O 1
ATOM 1662 N N . ALA A 1 229 ? -18.615 3.374 1.247 1.00 86.69 229 ALA A N 1
ATOM 1663 C CA . ALA A 1 229 ? -19.315 2.769 0.112 1.00 86.69 229 ALA A CA 1
ATOM 1664 C C . ALA A 1 229 ? -18.463 2.697 -1.171 1.00 86.69 229 ALA A C 1
ATOM 1666 O O . ALA A 1 229 ? -18.702 1.834 -2.013 1.00 86.69 229 ALA A O 1
ATOM 1667 N N . ASN A 1 230 ? -17.480 3.591 -1.322 1.00 89.75 230 ASN A N 1
ATOM 1668 C CA . ASN A 1 230 ? -16.602 3.645 -2.496 1.00 89.75 230 ASN A CA 1
ATOM 1669 C C . ASN A 1 230 ? -15.245 2.967 -2.263 1.00 89.75 230 ASN A C 1
ATOM 1671 O O . ASN A 1 230 ? -14.542 2.641 -3.226 1.00 89.75 230 ASN A O 1
ATOM 1675 N N . ALA A 1 231 ? -14.858 2.802 -1.000 1.00 94.38 231 ALA A N 1
ATOM 1676 C CA . ALA A 1 231 ? -13.557 2.291 -0.615 1.00 94.38 231 ALA A CA 1
ATOM 1677 C C . ALA A 1 231 ? -13.389 0.822 -1.016 1.00 94.38 231 ALA A C 1
ATOM 1679 O O . ALA A 1 231 ? -14.328 0.031 -0.975 1.00 94.38 231 ALA A O 1
ATOM 1680 N N . SER A 1 232 ? -12.167 0.450 -1.398 1.00 97.75 232 SER A N 1
ATOM 1681 C CA . SER A 1 232 ? -11.794 -0.957 -1.572 1.00 97.75 232 SER A CA 1
ATOM 1682 C C . SER A 1 232 ? -11.004 -1.437 -0.363 1.00 97.75 232 SER A C 1
ATOM 1684 O O . SER A 1 232 ? -10.255 -0.649 0.202 1.00 97.75 232 SER A O 1
ATOM 1686 N N . ASN A 1 233 ? -11.121 -2.708 0.021 1.00 98.06 233 ASN A N 1
ATOM 1687 C CA . ASN A 1 233 ? -10.362 -3.259 1.153 1.00 98.06 233 ASN A CA 1
ATOM 1688 C C . ASN A 1 233 ? -8.845 -3.145 0.929 1.00 98.06 233 ASN A C 1
ATOM 1690 O O . ASN A 1 233 ? -8.113 -2.734 1.825 1.00 98.06 233 ASN A O 1
ATOM 1694 N N . TYR A 1 234 ? -8.380 -3.460 -0.281 1.00 98.75 234 TYR A N 1
ATOM 1695 C CA . TYR A 1 234 ? -6.980 -3.324 -0.680 1.00 98.75 234 TYR A CA 1
ATOM 1696 C C . TYR A 1 234 ? -6.812 -2.220 -1.724 1.00 98.75 234 TYR A C 1
ATOM 1698 O O . TYR A 1 234 ? -7.350 -2.305 -2.827 1.00 98.75 234 TYR A O 1
ATOM 1706 N N . MET A 1 235 ? -6.071 -1.169 -1.397 1.00 98.88 235 MET A N 1
ATOM 1707 C CA . MET A 1 235 ? -5.813 -0.053 -2.301 1.00 98.88 235 MET A CA 1
ATOM 1708 C C . MET A 1 235 ? -4.317 0.073 -2.536 1.00 98.88 235 MET A C 1
ATOM 1710 O O . MET A 1 235 ? -3.539 0.133 -1.592 1.00 98.88 235 MET A O 1
ATOM 1714 N N . TRP A 1 236 ? -3.921 0.126 -3.799 1.00 98.94 236 TRP A N 1
ATOM 1715 C CA . TRP A 1 236 ? -2.531 0.285 -4.205 1.00 98.94 236 TRP A CA 1
ATOM 1716 C C . TRP A 1 236 ? -2.332 1.642 -4.863 1.00 98.94 236 TRP A C 1
ATOM 1718 O O . TRP A 1 236 ? -3.142 2.019 -5.708 1.00 98.94 236 TRP A O 1
ATOM 1728 N N . LEU A 1 237 ? -1.249 2.336 -4.533 1.00 98.94 237 LEU A N 1
ATOM 1729 C CA . LEU A 1 237 ? -0.796 3.526 -5.238 1.00 98.94 237 LEU A CA 1
ATOM 1730 C C . LEU A 1 237 ? 0.668 3.369 -5.658 1.00 98.94 237 LEU A C 1
ATOM 1732 O O . LEU A 1 237 ? 1.528 3.117 -4.816 1.00 98.94 237 LEU A O 1
ATOM 1736 N N . THR A 1 238 ? 0.940 3.593 -6.941 1.00 98.69 238 THR A N 1
ATOM 1737 C CA . THR A 1 238 ? 2.294 3.895 -7.423 1.00 98.69 238 THR A CA 1
ATOM 1738 C C . THR A 1 238 ? 2.304 5.337 -7.940 1.00 98.69 238 THR A C 1
ATOM 1740 O O . THR A 1 238 ? 1.562 5.625 -8.890 1.00 98.69 238 THR A O 1
ATOM 1743 N N . PRO A 1 239 ? 3.109 6.236 -7.347 1.00 98.75 239 PRO A N 1
ATOM 1744 C CA . PRO A 1 239 ? 3.344 7.566 -7.901 1.00 98.75 239 PRO A CA 1
ATOM 1745 C C . PRO A 1 239 ? 4.096 7.519 -9.243 1.00 98.75 239 PRO A C 1
ATOM 1747 O O . PRO A 1 239 ? 4.570 6.467 -9.674 1.00 98.75 239 PRO A O 1
ATOM 1750 N N . ASP A 1 240 ? 4.175 8.654 -9.938 1.00 98.56 240 ASP A N 1
ATOM 1751 C CA . ASP A 1 240 ? 4.910 8.751 -11.201 1.00 98.56 240 ASP A CA 1
ATOM 1752 C C . ASP A 1 240 ? 6.424 8.794 -10.954 1.00 98.56 240 ASP A C 1
ATOM 1754 O O . ASP A 1 240 ? 6.861 9.051 -9.834 1.00 98.56 240 ASP A O 1
ATOM 1758 N N . LEU A 1 241 ? 7.224 8.624 -12.014 1.00 98.44 241 LEU A N 1
ATOM 1759 C CA . LEU A 1 241 ? 8.694 8.597 -11.932 1.00 98.44 241 LEU A CA 1
ATOM 1760 C C . LEU A 1 241 ? 9.336 9.808 -11.224 1.00 98.44 241 LEU A C 1
ATOM 1762 O O . LEU A 1 241 ? 10.511 9.772 -10.871 1.00 98.44 241 LEU A O 1
ATOM 1766 N N . CYS A 1 242 ? 8.630 10.928 -11.066 1.00 98.38 242 CYS A N 1
ATOM 1767 C CA . CYS A 1 242 ? 9.128 12.053 -10.284 1.00 98.38 242 CYS A CA 1
ATOM 1768 C C . CYS A 1 242 ? 8.690 11.941 -8.820 1.00 98.38 242 CYS A C 1
ATOM 1770 O O . CYS A 1 242 ? 9.516 12.046 -7.911 1.00 98.38 242 CYS A O 1
ATOM 1772 N N . ASN A 1 243 ? 7.399 11.729 -8.581 1.00 98.50 243 ASN A N 1
ATOM 1773 C CA . ASN A 1 243 ? 6.844 11.677 -7.233 1.00 98.50 243 ASN A CA 1
ATOM 1774 C C . ASN A 1 243 ? 7.342 10.457 -6.440 1.00 98.50 243 ASN A C 1
ATOM 1776 O O . ASN A 1 243 ? 7.537 10.570 -5.229 1.00 98.50 243 ASN A O 1
ATOM 1780 N N . ASP A 1 244 ? 7.633 9.338 -7.110 1.00 98.06 244 ASP A N 1
ATOM 1781 C CA . ASP A 1 244 ? 8.188 8.117 -6.512 1.00 98.06 244 ASP A CA 1
ATOM 1782 C C . ASP A 1 244 ? 9.684 8.229 -6.145 1.00 98.06 244 ASP A C 1
ATOM 1784 O O . ASP A 1 244 ? 10.202 7.362 -5.445 1.00 98.06 244 ASP A O 1
ATOM 1788 N N . MET A 1 245 ? 10.352 9.330 -6.528 1.00 97.56 245 MET A N 1
ATOM 1789 C CA . MET A 1 245 ? 11.788 9.611 -6.357 1.00 97.56 245 MET A CA 1
ATOM 1790 C C . MET A 1 245 ? 12.747 8.836 -7.278 1.00 97.56 245 MET A C 1
ATOM 1792 O O . MET A 1 245 ? 13.954 8.784 -6.991 1.00 97.56 245 MET A O 1
ATOM 1796 N N . HIS A 1 246 ? 12.266 8.251 -8.373 1.00 96.19 246 HIS A N 1
ATOM 1797 C CA . HIS A 1 246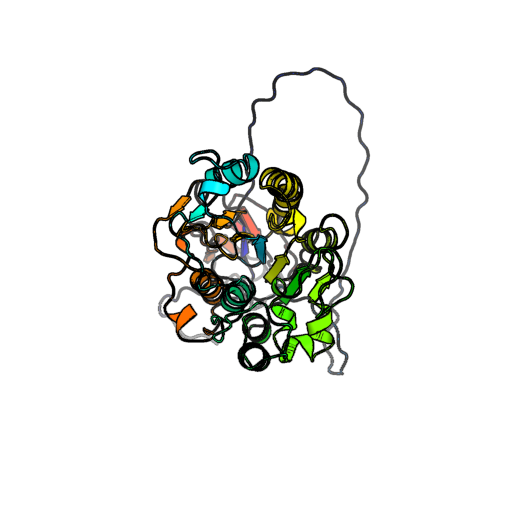 ? 13.125 7.600 -9.361 1.00 96.19 246 HIS A CA 1
ATOM 1798 C C . HIS A 1 246 ? 13.939 8.637 -10.158 1.00 96.19 246 HIS A C 1
ATOM 1800 O O . HIS A 1 246 ? 15.171 8.611 -10.149 1.00 96.19 246 HIS A O 1
ATOM 1806 N N . ASP A 1 247 ? 13.257 9.590 -10.797 1.00 96.75 247 ASP A N 1
ATOM 1807 C CA . ASP A 1 247 ? 13.847 10.627 -11.657 1.00 96.75 247 ASP A CA 1
ATOM 1808 C C . ASP A 1 247 ? 14.042 11.963 -10.924 1.00 96.75 247 ASP A C 1
ATOM 1810 O O . ASP A 1 247 ? 14.909 12.764 -11.288 1.00 96.75 247 ASP A O 1
ATOM 1814 N N . CYS A 1 248 ? 13.237 12.225 -9.892 1.00 97.56 248 CYS A N 1
ATOM 1815 C CA . CYS A 1 248 ? 13.329 13.433 -9.078 1.00 97.56 248 CYS A CA 1
ATOM 1816 C C . CYS A 1 248 ? 14.006 13.161 -7.731 1.00 97.56 248 CYS A C 1
ATOM 1818 O O . CYS A 1 248 ? 14.088 12.039 -7.238 1.00 97.56 248 CYS A O 1
ATOM 1820 N N . ASN A 1 249 ? 14.534 14.223 -7.125 1.00 96.44 249 ASN A N 1
ATOM 1821 C CA . ASN A 1 249 ? 15.253 14.115 -5.862 1.00 96.44 249 ASN A CA 1
ATOM 1822 C C . ASN A 1 249 ? 14.319 13.790 -4.681 1.00 96.44 249 ASN A C 1
ATOM 1824 O O . ASN A 1 249 ? 13.118 14.055 -4.708 1.00 96.44 249 ASN A O 1
ATOM 1828 N N . VAL A 1 250 ? 14.911 13.272 -3.601 1.00 97.56 250 VAL A N 1
ATOM 1829 C CA . VAL A 1 250 ? 14.193 12.888 -2.373 1.00 97.56 250 VAL A CA 1
ATOM 1830 C C . VAL A 1 250 ? 13.335 14.028 -1.818 1.00 97.56 250 VAL A C 1
ATOM 1832 O O . VAL A 1 250 ? 12.237 13.787 -1.338 1.00 97.56 250 VAL A O 1
ATOM 1835 N N . THR A 1 251 ? 13.784 15.280 -1.924 1.00 98.25 251 THR A N 1
ATOM 1836 C CA . THR A 1 251 ? 13.016 16.441 -1.447 1.00 98.25 251 THR A CA 1
ATOM 1837 C C . THR A 1 251 ? 11.714 16.671 -2.218 1.00 98.25 251 THR A C 1
ATOM 1839 O O . THR A 1 251 ? 10.742 17.131 -1.627 1.00 98.25 251 THR A O 1
ATOM 1842 N N . VAL A 1 252 ? 11.670 16.356 -3.520 1.00 98.44 252 VAL A N 1
ATOM 1843 C CA . VAL A 1 252 ? 10.439 16.453 -4.322 1.00 98.44 252 VAL A CA 1
ATOM 1844 C C . VAL A 1 252 ? 9.452 15.369 -3.903 1.00 98.44 252 VAL A C 1
ATOM 1846 O O . VAL A 1 252 ? 8.301 15.690 -3.614 1.00 98.44 252 VAL A O 1
ATOM 1849 N N . GLY A 1 253 ? 9.906 14.119 -3.781 1.00 98.56 253 GLY A N 1
ATOM 1850 C CA . GLY A 1 253 ? 9.046 13.039 -3.295 1.00 98.56 253 GLY A CA 1
ATOM 1851 C C . GLY A 1 253 ? 8.592 13.248 -1.845 1.00 98.56 253 GLY A C 1
ATOM 1852 O O . GLY A 1 253 ? 7.451 12.955 -1.512 1.00 98.56 253 GLY A O 1
ATOM 1853 N N . ASP A 1 254 ? 9.430 13.822 -0.974 1.00 98.81 254 ASP A N 1
ATOM 1854 C CA . ASP A 1 254 ? 9.042 14.127 0.410 1.00 98.81 254 ASP A CA 1
ATOM 1855 C C . ASP A 1 254 ? 7.951 15.202 0.455 1.00 98.81 254 ASP A C 1
ATOM 1857 O O . ASP A 1 254 ? 6.984 15.058 1.198 1.00 98.81 254 ASP A O 1
ATOM 1861 N N . ALA A 1 255 ? 8.051 16.236 -0.389 1.00 98.88 255 ALA A N 1
ATOM 1862 C CA . ALA A 1 255 ? 7.012 17.255 -0.524 1.00 98.88 255 ALA A CA 1
ATOM 1863 C C . ALA A 1 255 ? 5.701 16.679 -1.087 1.00 98.88 255 ALA A C 1
ATOM 1865 O O . ALA A 1 255 ? 4.623 17.032 -0.606 1.00 98.88 255 ALA A O 1
ATOM 1866 N N . PHE A 1 256 ? 5.787 15.770 -2.063 1.00 98.75 256 PHE A N 1
ATOM 1867 C CA . PHE A 1 256 ? 4.636 15.019 -2.567 1.00 98.75 256 PHE A CA 1
ATOM 1868 C C . PHE A 1 256 ? 3.964 14.215 -1.442 1.00 98.75 256 PHE A C 1
ATOM 1870 O O . PHE A 1 256 ? 2.772 14.391 -1.177 1.00 98.75 256 PHE A O 1
ATOM 1877 N N . MET A 1 257 ? 4.739 13.423 -0.695 1.00 98.81 257 MET A N 1
ATOM 1878 C CA . MET A 1 257 ? 4.232 12.626 0.425 1.00 98.81 257 MET A CA 1
ATOM 1879 C C . MET A 1 257 ? 3.663 13.500 1.550 1.00 98.81 257 MET A C 1
ATOM 1881 O O . MET A 1 257 ? 2.631 13.152 2.126 1.00 98.81 257 MET A O 1
ATOM 1885 N N . ALA A 1 258 ? 4.265 14.663 1.817 1.00 98.75 258 ALA A N 1
ATOM 1886 C CA . ALA A 1 258 ? 3.763 15.645 2.777 1.00 98.75 258 ALA A CA 1
ATOM 1887 C C . ALA A 1 258 ? 2.409 16.244 2.370 1.00 98.75 258 ALA A C 1
ATOM 1889 O O . ALA A 1 258 ? 1.625 16.630 3.237 1.00 98.75 258 ALA A O 1
ATOM 1890 N N . GLY A 1 259 ? 2.118 16.320 1.069 1.00 98.62 259 GLY A N 1
ATOM 1891 C CA . GLY A 1 259 ? 0.812 16.725 0.555 1.00 98.62 259 GLY A CA 1
ATOM 1892 C C . GLY A 1 259 ? -0.216 15.593 0.592 1.00 98.62 259 GLY A C 1
ATOM 1893 O O . GLY A 1 259 ? -1.355 15.807 1.009 1.00 98.62 259 GLY A O 1
ATOM 1894 N N . LEU A 1 260 ? 0.170 14.389 0.171 1.00 98.88 260 LEU A N 1
ATOM 1895 C CA . LEU A 1 260 ? -0.744 13.262 -0.016 1.00 98.88 260 LEU A CA 1
ATOM 1896 C C . LEU A 1 260 ? -1.103 12.546 1.293 1.00 98.88 260 LEU A C 1
ATOM 1898 O O . LEU A 1 260 ? -2.281 12.340 1.598 1.00 98.88 260 LEU A O 1
ATOM 1902 N N . VAL A 1 261 ? -0.103 12.151 2.083 1.00 98.88 261 VAL A N 1
ATOM 1903 C CA . VAL A 1 261 ? -0.313 11.270 3.241 1.00 98.88 261 VAL A CA 1
ATOM 1904 C C . VAL A 1 261 ? -1.245 11.897 4.286 1.00 98.88 261 VAL A C 1
ATOM 1906 O O . VAL A 1 261 ? -2.146 11.194 4.749 1.00 98.88 261 VAL A O 1
ATOM 1909 N N . PRO A 1 262 ? -1.159 13.199 4.632 1.00 98.62 262 PRO A N 1
ATOM 1910 C CA . PRO A 1 262 ? -2.126 13.802 5.547 1.00 98.62 262 PRO A CA 1
ATOM 1911 C C . PRO A 1 262 ? -3.567 13.767 5.029 1.00 98.62 262 PRO A C 1
ATOM 1913 O O . PRO A 1 262 ? -4.488 13.676 5.839 1.00 98.62 262 PRO A O 1
ATOM 1916 N N . GLN A 1 263 ? -3.786 13.819 3.713 1.00 98.62 263 GLN A N 1
ATOM 1917 C CA . GLN A 1 263 ? -5.126 13.701 3.129 1.00 98.62 263 GLN A CA 1
ATOM 1918 C C . GLN A 1 263 ? -5.653 12.268 3.246 1.00 98.62 263 GLN A C 1
ATOM 1920 O O . GLN A 1 263 ? -6.794 12.077 3.661 1.00 98.62 263 GLN A O 1
ATOM 1925 N N . ILE A 1 264 ? -4.804 11.262 3.000 1.00 98.75 264 ILE A N 1
ATOM 1926 C CA . ILE A 1 264 ? -5.142 9.847 3.232 1.00 98.75 264 ILE A CA 1
ATOM 1927 C C . ILE A 1 264 ? -5.516 9.630 4.702 1.00 98.75 264 ILE A C 1
ATOM 1929 O O . ILE A 1 264 ? -6.601 9.127 4.990 1.00 98.75 264 ILE A O 1
ATOM 1933 N N . LEU A 1 265 ? -4.662 10.060 5.637 1.00 95.31 265 LEU A N 1
ATOM 1934 C CA . LEU A 1 265 ? -4.873 9.872 7.076 1.00 95.31 265 LEU A CA 1
ATOM 1935 C C . LEU A 1 265 ? -6.097 10.638 7.614 1.00 95.31 265 LEU A C 1
ATOM 1937 O O . LEU A 1 265 ? -6.710 10.200 8.586 1.00 95.31 265 LEU A O 1
ATOM 1941 N N . ASN A 1 266 ? -6.482 11.749 6.975 1.00 93.00 266 ASN A N 1
ATOM 1942 C CA . ASN A 1 266 ? -7.683 12.522 7.307 1.00 93.00 266 ASN A CA 1
ATOM 1943 C C . ASN A 1 266 ? -8.909 12.166 6.450 1.00 93.00 266 ASN A C 1
ATOM 1945 O O . ASN A 1 266 ? -9.952 12.816 6.576 1.00 93.00 266 ASN A O 1
ATOM 1949 N N . SER A 1 267 ? -8.841 11.139 5.610 1.00 94.69 267 SER A N 1
ATOM 1950 C CA . SER A 1 267 ? -10.001 10.675 4.845 1.00 94.69 267 SER A CA 1
ATOM 1951 C C . SER A 1 267 ? -11.083 10.076 5.752 1.00 94.69 267 SER A C 1
ATOM 1953 O O . SER A 1 267 ? -10.834 9.725 6.913 1.00 94.69 267 SER A O 1
ATOM 1955 N N . THR A 1 268 ? -12.306 9.946 5.235 1.00 88.31 268 THR A N 1
ATOM 1956 C CA . THR A 1 268 ? -13.412 9.309 5.967 1.00 88.31 268 THR A CA 1
ATOM 1957 C C . THR A 1 268 ? -13.063 7.877 6.357 1.00 88.31 268 THR A C 1
ATOM 1959 O O . THR A 1 268 ? -13.288 7.489 7.503 1.00 88.31 268 THR A O 1
ATOM 1962 N N . VAL A 1 269 ? -12.478 7.097 5.444 1.00 90.69 269 VAL A N 1
ATOM 1963 C CA . VAL A 1 269 ? -12.083 5.707 5.718 1.00 90.69 269 VAL A CA 1
ATOM 1964 C C . VAL A 1 269 ? -11.064 5.645 6.855 1.00 90.69 269 VAL A C 1
ATOM 1966 O O . VAL A 1 269 ? -11.295 4.931 7.826 1.00 90.69 269 VAL A O 1
ATOM 1969 N N . PHE A 1 270 ? -9.994 6.445 6.813 1.00 92.06 270 PHE A N 1
ATOM 1970 C CA . PHE A 1 270 ? -8.960 6.410 7.857 1.00 92.06 270 PHE A CA 1
ATOM 1971 C C . PHE A 1 270 ? -9.409 6.976 9.205 1.00 92.06 270 PHE A C 1
ATOM 1973 O O . PHE A 1 270 ? -8.863 6.589 10.235 1.00 92.06 270 PHE A O 1
ATOM 1980 N N . ARG A 1 271 ? -10.402 7.869 9.236 1.00 84.06 271 ARG A N 1
ATOM 1981 C CA . ARG A 1 271 ? -10.929 8.411 10.499 1.00 84.06 271 ARG A CA 1
ATOM 1982 C C . ARG A 1 271 ? -12.037 7.573 11.126 1.00 84.06 271 ARG A C 1
ATOM 1984 O O . ARG A 1 271 ? -12.293 7.736 12.314 1.00 84.06 271 ARG A O 1
ATOM 1991 N N . THR A 1 272 ? -12.724 6.734 10.350 1.00 79.44 272 THR A N 1
ATOM 1992 C CA . THR A 1 272 ? -13.935 6.035 10.821 1.00 79.44 272 THR A CA 1
ATOM 1993 C C . THR A 1 272 ? -13.847 4.517 10.768 1.00 79.44 272 THR A C 1
ATOM 1995 O O . THR A 1 272 ? -14.682 3.856 11.378 1.00 79.44 272 THR A O 1
ATOM 1998 N N . GLN A 1 273 ? -12.868 3.960 10.054 1.00 85.62 273 GLN A N 1
ATOM 1999 C CA . GLN A 1 273 ? -12.698 2.520 9.878 1.00 85.62 273 GLN A CA 1
ATOM 2000 C C . GLN A 1 273 ? -11.347 2.055 10.416 1.00 85.62 273 GLN A C 1
ATOM 2002 O O . GLN A 1 273 ? -10.428 2.844 10.652 1.00 85.62 273 GLN A O 1
ATOM 2007 N N . ARG A 1 274 ? -11.204 0.737 10.568 1.00 88.56 274 ARG A N 1
ATOM 2008 C CA . ARG A 1 274 ? -9.923 0.098 10.869 1.00 88.56 274 ARG A CA 1
ATOM 2009 C C . ARG A 1 274 ? -9.048 0.114 9.617 1.00 88.56 274 ARG A C 1
ATOM 2011 O O . ARG A 1 274 ? -9.045 -0.843 8.848 1.00 88.56 274 ARG A O 1
ATOM 2018 N N . ALA A 1 275 ? -8.348 1.220 9.391 1.00 94.12 275 ALA A N 1
ATOM 2019 C CA . ALA A 1 275 ? -7.500 1.414 8.221 1.00 94.12 275 ALA A CA 1
ATOM 2020 C C . ALA A 1 275 ? -6.001 1.398 8.563 1.00 94.12 275 ALA A C 1
ATOM 2022 O O . ALA A 1 275 ? -5.583 1.831 9.639 1.00 94.12 275 ALA A O 1
ATOM 2023 N N . ALA A 1 276 ? -5.178 0.950 7.623 1.00 97.69 276 ALA A N 1
ATOM 2024 C CA . ALA A 1 276 ? -3.726 1.021 7.715 1.00 97.69 276 ALA A CA 1
ATOM 2025 C C . ALA A 1 276 ? -3.125 1.627 6.440 1.00 97.69 276 ALA A C 1
ATOM 2027 O O . ALA A 1 276 ? -3.661 1.479 5.343 1.00 97.69 276 ALA A O 1
ATOM 2028 N N . LEU A 1 277 ? -2.001 2.319 6.587 1.00 98.88 277 LEU A N 1
ATOM 2029 C CA . LEU A 1 277 ? -1.192 2.821 5.482 1.00 98.88 277 LEU A CA 1
ATOM 2030 C C . LEU A 1 277 ? 0.169 2.136 5.542 1.00 98.88 277 LEU A C 1
ATOM 2032 O O . LEU A 1 277 ? 0.866 2.255 6.545 1.00 98.88 277 LEU A O 1
ATOM 2036 N N . LEU A 1 278 ? 0.548 1.453 4.471 1.00 98.94 278 LEU A N 1
ATOM 2037 C CA . LEU A 1 278 ? 1.894 0.944 4.260 1.00 98.94 278 LEU A CA 1
ATOM 2038 C C . LEU A 1 278 ? 2.589 1.821 3.220 1.00 98.94 278 LEU A C 1
ATOM 2040 O O . LEU A 1 278 ? 2.071 1.992 2.120 1.00 98.94 278 LEU A O 1
ATOM 2044 N N . ILE A 1 279 ? 3.765 2.340 3.557 1.00 98.88 279 ILE A N 1
ATOM 2045 C CA . ILE A 1 279 ? 4.674 2.985 2.605 1.00 98.88 279 ILE A CA 1
ATOM 2046 C C . ILE A 1 279 ? 5.959 2.169 2.587 1.00 98.88 279 ILE A C 1
ATOM 2048 O O . ILE A 1 279 ? 6.549 1.939 3.645 1.00 98.88 279 ILE A O 1
ATOM 2052 N N . THR A 1 280 ? 6.389 1.741 1.407 1.00 98.12 280 THR A N 1
ATOM 2053 C CA . THR A 1 280 ? 7.641 1.000 1.209 1.00 98.12 280 THR A CA 1
ATOM 2054 C C . THR A 1 280 ? 8.337 1.457 -0.073 1.00 98.12 280 THR A C 1
ATOM 2056 O O . THR A 1 280 ? 7.796 2.278 -0.815 1.00 98.12 280 THR A O 1
ATOM 2059 N N . TYR A 1 281 ? 9.541 0.946 -0.304 1.00 97.62 281 TYR A N 1
ATOM 2060 C CA . TYR A 1 281 ? 10.317 1.170 -1.518 1.00 97.62 281 TYR A CA 1
ATOM 2061 C C . TYR A 1 281 ? 10.556 -0.167 -2.226 1.00 97.62 281 TYR A C 1
ATOM 2063 O O . TYR A 1 281 ? 10.559 -1.229 -1.592 1.00 97.62 281 TYR A O 1
ATOM 2071 N N . ASP A 1 282 ? 10.727 -0.120 -3.540 1.00 95.50 282 ASP A N 1
ATOM 2072 C CA . ASP A 1 282 ? 11.008 -1.299 -4.353 1.00 95.50 282 ASP A CA 1
ATOM 2073 C C . ASP A 1 282 ? 12.450 -1.798 -4.149 1.00 95.50 282 ASP A C 1
ATOM 2075 O O . ASP A 1 282 ? 12.653 -2.967 -3.868 1.00 95.50 282 ASP A O 1
ATOM 2079 N N . GLU A 1 283 ? 13.459 -0.937 -4.222 1.00 92.44 283 GLU A N 1
ATOM 2080 C CA . GLU A 1 283 ? 14.866 -1.307 -4.086 1.00 92.44 283 GLU A CA 1
ATOM 2081 C C . GLU A 1 283 ? 15.724 -0.124 -3.610 1.00 92.44 283 GLU A C 1
ATOM 2083 O O . GLU A 1 283 ? 15.231 0.976 -3.351 1.00 92.44 283 GLU A O 1
ATOM 2088 N N . ASP A 1 284 ? 17.024 -0.350 -3.430 1.00 85.69 284 ASP A N 1
ATOM 2089 C CA . ASP A 1 284 ? 17.993 0.659 -2.986 1.00 85.69 284 ASP A CA 1
ATOM 2090 C C . ASP A 1 284 ? 18.739 1.357 -4.143 1.00 85.69 284 ASP A C 1
ATOM 2092 O O . ASP A 1 284 ? 19.673 2.133 -3.918 1.00 85.69 284 ASP A O 1
ATOM 2096 N N . GLY A 1 285 ? 18.380 1.059 -5.394 1.00 82.31 285 GLY A N 1
ATOM 2097 C CA . GLY A 1 285 ? 19.083 1.539 -6.585 1.00 82.31 285 GLY A CA 1
ATOM 2098 C C . GLY A 1 285 ? 20.498 0.986 -6.753 1.00 82.31 285 GLY A C 1
ATOM 2099 O O . GLY A 1 285 ? 21.333 1.634 -7.388 1.00 82.31 285 GLY A O 1
ATOM 2100 N N . GLY A 1 286 ? 20.800 -0.177 -6.163 1.00 72.69 286 GLY A N 1
ATOM 2101 C CA . GLY A 1 286 ? 22.107 -0.832 -6.249 1.00 72.69 286 GLY A CA 1
ATOM 2102 C C . GLY A 1 286 ? 23.193 -0.154 -5.410 1.00 72.69 286 GLY A C 1
ATOM 2103 O O . GLY A 1 286 ? 24.383 -0.327 -5.683 1.00 72.69 286 GLY A O 1
ATOM 2104 N N . LYS A 1 287 ? 22.803 0.643 -4.408 1.00 71.44 287 LYS A N 1
ATOM 2105 C CA . LYS A 1 287 ? 23.716 1.451 -3.582 1.00 71.44 287 LYS A CA 1
ATOM 2106 C C . LYS A 1 287 ? 24.284 0.695 -2.378 1.00 71.44 287 LYS A C 1
ATOM 2108 O O . LYS A 1 287 ? 25.102 1.248 -1.643 1.00 71.44 287 LYS A O 1
ATOM 2113 N N . GLY A 1 288 ? 23.892 -0.563 -2.188 1.00 66.88 288 GLY A N 1
ATOM 2114 C CA . GLY A 1 288 ? 24.362 -1.421 -1.105 1.00 66.88 288 GLY A CA 1
ATOM 2115 C C . GLY A 1 288 ? 23.760 -1.066 0.255 1.00 66.88 288 GLY A C 1
ATOM 2116 O O . GLY A 1 288 ? 24.352 -1.408 1.280 1.00 66.88 288 GLY A O 1
ATOM 2117 N N . SER A 1 289 ? 22.616 -0.374 0.286 1.00 73.88 289 SER A N 1
ATOM 2118 C CA . SER A 1 289 ? 21.839 -0.196 1.510 1.00 73.88 289 SER A CA 1
ATOM 2119 C C . SER A 1 289 ? 20.953 -1.427 1.681 1.00 73.88 289 SER A C 1
ATOM 2121 O O . SER A 1 289 ? 19.988 -1.577 0.937 1.00 73.88 289 SER A O 1
ATOM 2123 N N . PRO A 1 290 ? 21.231 -2.327 2.644 1.00 69.75 290 PRO A N 1
ATOM 2124 C CA . PRO A 1 290 ? 20.419 -3.531 2.777 1.00 69.75 290 PRO A CA 1
ATOM 2125 C C . PRO A 1 290 ? 18.982 -3.197 3.185 1.00 69.75 290 PRO A C 1
ATOM 2127 O O . PRO A 1 290 ? 18.095 -4.005 2.959 1.00 69.75 290 PRO A O 1
ATOM 2130 N N . ASN A 1 291 ? 18.753 -2.022 3.782 1.00 93.06 291 ASN A N 1
ATOM 2131 C CA . ASN A 1 291 ? 17.491 -1.687 4.416 1.00 93.06 291 ASN A CA 1
ATOM 2132 C C . ASN A 1 291 ? 16.785 -0.547 3.686 1.00 93.06 291 ASN A C 1
ATOM 2134 O O . ASN A 1 291 ? 17.331 0.547 3.560 1.00 93.06 291 ASN A O 1
ATOM 2138 N N . LEU A 1 292 ? 15.545 -0.785 3.288 1.00 96.25 292 LEU A N 1
ATOM 2139 C CA . LEU A 1 292 ? 14.638 0.164 2.663 1.00 96.25 292 LEU A CA 1
ATOM 2140 C C . LEU A 1 292 ? 13.814 0.896 3.722 1.00 96.25 292 LEU A C 1
ATOM 2142 O O . LEU A 1 292 ? 13.525 0.364 4.798 1.00 96.25 292 LEU A O 1
ATOM 2146 N N . TYR A 1 293 ? 13.391 2.120 3.411 1.00 97.31 293 TYR A N 1
ATOM 2147 C CA . TYR A 1 293 ? 12.399 2.802 4.236 1.00 97.31 293 TYR A CA 1
ATOM 2148 C C . TYR A 1 293 ? 11.059 2.061 4.123 1.00 97.31 293 TYR A C 1
ATOM 2150 O O . TYR A 1 293 ? 10.475 2.004 3.047 1.00 97.31 293 TYR A O 1
ATOM 2158 N N . THR A 1 294 ? 10.561 1.495 5.224 1.00 98.31 294 THR A N 1
ATOM 2159 C CA . THR A 1 294 ? 9.233 0.863 5.262 1.00 98.31 294 THR A CA 1
ATOM 2160 C C . THR A 1 294 ? 8.507 1.217 6.550 1.00 98.31 294 THR A C 1
ATOM 2162 O O . THR A 1 294 ? 8.995 0.931 7.648 1.00 98.31 294 THR A O 1
ATOM 2165 N N . VAL A 1 295 ? 7.335 1.839 6.416 1.00 98.62 295 VAL A N 1
ATOM 2166 C CA . VAL A 1 295 ? 6.529 2.331 7.536 1.00 98.62 295 VAL A CA 1
ATOM 2167 C C . VAL A 1 295 ? 5.086 1.857 7.432 1.00 98.62 295 VAL A C 1
ATOM 2169 O O . VAL A 1 295 ? 4.438 2.021 6.401 1.00 98.62 295 VAL A O 1
ATOM 2172 N N . TRP A 1 296 ? 4.571 1.352 8.551 1.00 98.69 296 TRP A N 1
ATOM 2173 C CA . TRP A 1 296 ? 3.140 1.218 8.805 1.00 98.69 296 TRP A CA 1
ATOM 2174 C C . TRP A 1 296 ? 2.648 2.436 9.580 1.00 98.69 296 TRP A C 1
ATOM 2176 O O . TRP A 1 296 ? 3.167 2.723 10.657 1.00 98.69 296 TRP A O 1
ATOM 2186 N N . SER A 1 297 ? 1.639 3.127 9.059 1.00 97.81 297 SER A N 1
ATOM 2187 C CA . SER A 1 297 ? 0.983 4.292 9.660 1.00 97.81 297 SER A CA 1
ATOM 2188 C C . SER A 1 297 ? -0.548 4.156 9.618 1.00 97.81 297 SER A C 1
ATOM 2190 O O . SER A 1 297 ? -1.095 3.154 9.154 1.00 97.81 297 SER A O 1
ATOM 2192 N N . GLY A 1 298 ? -1.259 5.164 10.117 1.00 93.69 298 GLY A N 1
ATOM 2193 C CA . GLY A 1 298 ? -2.718 5.155 10.238 1.00 93.69 298 GLY A CA 1
ATOM 2194 C C . GLY A 1 298 ? -3.231 4.659 11.594 1.00 93.69 298 GLY A C 1
ATOM 2195 O O . GLY A 1 298 ? -2.442 4.377 12.499 1.00 93.69 298 GLY A O 1
ATOM 2196 N N . PRO A 1 299 ? -4.562 4.596 11.774 1.00 86.94 299 PRO A N 1
ATOM 2197 C CA . PRO A 1 299 ? -5.181 4.303 13.068 1.00 86.94 299 PRO A CA 1
ATOM 2198 C C . PRO A 1 299 ? -4.869 2.894 13.582 1.00 86.94 299 PRO A C 1
ATOM 2200 O O . PRO A 1 299 ? -4.832 2.697 14.794 1.00 86.94 299 PRO A O 1
ATOM 2203 N N . MET A 1 300 ? -4.612 1.934 12.684 1.00 92.12 300 MET A N 1
ATOM 2204 C CA . MET A 1 300 ? -4.276 0.560 13.067 1.00 92.12 300 MET A CA 1
ATOM 2205 C C . MET A 1 300 ? -2.770 0.304 13.213 1.00 92.12 300 MET A C 1
ATOM 2207 O O . MET A 1 300 ? -2.382 -0.807 13.566 1.00 92.12 300 MET A O 1
ATOM 2211 N N . ALA A 1 301 ? -1.913 1.303 12.987 1.00 91.56 301 ALA A N 1
ATOM 2212 C CA . ALA A 1 301 ? -0.474 1.168 13.183 1.00 91.56 301 ALA A CA 1
ATOM 2213 C C . ALA A 1 301 ? -0.045 1.566 14.603 1.00 91.56 301 ALA A C 1
ATOM 2215 O O . ALA A 1 301 ? -0.542 2.528 15.196 1.00 91.56 301 ALA A O 1
ATOM 2216 N N . ARG A 1 302 ? 0.941 0.850 15.149 1.00 88.88 302 ARG A N 1
ATOM 2217 C CA . ARG A 1 302 ? 1.595 1.210 16.409 1.00 88.88 302 ARG A CA 1
ATOM 2218 C C . ARG A 1 302 ? 2.438 2.464 16.217 1.00 88.88 302 ARG A C 1
ATOM 2220 O O . ARG A 1 302 ? 3.268 2.536 15.315 1.00 88.88 302 ARG A O 1
ATOM 2227 N N . ARG A 1 303 ? 2.260 3.431 17.114 1.00 87.69 303 ARG A N 1
ATOM 2228 C CA . ARG A 1 303 ? 2.991 4.702 17.092 1.00 87.69 303 ARG A CA 1
ATOM 2229 C C . ARG A 1 303 ? 4.359 4.586 17.751 1.00 87.69 303 ARG A C 1
ATOM 2231 O O . ARG A 1 303 ? 4.477 3.949 18.798 1.00 87.69 303 ARG A O 1
ATOM 2238 N N . GLY A 1 304 ? 5.369 5.216 17.154 1.00 88.00 304 GLY A N 1
ATOM 2239 C CA . GLY A 1 304 ? 6.749 5.217 17.651 1.00 88.00 304 GLY A CA 1
ATOM 2240 C C . GLY A 1 304 ? 7.379 3.827 17.765 1.00 88.00 304 GLY A C 1
ATOM 2241 O O . GLY A 1 304 ? 8.336 3.639 18.519 1.00 88.00 304 GLY A O 1
ATOM 2242 N N . TYR A 1 305 ? 6.831 2.835 17.059 1.00 94.88 305 TYR A N 1
ATOM 2243 C CA . TYR A 1 305 ? 7.309 1.460 17.115 1.00 94.88 305 TYR A CA 1
ATOM 2244 C C . TYR A 1 305 ? 8.452 1.260 16.121 1.00 94.88 305 TYR A C 1
ATOM 2246 O O . TYR A 1 305 ? 8.412 1.737 14.991 1.00 94.88 305 TYR A O 1
ATOM 2254 N N . ARG A 1 306 ? 9.488 0.528 16.530 1.00 96.12 306 ARG A N 1
ATOM 2255 C CA . ARG A 1 306 ? 10.609 0.161 15.660 1.00 96.12 306 ARG A CA 1
ATOM 2256 C C . ARG A 1 306 ? 10.853 -1.330 15.771 1.00 96.12 306 ARG A C 1
ATOM 2258 O O . ARG A 1 306 ? 10.874 -1.863 16.879 1.00 96.12 306 ARG A O 1
ATOM 2265 N N . SER A 1 307 ? 11.073 -1.988 14.640 1.00 97.25 307 SER A N 1
ATOM 2266 C CA . SER A 1 307 ? 11.406 -3.412 14.609 1.00 97.25 307 SER A CA 1
ATOM 2267 C C . SER A 1 307 ? 12.662 -3.657 13.789 1.00 97.25 307 SER A C 1
ATOM 2269 O O . SER A 1 307 ? 12.790 -3.148 12.677 1.00 97.25 307 SER A O 1
ATOM 2271 N N . ALA A 1 308 ? 13.568 -4.450 14.360 1.00 96.56 308 ALA A N 1
ATOM 2272 C CA . ALA A 1 308 ? 14.801 -4.912 13.729 1.00 96.56 308 ALA A CA 1
ATOM 2273 C C . ALA A 1 308 ? 14.714 -6.376 13.261 1.00 96.56 308 ALA A C 1
ATOM 2275 O O . ALA A 1 308 ? 15.731 -6.981 12.936 1.00 96.56 308 ALA A O 1
ATOM 2276 N N . VAL A 1 309 ? 13.514 -6.967 13.267 1.00 97.38 309 VAL A N 1
ATOM 2277 C CA . VAL A 1 309 ? 13.279 -8.261 12.617 1.00 97.38 309 VAL A CA 1
ATOM 2278 C C . VAL A 1 309 ? 13.593 -8.118 11.127 1.00 97.38 309 VAL A C 1
ATOM 2280 O O . VAL A 1 309 ? 13.314 -7.074 10.541 1.00 97.38 309 VAL A O 1
ATOM 2283 N N . ALA A 1 310 ? 14.187 -9.157 10.541 1.00 96.88 310 ALA A N 1
ATOM 2284 C CA . ALA A 1 310 ? 14.443 -9.210 9.111 1.00 96.88 310 ALA A CA 1
ATOM 2285 C C . ALA A 1 310 ? 13.117 -9.387 8.360 1.00 96.88 310 ALA A C 1
ATOM 2287 O O . ALA A 1 310 ? 12.438 -10.410 8.516 1.00 96.88 310 ALA A O 1
ATOM 2288 N N . TYR A 1 311 ? 12.769 -8.370 7.580 1.00 98.12 311 TYR A N 1
ATOM 2289 C CA . TYR A 1 311 ? 11.614 -8.349 6.692 1.00 98.12 311 TYR A CA 1
ATOM 2290 C C . TYR A 1 311 ? 12.069 -8.152 5.253 1.00 98.12 311 TYR A C 1
ATOM 2292 O O . TYR A 1 311 ? 13.132 -7.588 5.005 1.00 98.12 311 TYR A O 1
ATOM 2300 N N . ASP A 1 312 ? 11.228 -8.554 4.316 1.00 97.38 312 ASP A N 1
ATOM 2301 C CA . ASP A 1 312 ? 11.386 -8.263 2.897 1.00 97.38 312 ASP A CA 1
ATOM 2302 C C . ASP A 1 312 ? 10.019 -8.008 2.240 1.00 97.38 312 ASP A C 1
ATOM 2304 O O . ASP A 1 312 ? 8.987 -7.924 2.915 1.00 97.38 312 ASP A O 1
ATOM 2308 N N . HIS A 1 313 ? 9.966 -7.880 0.914 1.00 97.62 313 HIS A N 1
ATOM 2309 C CA . HIS A 1 313 ? 8.683 -7.718 0.218 1.00 97.62 313 HIS A CA 1
ATOM 2310 C C . HIS A 1 313 ? 7.709 -8.881 0.434 1.00 97.62 313 HIS A C 1
ATOM 2312 O O . HIS A 1 313 ? 6.498 -8.659 0.399 1.00 97.62 313 HIS A O 1
ATOM 2318 N N . PHE A 1 314 ? 8.186 -10.099 0.699 1.00 98.56 314 PHE A N 1
ATOM 2319 C CA . PHE A 1 314 ? 7.308 -11.225 1.014 1.00 98.56 314 PHE A CA 1
ATOM 2320 C C . PHE A 1 314 ? 6.674 -11.069 2.399 1.00 98.56 314 PHE A C 1
ATOM 2322 O O . PHE A 1 314 ? 5.525 -11.468 2.586 1.00 98.56 314 PHE A O 1
ATOM 2329 N N . SER A 1 315 ? 7.348 -10.404 3.344 1.00 98.62 315 SER A N 1
ATOM 2330 C CA . SER A 1 315 ? 6.764 -10.031 4.641 1.00 98.62 315 SER A CA 1
ATOM 2331 C C . SER A 1 315 ? 5.524 -9.145 4.509 1.00 98.62 315 SER A C 1
ATOM 2333 O O . SER A 1 315 ? 4.600 -9.255 5.320 1.00 98.62 315 SER A O 1
ATOM 2335 N N . VAL A 1 316 ? 5.461 -8.293 3.480 1.00 98.19 316 VAL A N 1
ATOM 2336 C CA . VAL A 1 316 ? 4.264 -7.486 3.195 1.00 98.19 316 VAL A CA 1
ATOM 2337 C C . VAL A 1 316 ? 3.095 -8.392 2.817 1.00 98.19 316 VAL A C 1
ATOM 2339 O O . VAL A 1 316 ? 2.040 -8.307 3.448 1.00 98.19 316 VAL A O 1
ATOM 2342 N N . LEU A 1 317 ? 3.289 -9.300 1.854 1.00 97.31 317 LEU A N 1
ATOM 2343 C CA . LEU A 1 317 ? 2.250 -10.254 1.449 1.00 97.31 317 LEU A CA 1
ATOM 2344 C C . LEU A 1 317 ? 1.817 -11.149 2.598 1.00 97.31 317 LEU A C 1
ATOM 2346 O O . LEU A 1 317 ? 0.623 -11.230 2.875 1.00 97.31 317 LEU A O 1
ATOM 2350 N N . ARG A 1 318 ? 2.775 -11.715 3.338 1.00 98.31 318 ARG A N 1
ATOM 2351 C CA . ARG A 1 318 ? 2.495 -12.531 4.520 1.00 98.31 318 ARG A CA 1
ATOM 2352 C C . ARG A 1 318 ? 1.574 -11.814 5.506 1.00 98.31 318 ARG A C 1
ATOM 2354 O O . ARG A 1 318 ? 0.681 -12.434 6.077 1.00 98.31 318 ARG A O 1
ATOM 2361 N N . THR A 1 319 ? 1.776 -10.511 5.694 1.00 98.25 319 THR A N 1
ATOM 2362 C CA . THR A 1 319 ? 0.961 -9.693 6.603 1.00 98.25 319 THR A CA 1
ATOM 2363 C C . THR A 1 319 ? -0.451 -9.467 6.063 1.00 98.25 319 THR A C 1
ATOM 2365 O O . THR A 1 319 ? -1.411 -9.538 6.827 1.00 98.25 319 THR A O 1
ATOM 2368 N N . LEU A 1 320 ? -0.605 -9.218 4.757 1.00 98.00 320 LEU A N 1
ATOM 2369 C CA . LEU A 1 320 ? -1.921 -9.091 4.113 1.00 98.00 320 LEU A CA 1
ATOM 2370 C C . LEU A 1 320 ? -2.699 -10.413 4.173 1.00 98.00 320 LEU A C 1
ATOM 2372 O O . LEU A 1 320 ? -3.894 -10.423 4.467 1.00 98.00 320 LEU A O 1
ATOM 2376 N N . GLU A 1 321 ? -2.013 -11.526 3.931 1.00 98.12 321 GLU A N 1
ATOM 2377 C CA . GLU A 1 321 ? -2.585 -12.866 3.986 1.00 98.12 321 GLU A CA 1
ATOM 2378 C C . GLU A 1 321 ? -3.015 -13.240 5.398 1.00 98.12 321 GLU A C 1
ATOM 2380 O O . GLU A 1 321 ? -4.138 -13.695 5.589 1.00 98.12 321 GLU A O 1
ATOM 2385 N N . GLU A 1 322 ? -2.169 -12.991 6.399 1.00 96.62 322 GLU A N 1
ATOM 2386 C CA . GLU A 1 322 ? -2.538 -13.186 7.799 1.00 96.62 322 GLU A CA 1
ATOM 2387 C C . GLU A 1 322 ? -3.742 -12.317 8.176 1.00 96.62 322 GLU A C 1
ATOM 2389 O O . GLU A 1 322 ? -4.689 -12.823 8.774 1.00 96.62 322 GLU A O 1
ATOM 2394 N N . ASN A 1 323 ? -3.753 -11.043 7.768 1.00 96.50 323 ASN A N 1
ATOM 2395 C CA . ASN A 1 323 ? -4.827 -10.114 8.104 1.00 96.50 323 ASN A CA 1
ATOM 2396 C C . ASN A 1 323 ? -6.211 -10.618 7.668 1.00 96.50 323 ASN A C 1
ATOM 2398 O O . ASN A 1 323 ? -7.159 -10.492 8.434 1.00 96.50 323 ASN A O 1
ATOM 2402 N N . TRP A 1 324 ? -6.344 -11.196 6.476 1.00 95.81 324 TRP A N 1
ATOM 2403 C CA . TRP A 1 324 ? -7.635 -11.687 5.973 1.00 95.81 324 TRP A CA 1
ATOM 2404 C C . TRP A 1 324 ? -7.748 -13.213 5.927 1.00 95.81 324 TRP A C 1
ATOM 2406 O O . TRP A 1 324 ? -8.664 -13.740 5.297 1.00 95.81 324 TRP A O 1
ATOM 2416 N N . ASN A 1 325 ? -6.842 -13.928 6.601 1.00 95.44 325 ASN A N 1
ATOM 2417 C CA . ASN A 1 325 ? -6.770 -15.390 6.584 1.00 95.44 325 ASN A CA 1
ATOM 2418 C C . ASN A 1 325 ? -6.765 -15.972 5.152 1.00 95.44 325 ASN A C 1
ATOM 2420 O O . ASN A 1 325 ? -7.465 -16.938 4.837 1.00 95.44 325 ASN A O 1
ATOM 2424 N N . LEU A 1 326 ? -5.992 -15.349 4.265 1.00 97.06 326 LEU A N 1
ATOM 2425 C CA . LEU A 1 326 ? -5.820 -15.791 2.887 1.00 97.06 326 LEU A CA 1
ATOM 2426 C C . LEU A 1 326 ? -4.819 -16.948 2.834 1.00 97.06 326 LEU A C 1
ATOM 2428 O O . LEU A 1 326 ? -3.858 -17.005 3.602 1.00 97.06 326 LEU A O 1
ATOM 2432 N N . ALA A 1 327 ? -5.017 -17.863 1.887 1.00 96.75 327 ALA A N 1
ATOM 2433 C CA . ALA A 1 327 ? -4.009 -18.874 1.600 1.00 96.75 327 ALA A CA 1
ATOM 2434 C C . ALA A 1 327 ? -2.754 -18.207 1.004 1.00 96.75 327 ALA A C 1
ATOM 2436 O O . ALA A 1 327 ? -2.911 -17.429 0.055 1.00 96.75 327 ALA A O 1
ATOM 2437 N N . PRO A 1 328 ? -1.539 -18.564 1.462 1.00 97.75 328 PRO A N 1
ATOM 2438 C CA . PRO A 1 328 ? -0.309 -18.101 0.833 1.00 97.75 328 PRO A CA 1
ATOM 2439 C C . PRO A 1 328 ? -0.276 -18.384 -0.672 1.00 97.75 328 PRO A C 1
ATOM 2441 O O . PRO A 1 328 ? -0.905 -19.338 -1.167 1.00 97.75 328 PRO A O 1
ATOM 2444 N N . LEU A 1 329 ? 0.431 -17.558 -1.434 1.00 98.00 329 LEU A N 1
ATOM 2445 C CA . LEU A 1 329 ? 0.629 -17.794 -2.860 1.00 98.00 329 LEU A CA 1
ATOM 2446 C C . LEU A 1 329 ? 1.654 -18.901 -3.091 1.00 98.00 329 LEU A C 1
ATOM 2448 O O . LEU A 1 329 ? 1.427 -19.737 -3.971 1.00 98.00 329 LEU A O 1
ATOM 2452 N N . ASN A 1 330 ? 2.752 -18.936 -2.325 1.00 97.25 330 ASN A N 1
ATOM 2453 C CA . ASN A 1 330 ? 3.782 -19.966 -2.463 1.00 97.25 330 ASN A CA 1
ATOM 2454 C C . ASN A 1 330 ? 4.636 -20.181 -1.181 1.00 97.25 330 ASN A C 1
ATOM 2456 O O . ASN A 1 330 ? 4.153 -20.103 -0.054 1.00 97.25 330 ASN A O 1
ATOM 2460 N N . GLY A 1 331 ? 5.888 -20.625 -1.337 1.00 97.44 331 GLY A N 1
ATOM 2461 C CA . GLY A 1 331 ? 6.803 -20.882 -0.218 1.00 97.44 331 GLY A CA 1
ATOM 2462 C C . GLY A 1 331 ? 7.456 -19.618 0.354 1.00 97.44 331 GLY A C 1
ATOM 2463 O O . GLY A 1 331 ? 7.833 -19.601 1.523 1.00 97.44 331 GLY A O 1
ATOM 2464 N N . ASN A 1 332 ? 7.594 -18.566 -0.454 1.00 97.88 332 ASN A N 1
ATOM 2465 C CA . ASN A 1 332 ? 8.291 -17.341 -0.071 1.00 97.88 332 ASN A CA 1
ATOM 2466 C C . ASN A 1 332 ? 7.481 -16.536 0.950 1.00 97.88 332 ASN A C 1
ATOM 2468 O O . ASN A 1 332 ? 7.999 -16.197 2.005 1.00 97.88 332 ASN A O 1
ATOM 2472 N N . ASP A 1 333 ? 6.197 -16.292 0.685 1.00 97.50 333 ASP A N 1
ATOM 2473 C CA . ASP A 1 333 ? 5.294 -15.599 1.613 1.00 97.50 333 ASP A CA 1
ATOM 2474 C C . ASP A 1 333 ? 4.952 -16.453 2.842 1.00 97.50 333 ASP A C 1
ATOM 2476 O O . ASP A 1 333 ? 5.017 -15.960 3.965 1.00 97.50 333 ASP A O 1
ATOM 2480 N N . SER A 1 334 ? 4.680 -17.752 2.678 1.00 97.12 334 SER A N 1
ATOM 2481 C CA . SER A 1 334 ? 4.362 -18.638 3.810 1.00 97.12 334 SER A CA 1
ATOM 2482 C C . SER A 1 334 ? 5.501 -18.799 4.825 1.00 97.12 334 SER A C 1
ATOM 2484 O O . SER A 1 334 ? 5.230 -19.094 5.991 1.00 97.12 334 SER A O 1
ATOM 2486 N N . SER A 1 335 ? 6.755 -18.596 4.407 1.00 97.00 335 SER A N 1
ATOM 2487 C CA . SER A 1 335 ? 7.934 -18.636 5.282 1.00 97.00 335 SER A CA 1
ATOM 2488 C C . SER A 1 335 ? 8.431 -17.258 5.728 1.00 97.00 335 SER A C 1
ATOM 2490 O O . SER A 1 335 ? 9.289 -17.187 6.612 1.00 97.00 335 SER A O 1
ATOM 2492 N N . ALA A 1 336 ? 7.893 -16.172 5.166 1.00 98.06 336 ALA A N 1
ATOM 2493 C CA . ALA A 1 336 ? 8.310 -14.819 5.499 1.00 98.06 336 ALA A CA 1
ATOM 2494 C C . ALA A 1 336 ? 7.890 -14.413 6.919 1.00 98.06 336 ALA A C 1
ATOM 2496 O O . ALA A 1 336 ? 6.860 -14.835 7.455 1.00 98.06 336 ALA A O 1
ATOM 2497 N N . SER A 1 337 ? 8.679 -13.529 7.530 1.00 98.06 337 SER A N 1
ATOM 2498 C CA . SER A 1 337 ? 8.332 -12.902 8.807 1.00 98.06 337 SER A CA 1
ATOM 2499 C C . SER A 1 337 ? 7.080 -12.037 8.646 1.00 98.06 337 SER A C 1
ATOM 2501 O O . SER A 1 337 ? 7.043 -11.168 7.779 1.00 98.06 337 SER A O 1
ATOM 2503 N N . SER A 1 338 ? 6.073 -12.225 9.500 1.00 97.25 338 SER A N 1
ATOM 2504 C CA . SER A 1 338 ? 4.902 -11.339 9.527 1.00 97.25 338 SER A CA 1
ATOM 2505 C C . SER A 1 338 ? 5.227 -9.987 10.164 1.00 97.25 338 SER A C 1
ATOM 2507 O O . SER A 1 338 ? 5.882 -9.921 11.206 1.00 97.25 338 SER A O 1
ATOM 2509 N N . MET A 1 339 ? 4.695 -8.909 9.582 1.00 98.12 339 MET A N 1
ATOM 2510 C CA . MET A 1 339 ? 4.760 -7.546 10.113 1.00 98.12 339 MET A CA 1
ATOM 2511 C C . MET A 1 339 ? 3.585 -7.222 11.057 1.00 98.12 339 MET A C 1
ATOM 2513 O O . MET A 1 339 ? 3.366 -6.058 11.389 1.00 98.12 339 MET A O 1
ATOM 2517 N N . ALA A 1 340 ? 2.834 -8.216 11.542 1.00 94.88 340 ALA A N 1
ATOM 2518 C CA . ALA A 1 340 ? 1.714 -8.012 12.469 1.00 94.88 340 ALA A CA 1
ATOM 2519 C C . ALA A 1 340 ? 2.092 -7.213 13.733 1.00 94.88 340 ALA A C 1
ATOM 2521 O O . ALA A 1 340 ? 1.270 -6.480 14.282 1.00 94.88 340 ALA A O 1
ATOM 2522 N N . SER A 1 341 ? 3.353 -7.276 14.181 1.00 93.56 341 SER A N 1
ATOM 2523 C CA . SER A 1 341 ? 3.817 -6.526 15.357 1.00 93.56 341 SER A CA 1
ATOM 2524 C C . SER A 1 341 ? 3.824 -5.006 15.167 1.00 93.56 341 SER A C 1
ATOM 2526 O O . SER A 1 341 ? 3.932 -4.287 16.160 1.00 93.56 341 SER A O 1
ATOM 2528 N N . PHE A 1 342 ? 3.709 -4.515 13.930 1.00 96.25 342 PHE A N 1
ATOM 2529 C CA . PHE A 1 342 ? 3.528 -3.097 13.615 1.00 96.25 342 PHE A CA 1
ATOM 2530 C C . PHE A 1 342 ? 2.091 -2.623 13.792 1.00 96.25 342 PHE A C 1
ATOM 2532 O O . PHE A 1 342 ? 1.852 -1.418 13.820 1.00 96.25 342 PHE A O 1
ATOM 2539 N N . LEU A 1 343 ? 1.143 -3.547 13.913 1.00 93.56 343 LEU A N 1
ATOM 2540 C CA . LEU A 1 343 ? -0.277 -3.256 13.950 1.00 93.56 343 LEU A CA 1
ATOM 2541 C C . LEU A 1 343 ? -0.814 -3.427 15.374 1.00 93.56 343 LEU A C 1
ATOM 2543 O O . LEU A 1 343 ? -0.246 -4.137 16.217 1.00 93.56 343 LEU A O 1
ATOM 2547 N N . VAL A 1 344 ? -1.886 -2.706 15.678 1.00 83.12 344 VAL A N 1
ATOM 2548 C CA . VAL A 1 344 ? -2.691 -2.964 16.873 1.00 83.12 344 VAL A CA 1
ATOM 2549 C C . VAL A 1 344 ? -3.806 -3.924 16.484 1.00 83.12 344 VAL A C 1
ATOM 2551 O O . VAL A 1 344 ? -4.450 -3.755 15.450 1.00 83.12 344 VAL A O 1
ATOM 2554 N N . GLU A 1 345 ? -4.042 -4.941 17.304 1.00 69.38 345 GLU A N 1
ATOM 2555 C CA . GLU A 1 345 ? -5.265 -5.727 17.173 1.00 69.38 345 GLU A CA 1
ATOM 2556 C C . GLU A 1 345 ? -6.445 -4.801 17.477 1.00 69.38 345 GLU A C 1
ATOM 2558 O O . GLU A 1 345 ? -6.404 -4.037 18.456 1.00 69.38 345 GLU A O 1
ATOM 2563 N N . GLY A 1 346 ? -7.474 -4.849 16.627 1.00 62.62 346 GLY A N 1
ATOM 2564 C CA . GLY A 1 346 ? -8.703 -4.092 16.836 1.00 62.62 346 GLY A CA 1
ATOM 2565 C C . GLY A 1 346 ? -9.332 -4.397 18.202 1.00 62.62 346 GLY A C 1
ATOM 2566 O O . GLY A 1 346 ? -9.017 -5.412 18.831 1.00 62.62 346 GLY A O 1
ATOM 2567 N N . PRO A 1 347 ? -10.218 -3.523 18.706 1.00 67.25 347 PRO A N 1
ATOM 2568 C CA . PRO A 1 347 ? -10.938 -3.833 19.926 1.00 67.25 347 PRO A CA 1
ATOM 2569 C C . PRO A 1 347 ? -11.757 -5.122 19.758 1.00 67.25 347 PRO A C 1
ATOM 2571 O O . PRO A 1 347 ? -12.488 -5.296 18.787 1.00 67.25 347 PRO A O 1
ATOM 2574 N N . VAL A 1 348 ? -11.656 -6.017 20.733 1.00 66.94 348 VAL A N 1
ATOM 2575 C CA . VAL A 1 348 ? -12.459 -7.234 20.830 1.00 66.94 348 VAL A CA 1
ATOM 2576 C C . VAL A 1 348 ? -13.733 -6.893 21.593 1.00 66.94 348 VAL A C 1
ATOM 2578 O O . VAL A 1 348 ? -13.692 -6.634 22.801 1.00 66.94 348 VAL A O 1
ATOM 2581 N N . ALA A 1 349 ? -14.863 -6.895 20.887 1.00 71.00 349 ALA A N 1
ATOM 2582 C CA . ALA A 1 349 ? -16.182 -6.721 21.477 1.00 71.00 349 ALA A CA 1
ATOM 2583 C C . ALA A 1 349 ? -16.569 -7.963 22.293 1.00 71.00 349 ALA A C 1
ATOM 2585 O O . ALA A 1 349 ? -16.491 -9.092 21.811 1.00 71.00 349 ALA A O 1
ATOM 2586 N N . ARG A 1 350 ? -16.969 -7.765 23.551 1.00 77.69 350 ARG A N 1
ATOM 2587 C CA . ARG A 1 350 ? -17.465 -8.827 24.437 1.00 77.69 350 ARG A CA 1
ATOM 2588 C C . ARG A 1 350 ? -18.556 -8.272 25.323 1.00 77.69 350 ARG A C 1
ATOM 2590 O O . ARG A 1 350 ? -18.297 -7.334 26.079 1.00 77.69 350 ARG A O 1
ATOM 2597 N N . PHE A 1 351 ? -19.724 -8.900 25.310 1.00 83.00 351 PHE A N 1
ATOM 2598 C CA . PHE A 1 351 ? -20.809 -8.548 26.212 1.00 83.00 351 PHE A CA 1
ATOM 2599 C C . PHE A 1 351 ? -21.500 -9.779 26.789 1.00 83.00 351 PHE A C 1
ATOM 2601 O O . PHE A 1 351 ? -21.377 -10.895 26.290 1.00 83.00 351 PHE A O 1
ATOM 2608 N N . VAL A 1 352 ? -22.223 -9.553 27.878 1.00 83.50 352 VAL A N 1
ATOM 2609 C CA . VAL A 1 352 ? -23.186 -10.500 28.439 1.00 83.50 352 VAL A CA 1
ATOM 2610 C C . VAL A 1 352 ? -24.537 -9.808 28.539 1.00 83.50 352 VAL A C 1
ATOM 2612 O O . VAL A 1 352 ? -24.594 -8.620 28.857 1.00 83.50 352 VAL A O 1
ATOM 2615 N N . SER A 1 353 ? -25.617 -10.540 28.284 1.00 83.12 353 SER A N 1
ATOM 2616 C CA . SER A 1 353 ? -26.984 -10.056 28.471 1.00 83.12 353 SER A CA 1
ATOM 2617 C C . SER A 1 353 ? -27.633 -10.704 29.697 1.00 83.12 353 SER A C 1
ATOM 2619 O O . SER A 1 353 ? -27.344 -11.850 30.055 1.00 83.12 353 SER A O 1
ATOM 2621 N N . SER A 1 354 ? -28.500 -9.961 30.382 1.00 83.94 354 SER A N 1
ATOM 2622 C CA . SER A 1 354 ? -29.268 -10.452 31.527 1.00 83.94 354 SER A CA 1
ATOM 2623 C C . SER A 1 354 ? -30.629 -9.753 31.618 1.00 83.94 354 SER A C 1
ATOM 2625 O O . SER A 1 354 ? -30.670 -8.533 31.506 1.00 83.94 354 SER A O 1
ATOM 2627 N N . PRO A 1 355 ? -31.730 -10.474 31.900 1.00 84.19 355 PRO A N 1
ATOM 2628 C CA . PRO A 1 355 ? -31.794 -11.925 32.083 1.00 84.19 355 PRO A CA 1
ATOM 2629 C C . PRO A 1 355 ? -31.655 -12.672 30.747 1.00 84.19 355 PRO A C 1
ATOM 2631 O O . PRO A 1 355 ? -32.053 -12.166 29.709 1.00 84.19 355 PRO A O 1
ATOM 2634 N N . ALA A 1 356 ? -31.142 -13.907 30.777 1.00 75.44 356 ALA A N 1
ATOM 2635 C CA . ALA A 1 356 ? -31.000 -14.739 29.571 1.00 75.44 356 ALA A CA 1
ATOM 2636 C C . ALA A 1 356 ? -32.348 -15.120 28.920 1.00 75.44 356 ALA A C 1
ATOM 2638 O O . ALA A 1 356 ? -32.391 -15.507 27.759 1.00 75.44 356 ALA A O 1
ATOM 2639 N N . TRP A 1 357 ? -33.441 -15.030 29.685 1.00 76.38 357 TRP A N 1
ATOM 2640 C CA . TRP A 1 357 ? -34.807 -15.324 29.250 1.00 76.38 357 TRP A CA 1
ATOM 2641 C C . TRP A 1 357 ? -35.749 -14.224 29.753 1.00 76.38 357 TRP A C 1
ATOM 2643 O O . TRP A 1 357 ? -36.449 -14.424 30.751 1.00 76.38 357 TRP A O 1
ATOM 2653 N N . PRO A 1 358 ? -35.720 -13.033 29.136 1.00 77.00 358 PRO A N 1
ATOM 2654 C CA . PRO A 1 358 ? -36.613 -11.949 29.511 1.00 77.00 358 PRO A CA 1
ATOM 2655 C C . PRO A 1 358 ? -38.057 -12.311 29.159 1.00 77.00 358 PRO A C 1
ATOM 2657 O O . PRO A 1 358 ? -38.336 -12.953 28.147 1.00 77.00 358 PRO A O 1
ATOM 2660 N N . GLN A 1 359 ? -38.995 -11.893 30.005 1.00 76.06 359 GLN A N 1
ATOM 2661 C CA . GLN A 1 359 ? -40.402 -11.854 29.609 1.00 76.06 359 GLN A CA 1
ATOM 2662 C C . GLN A 1 359 ? -40.604 -10.698 28.615 1.00 76.06 359 GLN A C 1
ATOM 2664 O O . GLN A 1 359 ? -39.826 -9.747 28.621 1.00 76.06 359 GLN A O 1
ATOM 2669 N N . GLY A 1 360 ? -41.625 -10.761 27.754 1.00 70.31 360 GLY A N 1
ATOM 2670 C CA . GLY A 1 360 ? -41.915 -9.659 26.825 1.00 70.31 360 GLY A CA 1
ATOM 2671 C C . GLY A 1 360 ? -42.066 -8.330 27.574 1.00 70.31 360 GLY A C 1
ATOM 2672 O O . GLY A 1 360 ? -42.660 -8.304 28.653 1.00 70.31 360 GLY A O 1
ATOM 2673 N N . ASN A 1 361 ? -41.504 -7.252 27.021 1.00 73.88 361 ASN A N 1
ATOM 2674 C CA . ASN A 1 361 ? -41.368 -5.930 27.651 1.00 73.88 361 ASN A CA 1
ATOM 2675 C C . ASN A 1 361 ? -40.477 -5.863 28.906 1.00 73.88 361 ASN A C 1
ATOM 2677 O O . ASN A 1 361 ? -40.376 -4.793 29.505 1.00 73.88 361 ASN A O 1
ATOM 2681 N N . ALA A 1 362 ? -39.829 -6.952 29.329 1.00 82.38 362 ALA A N 1
ATOM 2682 C CA . ALA A 1 362 ? -38.834 -6.874 30.391 1.00 82.38 362 ALA A CA 1
ATOM 2683 C C . ALA A 1 362 ? -37.543 -6.248 29.855 1.00 82.38 362 ALA A C 1
ATOM 2685 O O . ALA A 1 362 ? -37.077 -6.584 28.764 1.00 82.38 362 ALA A O 1
ATOM 2686 N N . THR A 1 363 ? -36.950 -5.363 30.651 1.00 87.88 363 THR A N 1
ATOM 2687 C CA . THR A 1 363 ? -35.642 -4.786 30.352 1.00 87.88 363 THR A CA 1
ATOM 2688 C C . THR A 1 363 ? -34.562 -5.864 30.403 1.00 87.88 363 THR A C 1
ATOM 2690 O O . THR A 1 363 ? -34.449 -6.607 31.381 1.00 87.88 363 THR A O 1
ATOM 2693 N N . VAL A 1 364 ? -33.755 -5.919 29.350 1.00 86.94 364 VAL A N 1
ATOM 2694 C CA . VAL A 1 364 ? -32.515 -6.683 29.259 1.00 86.94 364 VAL A CA 1
ATOM 2695 C C . VAL A 1 364 ? -31.356 -5.710 29.416 1.00 86.94 364 VAL A C 1
ATOM 2697 O O . VAL A 1 364 ? -31.261 -4.722 28.691 1.00 86.94 364 VAL A O 1
ATOM 2700 N N . THR A 1 365 ? -30.463 -5.998 30.354 1.00 89.94 365 THR A N 1
ATOM 2701 C CA . THR A 1 365 ? -29.194 -5.293 30.516 1.00 89.94 365 THR A CA 1
ATOM 2702 C C . THR A 1 365 ? -28.124 -5.994 29.696 1.00 89.94 365 THR A C 1
ATOM 2704 O O . THR A 1 365 ? -27.907 -7.199 29.844 1.00 89.94 365 THR A O 1
ATOM 2707 N N . PHE A 1 366 ? -27.407 -5.225 28.889 1.00 88.19 366 PHE A N 1
ATOM 2708 C CA . PHE A 1 366 ? -26.250 -5.654 28.123 1.00 88.19 366 PHE A CA 1
ATOM 2709 C C . PHE A 1 366 ? -25.006 -5.011 28.720 1.00 88.19 366 PHE A C 1
ATOM 2711 O O . PHE A 1 366 ? -24.910 -3.790 28.824 1.00 88.19 366 PHE A O 1
ATOM 2718 N N . ASN A 1 367 ? -24.058 -5.838 29.152 1.00 85.75 367 ASN A N 1
ATOM 2719 C CA . ASN A 1 367 ? -22.836 -5.393 29.799 1.00 85.75 367 ASN A CA 1
ATOM 2720 C C . ASN A 1 367 ? -21.627 -5.757 28.937 1.00 85.75 367 ASN A C 1
ATOM 2722 O O . ASN A 1 367 ? -21.180 -6.904 28.945 1.00 85.75 367 ASN A O 1
ATOM 2726 N N . ALA A 1 368 ? -21.083 -4.763 28.236 1.00 85.00 368 ALA A N 1
ATOM 2727 C CA . ALA A 1 368 ? -19.921 -4.889 27.365 1.00 85.00 368 ALA A CA 1
ATOM 2728 C C . ALA A 1 368 ? -18.578 -4.599 28.058 1.00 85.00 368 ALA A C 1
ATOM 2730 O O . ALA A 1 368 ? -17.555 -4.441 27.391 1.00 85.00 368 ALA A O 1
ATOM 2731 N N . SER A 1 369 ? -18.545 -4.512 29.393 1.00 87.38 369 SER A N 1
ATOM 2732 C CA . SER A 1 369 ? -17.358 -4.058 30.146 1.00 87.38 369 SER A CA 1
ATOM 2733 C C . SER A 1 369 ? -16.142 -4.978 30.020 1.00 87.38 369 SER A C 1
ATOM 2735 O O . SER A 1 369 ? -15.033 -4.567 30.344 1.00 87.38 369 SER A O 1
ATOM 2737 N N . THR A 1 370 ? -16.331 -6.213 29.547 1.00 84.12 370 THR A N 1
ATOM 2738 C CA . THR A 1 370 ? -15.238 -7.151 29.256 1.00 84.12 370 THR A CA 1
ATOM 2739 C C . THR A 1 370 ? -14.635 -6.984 27.861 1.00 84.12 370 THR A C 1
ATOM 2741 O O . THR A 1 370 ? -13.733 -7.744 27.504 1.00 84.12 370 THR A O 1
ATOM 2744 N N . SER A 1 371 ? -15.143 -6.042 27.061 1.00 79.19 371 SER A N 1
ATOM 2745 C CA . SER A 1 371 ? -14.527 -5.665 25.787 1.00 79.19 371 SER A CA 1
ATOM 2746 C C . SER A 1 371 ? -13.137 -5.083 26.035 1.00 79.19 371 SER A C 1
ATOM 2748 O O . SER A 1 371 ? -12.904 -4.407 27.037 1.00 79.19 371 SER A O 1
ATOM 2750 N N . SER A 1 372 ? -12.200 -5.339 25.130 1.00 72.00 372 SER A N 1
ATOM 2751 C CA . SER A 1 372 ? -10.792 -4.967 25.308 1.00 72.00 372 SER A CA 1
ATOM 2752 C C . SER A 1 372 ? -10.204 -4.410 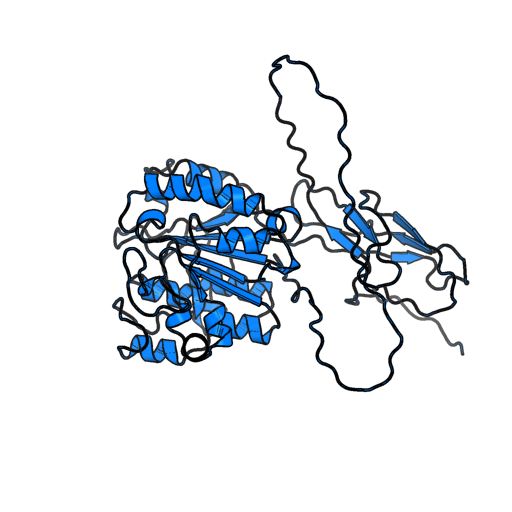24.024 1.00 72.00 372 SER A C 1
ATOM 2754 O O . SER A 1 372 ? -10.669 -4.751 22.948 1.00 72.00 372 SER A O 1
ATOM 2756 N N . SER A 1 373 ? -9.142 -3.614 24.117 1.00 69.69 373 SER A N 1
ATOM 2757 C CA . SER A 1 373 ? -8.313 -3.247 22.968 1.00 69.69 373 SER A CA 1
ATOM 2758 C C . SER A 1 373 ? -6.845 -3.414 23.321 1.00 69.69 373 SER A C 1
ATOM 2760 O O . SER A 1 373 ? -6.447 -3.141 24.453 1.00 69.69 373 SER A O 1
ATOM 2762 N N . SER A 1 374 ? -6.052 -3.861 22.349 1.00 67.38 374 SER A N 1
ATOM 2763 C CA . SER A 1 374 ? -4.592 -3.902 22.464 1.00 67.38 374 SER A CA 1
ATOM 2764 C C . SER A 1 374 ? -3.945 -2.534 22.196 1.00 67.38 374 SER A C 1
ATOM 2766 O O . SER A 1 374 ? -2.761 -2.339 22.477 1.00 67.38 374 SER A O 1
ATOM 2768 N N . ALA A 1 375 ? -4.711 -1.577 21.657 1.00 60.69 375 ALA A N 1
ATOM 2769 C CA . ALA A 1 375 ? -4.216 -0.252 21.326 1.00 60.69 375 ALA A CA 1
ATOM 2770 C C . ALA A 1 375 ? -3.959 0.579 22.604 1.00 60.69 375 ALA A C 1
ATOM 2772 O O . ALA A 1 375 ? -4.833 0.669 23.471 1.00 60.69 375 ALA A O 1
ATOM 2773 N N . PRO A 1 376 ? -2.779 1.209 22.746 1.00 50.12 376 PRO A N 1
ATOM 2774 C CA . PRO A 1 376 ? -2.454 1.998 23.929 1.00 50.12 376 PRO A CA 1
ATOM 2775 C C . PRO A 1 376 ? -3.260 3.305 23.980 1.00 50.12 376 PRO A C 1
ATOM 2777 O O . PRO A 1 376 ? -3.447 3.966 22.962 1.00 50.12 376 PRO A O 1
ATOM 2780 N N . ASN A 1 377 ? -3.668 3.717 25.187 1.00 59.06 377 ASN A N 1
ATOM 2781 C CA . ASN A 1 377 ? -4.332 5.002 25.474 1.00 59.06 377 ASN A CA 1
ATOM 2782 C C . ASN A 1 377 ? -5.658 5.237 24.730 1.00 59.06 377 ASN A C 1
ATOM 2784 O O . ASN A 1 377 ? -5.980 6.369 24.368 1.00 59.06 377 ASN A O 1
ATOM 2788 N N . VAL A 1 378 ? -6.432 4.177 24.502 1.00 63.44 378 VAL A N 1
ATOM 2789 C CA . VAL A 1 378 ? -7.723 4.270 23.814 1.00 63.44 378 VAL A CA 1
ATOM 2790 C C . VAL A 1 378 ? -8.886 4.194 24.791 1.00 63.44 378 VAL A C 1
ATOM 2792 O O . VAL A 1 378 ? -8.895 3.381 25.713 1.00 63.44 378 VAL A O 1
ATOM 2795 N N . THR A 1 379 ? -9.902 5.017 24.548 1.00 76.38 379 THR A N 1
ATOM 2796 C CA . THR A 1 379 ? -11.202 4.897 25.210 1.00 76.38 379 THR A CA 1
ATOM 2797 C C . THR A 1 379 ? -12.127 4.108 24.297 1.00 76.38 379 THR A C 1
ATOM 2799 O O . THR A 1 379 ? -12.343 4.506 23.152 1.00 76.38 379 THR A O 1
ATOM 2802 N N . LEU A 1 380 ? -12.667 2.995 24.795 1.00 76.00 380 LEU A N 1
ATOM 2803 C CA . LEU A 1 380 ? -13.681 2.235 24.069 1.00 76.00 380 LEU A CA 1
ATOM 2804 C C . LEU A 1 380 ? -15.002 3.005 24.059 1.00 76.00 380 LEU A C 1
ATOM 2806 O O . LEU A 1 380 ? -15.437 3.524 25.090 1.00 76.00 380 LEU A O 1
ATOM 2810 N N . GLN A 1 381 ? -15.637 3.050 22.893 1.00 82.88 381 GLN A N 1
ATOM 2811 C CA . GLN A 1 381 ? -17.021 3.476 22.751 1.00 82.88 381 GLN A CA 1
ATOM 2812 C C . GLN A 1 381 ? -17.880 2.308 22.270 1.00 82.88 381 GLN A C 1
ATOM 2814 O O . GLN A 1 381 ? -17.416 1.423 21.551 1.00 82.88 381 GLN A O 1
ATOM 2819 N N . PHE A 1 382 ? -19.138 2.329 22.688 1.00 83.25 382 PHE A N 1
ATOM 2820 C CA . PHE A 1 382 ? -20.132 1.287 22.504 1.00 83.25 382 PHE A CA 1
ATOM 2821 C C . PHE A 1 382 ? -21.362 1.899 21.840 1.00 83.25 382 PHE A C 1
ATOM 2823 O O . PHE A 1 382 ? -21.771 3.013 22.181 1.00 83.25 382 PHE A O 1
ATOM 2830 N N . ARG A 1 383 ? -21.953 1.162 20.906 1.00 87.00 383 ARG A N 1
ATOM 2831 C CA . ARG A 1 383 ? -23.287 1.416 20.364 1.00 87.00 383 ARG A CA 1
ATOM 2832 C C . ARG A 1 383 ? -23.927 0.090 19.980 1.00 87.00 383 ARG A C 1
ATOM 2834 O O . ARG A 1 383 ? -23.214 -0.878 19.720 1.00 87.00 383 ARG A O 1
ATOM 2841 N N . TRP A 1 384 ? -25.245 0.077 19.917 1.00 81.94 384 TRP A N 1
ATOM 2842 C CA . TRP A 1 384 ? -26.037 -1.134 19.812 1.00 81.94 3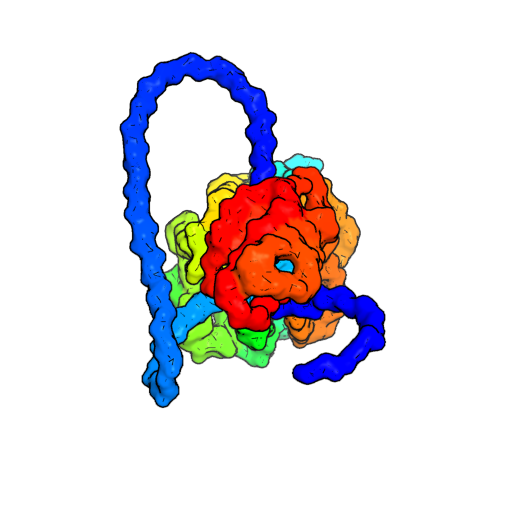84 TRP A CA 1
ATOM 2843 C C . TRP A 1 384 ? -26.994 -1.029 18.633 1.00 81.94 384 TRP A C 1
ATOM 2845 O O . TRP A 1 384 ? -27.570 0.035 18.394 1.00 81.94 384 TRP A O 1
ATOM 2855 N N . ASP A 1 385 ? -27.104 -2.125 17.896 1.00 80.88 385 ASP A N 1
ATOM 2856 C CA . ASP A 1 385 ? -28.166 -2.384 16.927 1.00 80.88 385 ASP A CA 1
ATOM 2857 C C . ASP A 1 385 ? -29.018 -3.487 17.553 1.00 80.88 385 ASP A C 1
ATOM 2859 O O . ASP A 1 385 ? -28.605 -4.642 17.638 1.00 80.88 385 ASP A O 1
ATOM 2863 N N . TRP A 1 386 ? -30.155 -3.105 18.121 1.00 81.50 386 TRP A N 1
ATOM 2864 C CA . TRP A 1 386 ? -31.042 -4.011 18.841 1.00 81.50 386 TRP A CA 1
ATOM 2865 C C . TRP A 1 386 ? -31.829 -4.912 17.899 1.00 81.50 386 TRP A C 1
ATOM 2867 O O . TRP A 1 386 ? -32.344 -5.942 18.344 1.00 81.50 386 TRP A O 1
ATOM 2877 N N . THR A 1 387 ? -31.962 -4.506 16.637 1.00 75.06 387 THR A N 1
ATOM 2878 C CA . THR A 1 387 ? -32.799 -5.179 15.644 1.00 75.06 387 THR A CA 1
ATOM 2879 C C . THR A 1 387 ? -32.020 -5.985 14.615 1.00 75.06 387 THR A C 1
ATOM 2881 O O . THR A 1 387 ? -32.649 -6.753 13.888 1.00 75.06 387 THR A O 1
ATOM 2884 N N . ASP A 1 388 ? -30.691 -5.865 14.610 1.00 67.81 388 ASP A N 1
ATOM 2885 C CA . ASP A 1 388 ? -29.779 -6.504 13.656 1.00 67.81 388 ASP A CA 1
ATOM 2886 C C . ASP A 1 388 ? -30.177 -6.193 12.201 1.00 67.81 388 ASP A C 1
ATOM 2888 O O . ASP A 1 388 ? -30.143 -7.045 11.311 1.00 67.81 388 ASP A O 1
ATOM 2892 N N . ASP A 1 389 ? -30.628 -4.958 11.960 1.00 69.88 389 ASP A N 1
ATOM 2893 C CA . ASP A 1 389 ? -31.037 -4.481 10.636 1.00 69.88 389 ASP A CA 1
ATOM 2894 C C . ASP A 1 389 ? -29.923 -3.687 9.927 1.00 69.88 389 ASP A C 1
ATOM 2896 O O . ASP A 1 389 ? -30.081 -3.255 8.778 1.00 69.88 389 ASP A O 1
ATOM 2900 N N . GLY A 1 390 ? -28.770 -3.536 10.588 1.00 60.03 390 GLY A N 1
ATOM 2901 C CA . GLY A 1 390 ? -27.622 -2.769 10.123 1.00 60.03 390 GLY A CA 1
ATOM 2902 C C . GLY A 1 390 ? -27.726 -1.272 10.427 1.00 60.03 390 GLY A C 1
ATOM 2903 O O . GLY A 1 390 ? -26.825 -0.512 10.043 1.00 60.03 390 GLY A O 1
ATOM 2904 N N . ILE A 1 391 ? -28.790 -0.828 11.104 1.00 70.38 391 ILE A N 1
ATOM 2905 C CA . ILE A 1 391 ? -29.004 0.546 11.552 1.00 70.38 391 ILE A CA 1
ATOM 2906 C C . ILE A 1 391 ? -28.822 0.605 13.070 1.00 70.38 391 ILE A C 1
ATOM 2908 O O . ILE A 1 391 ? -29.497 -0.041 13.855 1.00 70.38 391 ILE A O 1
ATOM 2912 N N . TRP A 1 392 ? -27.895 1.454 13.510 1.00 76.06 392 TRP A N 1
ATOM 2913 C CA . TRP A 1 392 ? -27.598 1.600 14.933 1.00 76.06 392 TRP A CA 1
ATOM 2914 C C . TRP A 1 392 ? -28.711 2.353 15.664 1.00 76.06 392 TRP A C 1
ATOM 2916 O O . TRP A 1 392 ? -28.977 3.519 15.366 1.00 76.06 392 TRP A O 1
ATOM 2926 N N . ASP A 1 393 ? -29.281 1.720 16.684 1.00 83.56 393 ASP A N 1
ATOM 2927 C CA . ASP A 1 393 ? -30.345 2.286 17.513 1.00 83.56 393 ASP A CA 1
ATOM 2928 C C . ASP A 1 393 ? -29.835 3.271 18.566 1.00 83.56 393 ASP A C 1
ATOM 2930 O O . ASP A 1 393 ? -30.575 4.139 19.038 1.00 83.56 393 ASP A O 1
ATOM 2934 N N . THR A 1 394 ? -28.572 3.137 18.979 1.00 85.19 394 THR A N 1
ATOM 2935 C CA . THR A 1 394 ? -27.982 4.010 19.999 1.00 85.19 394 THR A CA 1
ATOM 2936 C C . THR A 1 394 ? -26.855 4.873 19.437 1.00 85.19 394 THR A C 1
ATOM 2938 O O . THR A 1 394 ? -26.058 4.401 18.619 1.00 85.19 394 THR A O 1
ATOM 2941 N N . PRO A 1 395 ? -26.684 6.114 19.936 1.00 86.06 395 PRO A N 1
ATOM 2942 C CA . PRO A 1 395 ? -25.460 6.863 19.689 1.00 86.06 395 PRO A CA 1
ATOM 2943 C C . PRO A 1 395 ? -24.261 6.171 20.350 1.00 86.06 395 PRO A C 1
ATOM 2945 O O . PRO A 1 395 ? -24.408 5.311 21.222 1.00 86.06 395 PRO A O 1
ATOM 2948 N N . TRP A 1 396 ? -23.061 6.590 19.959 1.00 82.50 396 TRP A N 1
ATOM 2949 C CA . TRP A 1 396 ? -21.833 6.191 20.636 1.00 82.50 396 TRP A CA 1
ATOM 2950 C C . TRP A 1 396 ? -21.828 6.632 22.101 1.00 82.50 396 TRP A C 1
ATOM 2952 O O . TRP A 1 396 ? -22.167 7.771 22.424 1.00 82.50 396 TRP A O 1
ATOM 2962 N N . SER A 1 397 ? -21.386 5.738 22.980 1.00 86.25 397 SER A N 1
ATOM 2963 C CA . SER A 1 397 ? -21.293 5.961 24.420 1.00 86.25 397 SER A CA 1
ATOM 2964 C C . SER A 1 397 ? -19.998 5.375 24.969 1.00 86.25 397 SER A C 1
ATOM 2966 O O . SER A 1 397 ? -19.573 4.314 24.538 1.00 86.25 397 SER A O 1
ATOM 2968 N N . THR A 1 398 ? -19.368 6.021 25.948 1.00 88.00 398 THR A N 1
ATOM 2969 C CA . THR A 1 398 ? -18.262 5.411 26.714 1.00 88.00 398 THR A CA 1
ATOM 2970 C C . THR A 1 398 ? -18.764 4.512 27.846 1.00 88.00 398 THR A C 1
ATOM 2972 O O . THR A 1 398 ? -17.964 3.844 28.498 1.00 88.00 398 THR A O 1
ATOM 2975 N N . ASN A 1 399 ? -20.079 4.479 28.090 1.00 91.44 399 ASN A N 1
ATOM 2976 C CA . ASN A 1 399 ? -20.687 3.556 29.035 1.00 91.44 399 ASN A CA 1
ATOM 2977 C C . ASN A 1 399 ? -20.824 2.167 28.379 1.00 91.44 399 ASN A C 1
ATOM 2979 O O . ASN A 1 399 ? -21.565 2.045 27.402 1.00 91.44 399 ASN A O 1
ATOM 2983 N N . PRO A 1 400 ? -20.163 1.120 28.907 1.00 88.25 400 PRO A N 1
ATOM 2984 C CA . PRO A 1 400 ? -20.270 -0.236 28.371 1.00 88.25 400 PRO A CA 1
ATOM 2985 C C . PRO A 1 400 ? -21.606 -0.916 28.689 1.00 88.25 400 PRO A C 1
ATOM 2987 O O . PRO A 1 400 ? -21.833 -2.039 28.242 1.00 88.25 400 PRO A O 1
ATOM 2990 N N . ILE A 1 401 ? -22.460 -0.294 29.505 1.00 91.50 401 ILE A N 1
ATOM 2991 C CA . ILE A 1 401 ? -23.747 -0.854 29.910 1.00 91.50 401 ILE A CA 1
ATOM 2992 C C . ILE A 1 401 ? -24.868 -0.152 29.150 1.00 91.50 401 ILE A C 1
ATOM 2994 O O . ILE A 1 401 ? -24.963 1.077 29.168 1.00 91.50 401 ILE A O 1
ATOM 2998 N N . ALA A 1 402 ? -25.739 -0.943 28.534 1.00 91.31 402 ALA A N 1
ATOM 2999 C CA . ALA A 1 402 ? -26.967 -0.476 27.910 1.00 91.31 402 ALA A CA 1
ATOM 3000 C C . ALA A 1 402 ? -28.153 -1.353 28.314 1.00 91.31 402 ALA A C 1
ATOM 3002 O O . ALA A 1 402 ? -27.993 -2.495 28.745 1.00 91.31 402 ALA A O 1
ATOM 3003 N N . GLU A 1 403 ? -29.349 -0.797 28.183 1.00 91.94 403 GLU A N 1
ATOM 3004 C CA . GLU A 1 403 ? -30.600 -1.459 28.528 1.00 91.94 403 GLU A CA 1
ATOM 3005 C C . GLU A 1 403 ? -31.570 -1.358 27.355 1.00 91.94 403 GLU A C 1
ATOM 3007 O O . GLU A 1 403 ? -31.721 -0.290 26.760 1.00 91.94 403 GLU A O 1
ATOM 3012 N N . HIS A 1 404 ? -32.231 -2.466 27.032 1.00 88.38 404 HIS A N 1
ATOM 3013 C CA . HIS A 1 404 ? -33.229 -2.525 25.969 1.00 88.38 404 HIS A CA 1
ATOM 3014 C C . HIS A 1 404 ? -34.350 -3.502 26.333 1.00 88.38 404 HIS A C 1
ATOM 3016 O O . HIS A 1 404 ? -34.108 -4.516 26.983 1.00 88.38 404 HIS A O 1
ATOM 3022 N N . ALA A 1 405 ? -35.581 -3.208 25.919 1.00 86.31 405 ALA A N 1
ATOM 3023 C CA . ALA A 1 405 ? -36.735 -4.073 26.137 1.00 86.31 405 ALA A CA 1
ATOM 3024 C C . ALA A 1 405 ? -37.374 -4.442 24.795 1.00 86.31 405 ALA A C 1
ATOM 3026 O O . ALA A 1 405 ? -37.830 -3.572 24.053 1.00 86.31 405 ALA A O 1
ATOM 3027 N N . TYR A 1 406 ? -37.456 -5.742 24.521 1.00 79.31 406 TYR A N 1
ATOM 3028 C CA . TYR A 1 406 ? -38.072 -6.257 23.303 1.00 79.31 406 TYR A CA 1
ATOM 3029 C C . TYR A 1 406 ? -39.592 -6.332 23.465 1.00 79.31 406 TYR A C 1
ATOM 3031 O O . TYR A 1 406 ? -40.104 -6.958 24.401 1.00 79.31 406 TYR A O 1
ATOM 3039 N N . THR A 1 407 ? -40.314 -5.668 22.562 1.00 76.94 407 THR A N 1
ATOM 3040 C CA . THR A 1 407 ? -41.780 -5.562 22.611 1.00 76.94 407 THR A CA 1
ATOM 3041 C C . THR A 1 407 ? -42.487 -6.782 22.014 1.00 76.94 407 THR A C 1
ATOM 3043 O O . THR A 1 407 ? -43.369 -7.342 22.670 1.00 76.94 407 THR A O 1
ATOM 3046 N N . PRO A 1 408 ? -42.126 -7.258 20.807 1.00 74.06 408 PRO A N 1
ATOM 3047 C CA . PRO A 1 408 ? -42.590 -8.555 20.332 1.00 74.06 408 PRO A CA 1
ATOM 3048 C C . PRO A 1 408 ? -41.930 -9.699 21.117 1.00 74.06 408 PRO A C 1
ATOM 3050 O O . PRO A 1 408 ? -40.754 -9.645 21.464 1.00 74.06 408 PRO A O 1
ATOM 3053 N N . ALA A 1 409 ? -42.674 -10.775 21.375 1.00 68.19 409 ALA A N 1
ATOM 3054 C CA . ALA A 1 409 ? -42.057 -12.021 21.816 1.00 68.19 409 ALA A CA 1
ATOM 3055 C C . ALA A 1 409 ? -41.327 -12.662 20.625 1.00 68.19 409 ALA A C 1
ATOM 3057 O O . ALA A 1 409 ? -41.930 -12.861 19.569 1.00 68.19 409 ALA A O 1
ATOM 3058 N N . GLY A 1 410 ? -40.053 -13.010 20.793 1.00 67.69 410 GLY A N 1
ATOM 3059 C CA . GLY A 1 410 ? -39.238 -13.560 19.715 1.00 67.69 410 GLY A CA 1
ATOM 3060 C C . GLY A 1 410 ? -37.903 -14.109 20.201 1.00 67.69 410 GLY A C 1
ATOM 3061 O O . GLY A 1 410 ? -37.520 -13.921 21.356 1.00 67.69 410 GLY A O 1
ATOM 3062 N N . VAL A 1 411 ? -37.212 -14.818 19.307 1.00 65.38 411 VAL A N 1
ATOM 3063 C CA . VAL A 1 411 ? -35.789 -15.125 19.465 1.00 65.38 411 VAL A CA 1
ATOM 3064 C C . VAL A 1 411 ? -35.033 -13.996 18.785 1.00 65.38 411 VAL A C 1
ATOM 3066 O O . VAL A 1 411 ? -35.176 -13.811 17.581 1.00 65.38 411 VAL A O 1
ATOM 3069 N N . TYR A 1 412 ? -34.265 -13.256 19.571 1.00 65.00 412 TYR A N 1
ATOM 3070 C CA . TYR A 1 412 ? -33.375 -12.213 19.086 1.00 65.00 412 TYR A CA 1
ATOM 3071 C C . TYR A 1 412 ? -31.962 -12.780 19.120 1.00 65.00 412 TYR A C 1
ATOM 3073 O O . TYR A 1 412 ? -31.513 -13.264 20.163 1.00 65.00 412 TYR A O 1
ATOM 3081 N N . THR A 1 413 ? -31.309 -12.816 17.966 1.00 52.41 413 THR A N 1
ATOM 3082 C CA . THR A 1 413 ? -29.889 -13.146 17.867 1.00 52.41 413 THR A CA 1
ATOM 3083 C C . THR A 1 413 ? -29.088 -11.898 18.193 1.00 52.41 413 THR A C 1
ATOM 3085 O O . THR A 1 413 ? -29.429 -10.814 17.729 1.00 52.41 413 THR A O 1
ATOM 3088 N N . ALA A 1 414 ? -28.089 -12.074 19.052 1.00 47.25 414 ALA A N 1
ATOM 3089 C CA . ALA A 1 414 ? -27.148 -11.050 19.469 1.00 47.25 414 ALA A CA 1
ATOM 3090 C C . ALA A 1 414 ? -25.722 -11.464 19.069 1.00 47.25 414 ALA A C 1
ATOM 3092 O O . ALA A 1 414 ? -25.527 -12.683 18.823 1.00 47.25 414 ALA A O 1
#

Sequence (414 aa):
MMRGRSRGGRAETPVSTLLVLVAILTVLAPIAEATMSPPGPRAAPIALLSTRGVRADPFDTSGVGITSGPSGLFFDYVVTIVMENKGICEILTTCGGAAPYLTSLANDSGLATHFTQCSVPSLSNYLCLTAASSFGCTANSHPRSDACTWAAWNATNIVSRLVDAGLTWKAYLEAMPTNCDSSNAGRYAVKHNPFVYYGDLAGNATRCSRVVPAGPSDQALLNGLDSVANASNYMWLTPDLCNDMHDCNVTVGDAFMAGLVPQILNSTVFRTQRAALLITYDEDGGKGSPNLYTVWSGPMARRGYRSAVAYDHFSVLRTLEENWNLAPLNGNDSSASSMASFLVEGPVARFVSSPAWPQGNATVTFNASTSSSSAPNVTLQFRWDWTDDGIWDTPWSTNPIAEHAYTPAGVYTA

Foldseek 3Di:
DDDDDDDDDAPPDDFDFKDKAWDPPPPPDPDDDDDDDDDDDDDDDDDDDDDDDDDDDDDDDDDDDLDQADAWQQFQAEEEEAFAAAFPLCQAVVNPHDQPQLNVQCQFFEWEFAEFAPDDDLLLSLCCLWQVGSLPDPDLDFQPPDDSLVVLQAADTVCNLQVVSVFFEAEEEEPQPFQLDRDDDDQGRNSNPSQNSYNVQVVDPVSSNRRGHCPVLSVVQLVCQQDSSSHTRYYYYYYTCQLSCNPHHSHNVSVSCVSNVVSNCPHPCLNPTSYKYWYWYNHNNPPPNRHTTITIDTPFFDTSHYDHPNAYSLLNVLQVCNGSVTDRRDDSNVPTDHPCVRGWRTKAFDWDWPPPDDDAQGKIKIARPPIDTRHPPIQIWMWGDQQSPPDTPDDTDSHRIDIDGHHDDDDGDD

Secondary structure (DSSP, 8-state):
----------------SEEEEE--------------------PPPP--------------------PPPPPPSS-SEEEEEEE-S-BHHHH-GGGT---HHHHHHHHHSEEESSEE-SSSSHHHHHHHHHHS--TT--S-PPTTSSHHHHHHHTS--HHHHHHHTT--EEEEETT--STT--S-BTTB-GGG-GGGG-HHHHT-HHHHTTEEE--GGGHHHHHHHS-TTT--SEEEEE--TTTTSSSS-HHHHHHHHHHHHHHHHTSHHHHHS-EEEEEEES--TTS----B-EEEESTTBPTTEEE-S-EEHHHHHHHHHHHHTPPPSSHHHHHSPP-GGGBPPPPB---EEESSSPPTTPEEEEE-TT-B--STTPPEEEEE-SS-SSS-SS--BS-SEEEEE-SS--PPP-

pLDDT: mean 81.76, std 24.77, range [21.23, 98.94]

Nearest PDB structures (foldseek):
  2d1g-assembly1_B  TM=7.753E-01  e=5.360E-13  Francisella tularensis subsp. novicida
  2d1g-assembly1_A  TM=7.622E-01  e=1.292E-12  Francisella tularensis subsp. novicida
  1fsu-assembly1_A  TM=5.696E-01  e=4.772E-09  Homo sapiens
  4cxu-assembly1_A  TM=5.336E-01  e=3.778E-05  Pseudomonas aeruginosa
  4upi-assembly1_A  TM=4.894E-01  e=6.695E-04  Ru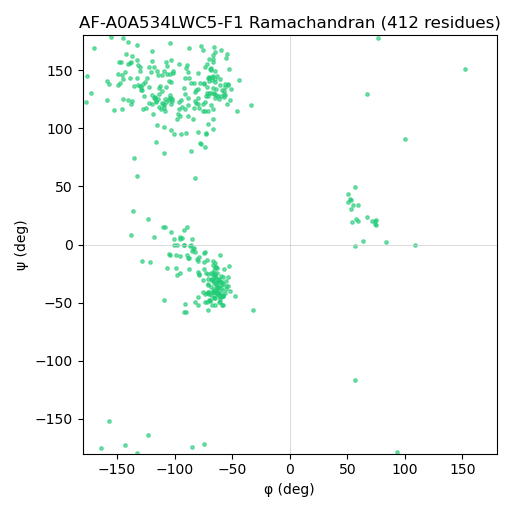egeria pomeroyi DSS-3

Radius of gyration: 24.35 Å; Cα contacts (8 Å, |Δi|>4): 835; chains: 1; bounding box: 67×68×57 Å

Solvent-accessible surface area (backbone atoms only — not comparable to full-atom values): 22812 Å² total; per-residue (Å²): 136,94,84,79,94,79,81,91,70,83,86,86,65,98,55,82,34,60,59,50,53,77,68,84,80,82,79,82,69,88,76,78,90,75,92,81,87,88,83,83,93,76,88,79,88,86,83,86,85,85,85,85,90,75,84,90,74,98,72,94,75,97,70,91,74,87,68,81,51,72,75,29,62,41,37,49,27,37,40,40,37,49,32,36,46,34,18,31,42,55,37,26,52,92,63,74,16,60,12,67,50,59,33,50,50,40,55,58,11,13,26,41,69,30,24,27,57,75,50,55,41,58,32,16,19,40,28,18,51,41,38,42,37,43,57,81,32,74,57,72,63,53,57,67,69,48,75,30,33,41,48,40,25,74,46,73,36,53,65,58,48,36,48,76,65,58,37,46,63,37,36,28,28,24,63,37,87,45,63,52,53,65,58,69,44,95,51,17,56,37,47,72,43,50,64,46,30,22,41,79,30,59,72,26,72,74,56,21,67,34,32,30,42,9,53,78,91,43,43,54,54,52,62,24,29,58,34,73,90,62,42,42,34,39,30,39,39,27,57,22,39,44,51,23,26,64,78,31,54,53,54,56,18,22,53,46,47,59,60,48,50,60,51,56,54,67,19,46,34,36,65,74,45,50,16,34,34,39,42,36,42,33,31,34,72,85,70,79,45,69,26,28,43,32,31,33,29,54,74,25,24,33,62,59,34,74,41,75,62,72,34,37,34,24,12,55,41,27,31,56,26,60,28,62,70,41,78,65,80,49,71,52,18,66,68,33,47,62,55,59,86,36,39,27,48,54,53,47,69,37,69,50,67,38,58,90,75,62,57,69,60,36,71,31,40,36,40,30,74,76,36,47,59,72,49,83,96,63,62,66,31,32,34,37,23,90,79,65,78,87,58,70,76,43,72,81,31,73,59,44,63,49,74,52,56,53,71,70,82,77,89,80,88,88

Mean predicted aligned error: 12.31 Å